Protein AF-A0A356U230-F1 (afdb_monomer_lite)

Foldseek 3Di:
DQPLAEAEEEAQAQVSLQVQQVNLQRNPPNYAAEYEDQPAHNVVQPDVVRVVLVVLCVVSVYHYHNDDDDPPCPRHHYHYPHDDDDDPPDDPPPCRLEFEDDQLQAGVPDLQHGDAAPSYQYPPDGDPRDVVRRVQCVVQNVVSNVCSVVVHDHDGDDDDPWDWDWGDSHPQKIWIGTPSDIDIDSVSSVVVVVVVVVVVVCVLPDPDPPPVPPDPPDDPAFKFLLNDDFPVVVCVVCPPVPQDQLWDDPDDWKIKDKDKIFDLDPQLLLRLLLQLQLRVQSQLQQLFQWAEKEKEKEAADDDPVVVVVSVVNNQVNNQVNQVVRHYHYPYYDYYYDNTIMMMMMIMTTHDPDTAALAADDDKKFKKFLAAFLLQLLSLCVSVVNADPVSVVQSSCLSNQHADRVNVVCVVFVFNHKHFQFNLAQLLSVCSRHVLPPPQKDWDPDDTHHTPCSQVSCVVRNRNQLVSSCVNSVSRPDDDPDPGSRRGRGDRSRHMITMTHPVRQVVVQVVSVVSVSVSMDRGMIGD

Secondary structure (DSSP, 8-state):
-----EEEEE-SSHHHHHHHHHHHHHHGGG-EEEEE-SS-SSGGG-HHHHHHHHHHHHHTT-EEE-S---S--TTSEEEE-SPP---TTS--GGGTT-EEE-TTSBBTT-SS-B--GGGEEESSSPPPS-HHHHHHHHHHHHHHHHHHHHTPPPPPP---S---EEEE-STT-EEEEETTEEEEEHHHHHHHHHHHHHHHHHHHSPPP---TT--TT------GGGGSPPHHHHHHHHGGG----SSEE-SSSEEEEEEEEE-SSS-HHHHHHHHHHHHHHHHHHTTPEEEEEEEEEEEE---HHHHHHHHHHHHHHHHHHHHHTT-EEEEEEEEEESS-EEEEEEEEEPPSSPPPSSPPSS-EEEEE-S-B-HHHHHHHHHTT---HHHHHHHHHHHTSPPP-HHHHHHHHTEEEEEE--TTHHHHHHHHHTTT--TTEEE-SSPPPB-TTHHHHHHHS--TTHHHHHHHHTTSSS--SS--GGGTS--TT--EEEEE-GGGHHHHHHHHHHTT-TT-EEEEEE-

pLDDT: mean 86.97, std 11.83, range [36.38, 98.31]

Radius of gyration: 27.81 Å; chains: 1; bounding box: 68×50×77 Å

Sequence (526 aa):
NHIESKIDVVGGGAAGVEIAMALKERGGVHAEVSLFHRSGILKELGQRAAKHAEAALRRAGINIISAQWQAQRPDRITIMAAGYHPQNILVDQELQNKFPIRSDLKLQGHDDIFVVGDMAYFKPSPLPKSGVYAVRSAPILAANIRASLLGGQSKPFRPQKDFLRLVSLGTKNALASKYGVTVSAPIIWKWKHHVDQSFMRRFHDIPIMTNNKAQPDHQILCTGCAGKISGGVLQHVFGSDFAPEDAMKLGKRSVASIDGMRSFLSDEYVMASIATRHALGDILVSGAKPEHILISLALPAANDQILARRLKRSLTAVQIEAKKYGASISGGHSLEAQDWLISLAIIGRSSPQPIPKQIPDGPVSIIQTDPVGVGAMMAAHMQGHLDAVQYDELMRHLLRPLPDINKLQKSFSILAATDLTGFGVAGHLLEMFQYQAKDFSWANIALPHLPGAEDIARIFPSSLLQANQAYGALLPAHPKDQSLLRFDPQTCGGFLIATRPKNAPALLAKLGNMGHHHAKIIAQRA

Structure (mmCIF, N/CA/C/O backbone):
data_AF-A0A356U230-F1
#
_entry.id   AF-A0A356U230-F1
#
loop_
_atom_site.group_PDB
_atom_site.id
_atom_site.type_symbol
_atom_site.label_atom_id
_atom_site.label_alt_id
_atom_site.label_comp_id
_atom_site.label_asym_id
_atom_site.label_entity_id
_atom_site.label_seq_id
_atom_site.pdbx_PDB_ins_code
_atom_site.Cartn_x
_atom_site.Cartn_y
_atom_site.Cartn_z
_atom_site.occupancy
_atom_site.B_iso_or_equiv
_atom_site.auth_seq_id
_atom_site.auth_comp_id
_atom_site.auth_asym_id
_atom_site.auth_atom_id
_atom_site.pdbx_PDB_model_num
ATOM 1 N N . ASN A 1 1 ? -10.698 -14.118 -7.316 1.00 36.38 1 ASN A N 1
ATOM 2 C CA . ASN A 1 1 ? -10.404 -12.738 -7.767 1.00 36.38 1 ASN A CA 1
ATOM 3 C C . ASN A 1 1 ? -10.278 -12.696 -9.285 1.00 36.38 1 ASN A C 1
ATOM 5 O O . ASN A 1 1 ? -9.167 -12.614 -9.795 1.00 36.38 1 ASN A O 1
ATOM 9 N N . HIS A 1 2 ? -11.393 -12.797 -10.012 1.00 40.38 2 HIS A N 1
ATOM 10 C CA . HIS A 1 2 ? -11.396 -12.509 -11.447 1.00 40.38 2 HIS A CA 1
ATOM 11 C C . HIS A 1 2 ? -11.461 -10.996 -11.611 1.00 40.38 2 HIS A C 1
ATOM 13 O O . HIS A 1 2 ? -12.330 -10.341 -11.043 1.00 40.38 2 HIS A O 1
ATOM 19 N N . ILE A 1 3 ? -10.480 -10.442 -12.310 1.00 46.75 3 ILE A N 1
ATOM 20 C CA . ILE A 1 3 ? -10.447 -9.029 -12.650 1.00 46.75 3 ILE A CA 1
ATOM 21 C C . ILE A 1 3 ? -11.486 -8.839 -13.770 1.00 46.75 3 ILE A C 1
ATOM 23 O O . ILE A 1 3 ? -11.186 -9.101 -14.933 1.00 46.75 3 ILE A O 1
ATOM 27 N N . GLU A 1 4 ? -12.713 -8.430 -13.433 1.00 55.06 4 GLU A N 1
ATOM 28 C CA . GLU A 1 4 ? -13.592 -7.772 -14.407 1.00 55.06 4 GLU A CA 1
ATOM 29 C C . GLU A 1 4 ? -12.922 -6.447 -14.755 1.00 55.06 4 GLU A C 1
ATOM 31 O O . GLU A 1 4 ? -12.955 -5.476 -14.000 1.00 55.06 4 GLU A O 1
ATOM 36 N N . SER A 1 5 ? -12.183 -6.420 -15.857 1.00 75.31 5 SER A N 1
ATOM 37 C CA . SER A 1 5 ? -11.574 -5.184 -16.327 1.00 75.31 5 SER A CA 1
ATOM 38 C C . SER A 1 5 ? -11.622 -5.093 -17.827 1.00 75.31 5 SER A C 1
ATOM 40 O O . SER A 1 5 ? -11.238 -6.006 -18.562 1.00 75.31 5 SER A O 1
ATOM 42 N N . LYS A 1 6 ? -12.078 -3.923 -18.249 1.00 90.44 6 LYS A N 1
ATOM 43 C CA . LYS A 1 6 ? -11.956 -3.420 -19.598 1.00 90.44 6 LYS A CA 1
ATOM 44 C C . LYS A 1 6 ? -10.590 -2.770 -19.728 1.00 90.44 6 LYS A C 1
ATOM 46 O O . LYS A 1 6 ? -10.292 -1.800 -19.030 1.00 90.44 6 LYS A O 1
ATOM 51 N N . ILE A 1 7 ? -9.746 -3.332 -20.580 1.00 92.69 7 ILE A N 1
ATOM 52 C CA . ILE A 1 7 ? -8.350 -2.925 -20.707 1.00 92.69 7 ILE A CA 1
ATOM 53 C C . ILE A 1 7 ? -8.052 -2.589 -22.163 1.00 92.69 7 ILE A C 1
ATOM 55 O O . ILE A 1 7 ? -8.428 -3.335 -23.069 1.00 92.69 7 ILE A O 1
ATOM 59 N N . ASP A 1 8 ? -7.360 -1.476 -22.373 1.00 93.81 8 ASP A N 1
ATOM 60 C CA . ASP A 1 8 ? -6.753 -1.100 -23.642 1.00 93.81 8 ASP A CA 1
ATOM 61 C C . ASP A 1 8 ? -5.232 -1.189 -23.508 1.00 93.81 8 ASP A C 1
ATOM 63 O O . ASP A 1 8 ? -4.622 -0.483 -22.711 1.00 93.81 8 ASP A O 1
ATOM 67 N N . VAL A 1 9 ? -4.600 -2.050 -24.297 1.00 94.38 9 VAL A N 1
ATOM 68 C CA . VAL A 1 9 ? -3.145 -2.116 -24.437 1.00 94.38 9 VAL A CA 1
ATOM 69 C C . VAL A 1 9 ? -2.769 -1.399 -25.726 1.00 94.38 9 VAL A C 1
ATOM 71 O O . VAL A 1 9 ? -3.288 -1.716 -26.794 1.00 94.38 9 VAL A O 1
ATOM 74 N N . VAL A 1 10 ? -1.878 -0.415 -25.652 1.00 93.9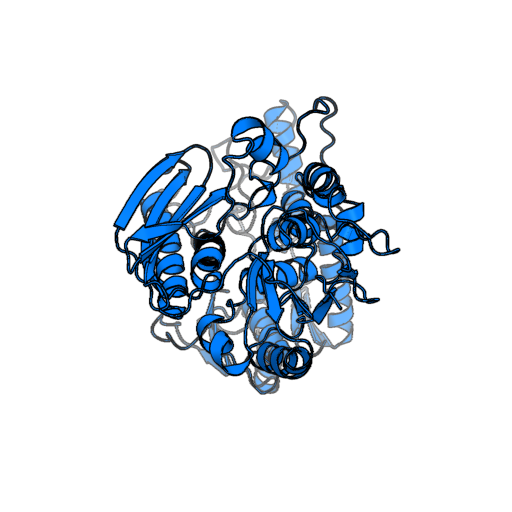4 10 VAL A N 1
ATOM 75 C CA . VAL A 1 10 ? -1.519 0.431 -26.798 1.00 93.94 10 VAL A CA 1
ATOM 76 C C . VAL A 1 10 ? -0.094 0.132 -27.230 1.00 93.94 10 VAL A C 1
ATOM 78 O O . VAL A 1 10 ? 0.839 0.506 -26.534 1.00 93.94 10 VAL A O 1
ATOM 81 N N . GLY A 1 11 ? 0.083 -0.501 -28.391 1.00 92.56 11 GLY A N 1
ATOM 82 C CA . GLY A 1 11 ? 1.384 -0.840 -28.973 1.00 92.56 11 GLY A CA 1
ATOM 83 C C . GLY A 1 11 ? 1.408 -2.253 -29.557 1.00 92.56 11 GLY A C 1
ATOM 84 O O . GLY A 1 11 ? 1.249 -3.223 -28.834 1.00 92.56 11 GLY A O 1
ATOM 85 N N . GLY A 1 12 ? 1.655 -2.392 -30.863 1.00 92.38 12 GLY A N 1
ATOM 86 C CA . GLY A 1 12 ? 1.670 -3.698 -31.549 1.00 92.38 12 GLY A CA 1
ATOM 87 C C . GLY A 1 12 ? 2.982 -4.489 -31.449 1.00 92.38 12 GLY A C 1
ATOM 88 O O . GLY A 1 12 ? 3.093 -5.539 -32.074 1.00 92.38 12 GLY A O 1
ATOM 89 N N . GLY A 1 13 ? 3.988 -3.986 -30.728 1.00 91.12 13 GLY A N 1
ATOM 90 C CA . GLY A 1 13 ? 5.280 -4.665 -30.556 1.00 91.12 13 GLY A CA 1
ATOM 91 C C . GLY A 1 13 ? 5.236 -5.787 -29.513 1.00 91.12 13 GLY A C 1
ATOM 92 O O . GLY A 1 13 ? 4.199 -6.032 -28.895 1.00 91.12 13 GLY A O 1
ATOM 93 N N . ALA A 1 14 ? 6.381 -6.438 -29.282 1.00 90.06 14 ALA A N 1
ATOM 94 C CA . ALA A 1 14 ? 6.503 -7.566 -28.346 1.00 90.06 14 ALA A CA 1
ATOM 95 C C . ALA A 1 14 ? 5.862 -7.309 -26.969 1.00 90.06 14 ALA A C 1
ATOM 97 O O . ALA A 1 14 ? 5.04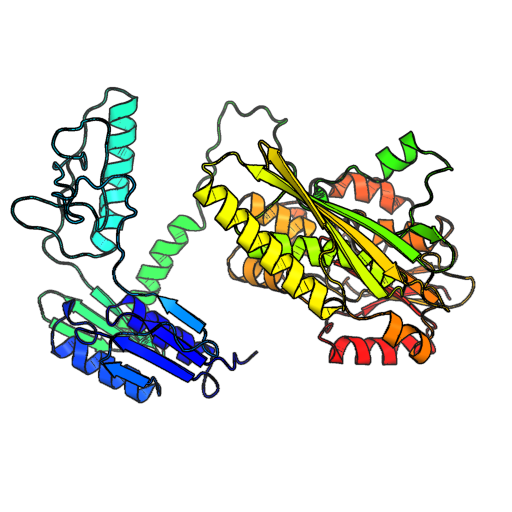9 -8.113 -26.522 1.00 90.06 14 ALA A O 1
ATOM 98 N N . ALA A 1 15 ? 6.149 -6.162 -26.341 1.00 90.19 15 ALA A N 1
ATOM 99 C CA . ALA A 1 15 ? 5.608 -5.822 -25.023 1.00 90.19 15 ALA A CA 1
ATOM 100 C C . ALA A 1 15 ? 4.072 -5.756 -25.008 1.00 90.19 15 ALA A C 1
ATOM 102 O O . ALA A 1 15 ? 3.440 -6.331 -24.128 1.00 90.19 15 ALA A O 1
ATOM 103 N N . GLY A 1 16 ? 3.456 -5.094 -25.993 1.00 93.25 16 GLY A N 1
ATOM 104 C CA . GLY A 1 16 ? 2.000 -4.968 -26.039 1.00 93.25 16 GLY A CA 1
ATOM 105 C C . GLY A 1 16 ? 1.297 -6.300 -26.300 1.00 93.25 16 GLY A C 1
ATOM 106 O O . GLY A 1 16 ? 0.274 -6.578 -25.679 1.00 93.25 16 GLY A O 1
ATOM 107 N N . VAL A 1 17 ? 1.879 -7.161 -27.141 1.00 94.31 17 VAL A N 1
ATOM 108 C CA . VAL A 1 17 ? 1.369 -8.524 -27.362 1.00 94.31 17 VAL A CA 1
ATOM 109 C C . VAL A 1 17 ? 1.453 -9.360 -26.084 1.00 94.31 17 VAL A C 1
ATOM 111 O O . VAL A 1 17 ? 0.452 -9.955 -25.687 1.00 94.31 17 VAL A O 1
ATOM 114 N N . GLU A 1 18 ? 2.609 -9.386 -25.413 1.00 93.75 18 GLU A N 1
ATOM 115 C CA . GLU A 1 18 ? 2.795 -10.177 -24.189 1.00 93.75 18 GLU A CA 1
ATOM 116 C C . GLU A 1 18 ? 1.896 -9.694 -23.045 1.00 93.75 18 GLU A C 1
ATOM 118 O O . GLU A 1 18 ? 1.268 -10.515 -22.377 1.00 93.75 18 GLU A O 1
ATOM 123 N N . ILE A 1 19 ? 1.783 -8.375 -22.851 1.00 93.25 19 ILE A N 1
ATOM 124 C CA . ILE A 1 19 ? 0.919 -7.776 -21.826 1.00 93.25 19 ILE A CA 1
ATOM 125 C C . ILE A 1 19 ? -0.550 -8.104 -22.102 1.00 93.25 19 ILE A C 1
ATOM 127 O O . ILE A 1 19 ? -1.250 -8.553 -21.196 1.00 93.25 19 ILE A O 1
ATOM 131 N N . ALA A 1 20 ? -1.025 -7.927 -23.340 1.00 94.19 20 ALA A N 1
ATOM 132 C CA . ALA A 1 20 ? -2.414 -8.226 -23.688 1.00 94.19 20 ALA A CA 1
ATOM 133 C C . ALA A 1 20 ? -2.756 -9.703 -23.434 1.00 94.19 20 ALA A C 1
ATOM 135 O O . ALA A 1 20 ? -3.795 -10.003 -22.843 1.00 94.19 20 ALA A O 1
ATOM 136 N N . MET A 1 21 ? -1.853 -10.614 -23.809 1.00 93.75 21 MET A N 1
ATOM 137 C CA . MET A 1 21 ? -1.994 -12.047 -23.545 1.00 93.75 21 MET A CA 1
ATOM 138 C C . MET A 1 21 ? -2.019 -12.363 -22.050 1.00 93.75 21 MET A C 1
ATOM 140 O O . MET A 1 21 ? -2.928 -13.049 -21.588 1.00 93.75 21 MET A O 1
ATOM 144 N N . ALA A 1 22 ? -1.060 -11.839 -21.283 1.00 91.12 22 ALA A N 1
ATOM 145 C CA . ALA A 1 22 ? -0.962 -12.094 -19.849 1.00 91.12 22 ALA A CA 1
ATOM 146 C C . ALA A 1 22 ? -2.190 -11.576 -19.084 1.00 91.12 22 ALA A C 1
ATOM 148 O O . ALA A 1 22 ? -2.700 -12.253 -18.191 1.00 91.12 22 ALA A O 1
ATOM 149 N N . LEU A 1 23 ? -2.699 -10.397 -19.450 1.00 90.50 23 LEU A N 1
ATOM 150 C CA . LEU A 1 23 ? -3.898 -9.821 -18.841 1.00 90.50 23 LEU A CA 1
ATOM 151 C C . LEU A 1 23 ? -5.152 -10.613 -19.190 1.00 90.50 23 LEU A C 1
ATOM 153 O O . LEU A 1 23 ? -5.978 -10.853 -18.309 1.00 90.50 23 LEU A O 1
ATOM 157 N N . LYS A 1 24 ? -5.283 -11.060 -20.444 1.00 90.94 24 LYS A N 1
ATOM 158 C CA . LYS A 1 24 ? -6.402 -11.909 -20.852 1.00 90.94 24 LYS A CA 1
ATOM 159 C C . LYS A 1 24 ? -6.365 -13.263 -20.142 1.00 90.94 24 LYS A C 1
ATOM 161 O O . LYS A 1 24 ? -7.399 -13.717 -19.667 1.00 90.94 24 LYS A O 1
ATOM 166 N N . GLU A 1 25 ? -5.187 -13.869 -20.003 1.00 88.25 25 GLU A N 1
ATOM 167 C CA . GLU A 1 25 ? -5.002 -15.130 -19.274 1.00 88.25 25 GLU A CA 1
ATOM 168 C C . GLU A 1 25 ? -5.331 -14.973 -17.779 1.00 88.25 25 GLU A C 1
ATOM 170 O O . GLU A 1 25 ? -6.081 -15.777 -17.230 1.00 88.25 25 GLU A O 1
ATOM 175 N N . ARG A 1 26 ? -4.860 -13.898 -17.131 1.00 84.56 26 ARG A N 1
ATOM 176 C CA . ARG A 1 26 ? -5.141 -13.614 -15.711 1.00 84.56 26 ARG A CA 1
ATOM 177 C C . ARG A 1 26 ? -6.610 -13.274 -15.448 1.00 84.56 26 ARG A C 1
ATOM 179 O O . ARG A 1 26 ? -7.152 -13.651 -14.412 1.00 84.56 26 ARG A O 1
ATOM 186 N N . GLY A 1 27 ? -7.247 -12.532 -16.350 1.00 81.81 27 GLY A N 1
ATOM 187 C CA . GLY A 1 27 ? -8.644 -12.117 -16.218 1.00 81.81 27 GLY A CA 1
ATOM 188 C C . GLY A 1 27 ? -9.664 -13.159 -16.692 1.00 81.81 27 GLY A C 1
ATOM 189 O O . GLY A 1 27 ? -10.826 -13.118 -16.288 1.00 81.81 27 GLY A O 1
ATOM 190 N N . GLY A 1 28 ? -9.239 -14.122 -17.511 1.00 82.06 28 GLY A N 1
ATOM 191 C CA . GLY A 1 28 ? -10.085 -15.187 -18.041 1.00 82.06 28 GLY A CA 1
ATOM 192 C C . GLY A 1 28 ? -11.201 -14.676 -18.960 1.00 82.06 28 GLY A C 1
ATOM 193 O O . GLY A 1 28 ? -11.033 -13.731 -19.742 1.00 82.06 28 GLY A O 1
ATOM 194 N N . VAL A 1 29 ? -12.371 -15.316 -18.874 1.00 76.81 29 VAL A N 1
ATOM 195 C CA . VAL A 1 29 ? -13.555 -14.954 -19.678 1.00 76.81 29 VAL A CA 1
ATOM 196 C C . VAL A 1 29 ? -14.108 -13.567 -19.335 1.00 76.81 29 VAL A C 1
ATOM 198 O O . VAL A 1 29 ? -14.698 -12.929 -20.198 1.00 76.81 29 VAL A O 1
ATOM 201 N N . HIS A 1 30 ? -13.846 -13.072 -18.123 1.00 81.69 30 HIS A N 1
ATOM 202 C CA . HIS A 1 30 ? -14.377 -11.806 -17.609 1.00 81.69 30 HIS A CA 1
ATOM 203 C C . HIS A 1 30 ? -13.572 -10.567 -18.032 1.00 81.69 30 HIS A C 1
ATOM 205 O O . HIS A 1 30 ? -14.065 -9.448 -17.916 1.00 81.69 30 HIS A O 1
ATOM 211 N N . ALA A 1 31 ? -12.339 -10.734 -18.525 1.00 88.12 31 ALA A N 1
ATOM 212 C CA . ALA A 1 31 ? -11.528 -9.607 -18.980 1.00 88.12 31 ALA A CA 1
ATOM 213 C C . ALA A 1 31 ? -11.775 -9.271 -20.452 1.00 88.12 31 ALA A C 1
ATOM 215 O O . ALA A 1 31 ? -11.629 -10.118 -21.339 1.00 88.12 31 ALA A O 1
ATOM 216 N N . GLU A 1 32 ? -12.061 -8.002 -20.721 1.00 93.06 32 GLU A N 1
ATOM 217 C CA . GLU A 1 32 ? -12.209 -7.469 -22.070 1.00 93.06 32 GLU A CA 1
ATOM 218 C C . GLU A 1 32 ? -10.934 -6.710 -22.447 1.00 93.06 32 GLU A C 1
ATOM 220 O O . GLU A 1 32 ? -10.735 -5.565 -22.040 1.00 93.06 32 GLU A O 1
ATOM 225 N N . VAL A 1 33 ? -10.057 -7.343 -23.226 1.00 94.69 33 VAL A N 1
ATOM 226 C CA . VAL A 1 33 ? -8.756 -6.773 -23.599 1.00 94.69 33 VAL A CA 1
ATOM 227 C C . VAL A 1 33 ? -8.770 -6.362 -25.067 1.00 94.69 33 VAL A C 1
ATOM 229 O O . VAL A 1 33 ? -9.047 -7.182 -25.943 1.00 94.69 33 VAL A O 1
ATOM 232 N N . SER A 1 34 ? -8.428 -5.103 -25.334 1.00 95.12 34 SER A N 1
ATOM 233 C CA . SER A 1 34 ? -8.203 -4.582 -26.683 1.00 95.12 34 SER A CA 1
ATOM 234 C C . SER A 1 34 ? -6.729 -4.243 -26.882 1.00 95.12 34 SER A C 1
ATOM 236 O O . SER A 1 34 ? -6.118 -3.627 -26.015 1.00 95.12 34 SER A O 1
ATOM 238 N N . LEU A 1 35 ? -6.156 -4.617 -28.025 1.00 96.06 35 LEU A N 1
ATOM 239 C CA . LEU A 1 35 ? -4.785 -4.295 -28.416 1.00 96.06 35 LEU A CA 1
ATOM 240 C C . LEU A 1 35 ? -4.795 -3.324 -29.599 1.00 96.06 35 LEU A C 1
ATOM 242 O O . LEU A 1 35 ? -5.151 -3.695 -30.717 1.00 96.06 35 LEU A O 1
ATOM 246 N N . PHE A 1 36 ? -4.370 -2.088 -29.357 1.00 95.06 36 PHE A N 1
ATOM 247 C CA . PHE A 1 36 ? -4.267 -1.040 -30.366 1.00 95.06 36 PHE A CA 1
ATOM 248 C C . PHE A 1 36 ? -2.897 -1.039 -31.042 1.00 95.06 36 PHE A C 1
ATOM 250 O O . PHE A 1 36 ? -1.859 -1.068 -30.375 1.00 95.06 36 PHE A O 1
ATOM 257 N N . HIS A 1 37 ? -2.871 -0.904 -32.367 1.00 93.69 37 HIS A N 1
ATOM 258 C CA . HIS A 1 37 ? -1.638 -0.705 -33.125 1.00 93.69 37 HIS A CA 1
ATOM 259 C C . HIS A 1 37 ? -1.824 0.256 -34.305 1.00 93.69 37 HIS A C 1
ATOM 261 O O . HIS A 1 37 ? -2.898 0.353 -34.887 1.00 93.69 37 HIS A O 1
ATOM 267 N N . ARG A 1 38 ? -0.734 0.918 -34.723 1.00 89.88 38 ARG A N 1
ATOM 268 C CA . ARG A 1 38 ? -0.702 1.747 -35.949 1.00 89.88 38 ARG A CA 1
ATOM 269 C C . ARG A 1 38 ? -0.031 1.054 -37.133 1.00 89.88 38 ARG A C 1
ATOM 271 O O . ARG A 1 38 ? -0.378 1.315 -38.274 1.00 89.88 38 ARG A O 1
ATOM 278 N N . SER A 1 39 ? 0.927 0.173 -36.853 1.00 85.69 39 SER A N 1
ATOM 279 C CA . SER A 1 39 ? 1.879 -0.320 -37.859 1.00 85.69 39 SER A CA 1
ATOM 280 C C . SER A 1 39 ? 1.803 -1.832 -38.096 1.00 85.69 39 SER A C 1
ATOM 282 O O . SER A 1 39 ? 2.589 -2.348 -38.884 1.00 85.69 39 SER A O 1
ATOM 284 N N . GLY A 1 40 ? 0.893 -2.533 -37.415 1.00 91.19 40 GLY A N 1
ATOM 285 C CA . GLY A 1 40 ? 0.773 -3.994 -37.415 1.00 91.19 40 GLY A CA 1
ATOM 286 C C . GLY A 1 40 ? 1.310 -4.641 -36.135 1.00 91.19 40 GLY A C 1
ATOM 287 O O . GLY A 1 40 ? 1.949 -3.980 -35.311 1.00 91.19 40 GLY A O 1
ATOM 288 N N . ILE A 1 41 ? 1.034 -5.936 -35.981 1.00 94.31 41 ILE A N 1
ATOM 289 C CA . ILE A 1 41 ? 1.474 -6.763 -34.852 1.00 94.31 41 ILE A CA 1
ATOM 290 C C . ILE A 1 41 ? 2.854 -7.365 -35.140 1.00 94.31 41 ILE A C 1
ATOM 292 O O . ILE A 1 41 ? 3.058 -7.960 -36.195 1.00 94.31 41 ILE A O 1
ATOM 296 N N . LEU A 1 42 ? 3.801 -7.223 -34.206 1.00 90.69 42 LEU A N 1
ATOM 297 C CA . LEU A 1 42 ? 5.178 -7.738 -34.285 1.00 90.69 42 LEU A CA 1
ATOM 298 C C . LEU A 1 42 ? 5.860 -7.467 -35.637 1.00 90.69 42 LEU A C 1
ATOM 300 O O . LEU A 1 42 ? 6.572 -8.326 -36.167 1.00 90.69 42 LEU A O 1
ATOM 304 N N . LYS A 1 43 ? 5.636 -6.281 -36.222 1.00 87.25 43 LYS A N 1
ATOM 305 C CA . LYS A 1 43 ? 6.146 -5.918 -37.558 1.00 87.25 43 LYS A CA 1
ATOM 306 C C . LYS A 1 43 ? 7.661 -6.123 -37.660 1.00 87.25 43 LYS A C 1
ATOM 308 O O . LYS A 1 43 ? 8.156 -6.594 -38.681 1.00 87.25 43 LYS A O 1
ATOM 313 N N . GLU A 1 44 ? 8.388 -5.816 -36.591 1.00 82.50 44 GLU A N 1
ATOM 314 C CA . GLU A 1 44 ? 9.839 -5.960 -36.456 1.00 82.50 44 GLU A CA 1
ATOM 315 C C . GLU A 1 44 ? 10.349 -7.411 -36.548 1.00 82.50 44 GLU A C 1
ATOM 317 O O . GLU A 1 44 ? 11.544 -7.639 -36.755 1.00 82.50 44 GLU A O 1
ATOM 322 N N . LEU A 1 45 ? 9.462 -8.400 -36.402 1.00 85.50 45 LEU A N 1
ATOM 323 C CA . LEU A 1 45 ? 9.774 -9.829 -36.501 1.00 85.50 45 LEU A CA 1
ATOM 324 C C . LEU A 1 45 ? 9.420 -10.431 -37.870 1.00 85.50 45 LEU A C 1
ATOM 326 O O . LEU A 1 45 ? 9.731 -11.597 -38.116 1.00 85.50 45 LEU A O 1
ATOM 330 N N . GLY A 1 46 ? 8.796 -9.652 -38.759 1.00 87.50 46 GLY A N 1
ATOM 331 C CA . GLY A 1 46 ? 8.390 -10.074 -40.098 1.00 87.50 46 GLY A CA 1
ATOM 332 C C . GLY A 1 46 ? 6.983 -10.681 -40.176 1.00 87.50 46 GLY A C 1
ATOM 333 O O . GLY A 1 46 ? 6.344 -11.013 -39.179 1.00 87.50 46 GLY A O 1
ATOM 334 N N . GLN A 1 47 ? 6.492 -10.854 -41.408 1.00 89.19 47 GLN A N 1
ATOM 335 C CA . GLN A 1 47 ? 5.094 -11.222 -41.686 1.00 89.19 47 GLN A CA 1
ATOM 336 C C . GLN A 1 47 ? 4.671 -12.570 -41.086 1.00 89.19 47 GLN A C 1
ATOM 338 O O . GLN A 1 47 ? 3.533 -12.725 -40.648 1.00 89.19 47 GLN A O 1
ATOM 343 N N . ARG A 1 48 ? 5.572 -13.563 -41.057 1.00 89.44 48 ARG A N 1
ATOM 344 C CA . ARG A 1 48 ? 5.265 -14.878 -40.471 1.00 89.44 48 ARG A CA 1
ATOM 345 C C . ARG A 1 48 ? 5.002 -14.770 -38.972 1.00 89.44 48 ARG A C 1
ATOM 347 O O . ARG A 1 48 ? 4.071 -15.407 -38.486 1.00 89.44 48 ARG A O 1
ATOM 354 N N . ALA A 1 49 ? 5.785 -13.966 -38.257 1.00 90.00 49 ALA A N 1
ATOM 355 C CA . ALA A 1 49 ? 5.597 -13.756 -36.829 1.00 90.00 49 ALA A CA 1
ATOM 356 C C . ALA A 1 49 ? 4.314 -12.974 -36.527 1.00 90.00 49 ALA A C 1
ATOM 358 O O . ALA A 1 49 ? 3.552 -13.386 -35.654 1.00 90.00 49 ALA A O 1
ATOM 359 N N . ALA A 1 50 ? 4.034 -11.930 -37.313 1.00 92.56 50 ALA A N 1
ATOM 360 C CA . ALA A 1 50 ? 2.786 -11.170 -37.241 1.00 92.56 50 ALA A CA 1
ATOM 361 C C . ALA A 1 50 ? 1.552 -12.082 -37.359 1.00 92.56 50 ALA A C 1
ATOM 363 O O . ALA A 1 50 ? 0.696 -12.078 -36.479 1.00 92.56 50 ALA A O 1
ATOM 364 N N . LYS A 1 51 ? 1.511 -12.952 -38.382 1.00 92.12 51 LYS A N 1
ATOM 365 C CA . LYS A 1 51 ? 0.399 -13.897 -38.593 1.00 92.12 51 LYS A CA 1
ATOM 366 C C . LYS A 1 51 ? 0.191 -14.850 -37.413 1.00 92.12 51 LYS A C 1
ATOM 368 O O . LYS A 1 51 ? -0.945 -15.062 -36.995 1.00 92.12 51 LYS A O 1
ATOM 373 N N . HIS A 1 52 ? 1.268 -15.420 -36.866 1.00 91.00 52 HIS A N 1
ATOM 374 C CA . HIS A 1 52 ? 1.170 -16.314 -35.705 1.00 91.00 52 HIS A CA 1
ATOM 375 C C . HIS A 1 52 ? 0.644 -15.583 -34.466 1.00 91.00 52 HIS A C 1
ATOM 377 O O . HIS A 1 52 ? -0.216 -16.111 -33.762 1.00 91.00 52 HIS A O 1
ATOM 383 N N . ALA A 1 53 ? 1.137 -14.369 -34.212 1.00 93.69 53 ALA A N 1
ATOM 384 C CA . ALA A 1 53 ? 0.711 -13.571 -33.072 1.00 93.69 53 ALA A CA 1
ATOM 385 C C . ALA A 1 53 ? -0.746 -13.109 -33.200 1.00 93.69 53 ALA A C 1
ATOM 387 O O . ALA A 1 53 ? -1.507 -13.263 -32.250 1.00 93.69 53 ALA A O 1
ATOM 388 N N . GLU A 1 54 ? -1.173 -12.624 -34.368 1.00 95.25 54 GLU A N 1
ATOM 389 C CA . GLU A 1 54 ? -2.571 -12.248 -34.616 1.00 95.25 54 GLU A CA 1
ATOM 390 C C . GLU A 1 54 ? -3.525 -13.433 -34.445 1.00 95.25 54 GLU A C 1
ATOM 392 O O . GLU A 1 54 ? -4.568 -13.295 -33.806 1.00 95.25 54 GLU A O 1
ATOM 397 N N . ALA A 1 55 ? -3.163 -14.612 -34.962 1.00 93.31 55 ALA A N 1
ATOM 398 C CA . ALA A 1 55 ? -3.961 -15.821 -34.783 1.00 93.31 55 ALA A CA 1
ATOM 399 C C . ALA A 1 55 ? -4.081 -16.211 -33.302 1.00 93.31 55 ALA A C 1
ATOM 401 O O . ALA A 1 55 ? -5.166 -16.575 -32.845 1.00 93.31 55 ALA A O 1
ATOM 402 N N . ALA A 1 56 ? -2.989 -16.108 -32.539 1.00 94.00 56 ALA A N 1
ATOM 403 C CA . ALA A 1 56 ? -3.004 -16.374 -31.106 1.00 94.00 56 ALA A CA 1
ATOM 404 C C . ALA A 1 56 ? -3.869 -15.353 -30.346 1.00 94.00 56 ALA A C 1
ATOM 406 O O . ALA A 1 56 ? -4.708 -15.753 -29.542 1.00 94.00 56 ALA A O 1
ATOM 407 N N . LEU A 1 57 ? -3.716 -14.053 -30.629 1.00 95.19 57 LEU A N 1
ATOM 408 C CA . LEU A 1 57 ? -4.491 -12.971 -30.006 1.00 95.19 57 LEU A CA 1
ATOM 409 C C . LEU A 1 57 ? -5.995 -13.156 -30.252 1.00 95.19 57 LEU A C 1
ATOM 411 O O . LEU A 1 57 ? -6.791 -13.087 -29.317 1.00 95.19 57 LEU A O 1
ATOM 415 N N . ARG A 1 58 ? -6.383 -13.469 -31.496 1.00 94.62 58 ARG A N 1
ATOM 416 C CA . ARG A 1 58 ? -7.781 -13.751 -31.854 1.00 94.62 58 ARG A CA 1
ATOM 417 C C . ARG A 1 58 ? -8.315 -14.988 -31.138 1.00 94.62 58 ARG A C 1
ATOM 419 O O . ARG A 1 58 ? -9.428 -14.948 -30.627 1.00 94.62 58 ARG A O 1
ATOM 426 N N . ARG A 1 59 ? -7.523 -16.064 -31.046 1.00 92.75 59 ARG A N 1
ATOM 427 C CA . ARG A 1 59 ? -7.905 -17.285 -30.313 1.00 92.75 59 ARG A CA 1
ATOM 428 C C . ARG A 1 59 ? -8.108 -17.025 -28.818 1.00 92.75 59 ARG A C 1
ATOM 430 O O . ARG A 1 59 ? -8.991 -17.625 -28.220 1.00 92.75 59 ARG A O 1
ATOM 437 N N . ALA A 1 60 ? -7.325 -16.121 -28.232 1.00 92.12 60 ALA A N 1
ATOM 438 C CA . ALA A 1 60 ? -7.486 -15.689 -26.846 1.00 92.12 60 ALA A CA 1
ATOM 439 C C . ALA A 1 60 ? -8.696 -14.752 -26.631 1.00 92.12 60 ALA A C 1
ATOM 441 O O . ALA A 1 60 ? -8.996 -14.401 -25.491 1.00 92.12 60 ALA A O 1
ATOM 442 N N . GLY A 1 61 ? -9.392 -14.333 -27.696 1.00 93.25 61 GLY A N 1
ATOM 443 C CA . GLY A 1 61 ? -10.510 -13.390 -27.618 1.00 93.25 61 GLY A CA 1
ATOM 444 C C . GLY A 1 61 ? -10.071 -11.951 -27.332 1.00 93.25 61 GLY A C 1
ATOM 445 O O . GLY A 1 61 ? -10.782 -11.225 -26.644 1.00 93.25 61 GLY A O 1
ATOM 446 N N . ILE A 1 62 ? -8.882 -11.553 -27.798 1.00 95.44 62 ILE A N 1
ATOM 447 C CA . ILE A 1 62 ? -8.372 -10.180 -27.681 1.00 95.44 62 ILE A CA 1
ATOM 448 C C . ILE A 1 62 ? -8.793 -9.379 -28.917 1.00 95.44 62 ILE A C 1
ATOM 450 O O . ILE A 1 62 ? -8.569 -9.802 -30.055 1.00 95.44 62 ILE A O 1
ATOM 454 N N . ASN A 1 63 ? -9.359 -8.192 -28.698 1.00 95.12 63 ASN A N 1
ATOM 455 C CA . ASN A 1 63 ? -9.811 -7.304 -29.767 1.00 95.12 63 ASN A CA 1
ATOM 456 C C . ASN A 1 63 ? -8.619 -6.556 -30.377 1.00 95.12 63 ASN A C 1
ATOM 458 O O . ASN A 1 63 ? -8.069 -5.648 -29.761 1.00 95.12 63 ASN A O 1
ATOM 462 N N . ILE A 1 64 ? -8.206 -6.916 -31.592 1.00 96.50 64 ILE A N 1
ATOM 463 C CA . ILE A 1 64 ? -7.109 -6.234 -32.296 1.00 96.50 64 ILE A CA 1
ATOM 464 C C . ILE A 1 64 ? -7.669 -5.023 -33.046 1.00 96.50 64 ILE A C 1
ATOM 466 O O . ILE A 1 64 ? -8.521 -5.180 -33.920 1.00 96.50 64 ILE A O 1
ATOM 470 N N . ILE A 1 65 ? -7.183 -3.823 -32.724 1.00 94.81 65 ILE A N 1
ATOM 471 C CA . ILE A 1 65 ? -7.685 -2.561 -33.274 1.00 94.81 65 ILE A CA 1
ATOM 472 C C . ILE A 1 65 ? -6.559 -1.831 -34.013 1.00 94.81 65 ILE A C 1
ATOM 474 O O . ILE A 1 65 ? -5.611 -1.321 -33.412 1.00 94.81 65 ILE A O 1
ATOM 478 N N . SER A 1 66 ? -6.692 -1.738 -35.336 1.00 93.81 66 SER A N 1
ATOM 479 C CA . SER A 1 66 ? -5.758 -1.007 -36.198 1.00 93.81 66 SER A CA 1
ATOM 480 C C . SER A 1 66 ? -6.133 0.474 -36.285 1.00 93.81 66 SER A C 1
ATOM 482 O O . SER A 1 66 ? -6.586 0.951 -37.324 1.00 93.81 66 SER A O 1
ATOM 484 N N . ALA A 1 67 ? -5.977 1.201 -35.182 1.00 89.19 67 ALA A N 1
ATOM 485 C CA . ALA A 1 67 ? -6.261 2.629 -35.116 1.00 89.19 67 ALA A CA 1
ATOM 486 C C . ALA A 1 67 ? -5.305 3.344 -34.159 1.00 89.19 67 ALA A C 1
ATOM 488 O O . ALA A 1 67 ? -4.696 2.742 -33.268 1.00 89.19 67 ALA A O 1
ATOM 489 N N . GLN A 1 68 ? -5.200 4.663 -34.317 1.00 84.62 68 GLN A N 1
ATOM 490 C CA . GLN A 1 68 ? -4.600 5.495 -33.285 1.00 84.62 68 GLN A CA 1
ATOM 491 C C . GLN A 1 68 ? -5.489 5.453 -32.039 1.00 84.62 68 GLN A C 1
ATOM 493 O O . GLN A 1 68 ? -6.678 5.753 -32.104 1.00 84.62 68 GLN A O 1
ATOM 498 N N . TRP A 1 69 ? -4.902 5.080 -30.903 1.00 86.62 69 TRP A N 1
ATOM 499 C CA . TRP A 1 69 ? -5.600 5.139 -29.626 1.00 86.62 69 TRP A CA 1
ATOM 500 C C . TRP A 1 69 ? -5.904 6.599 -29.257 1.00 86.62 69 TRP A C 1
ATOM 502 O O . TRP A 1 69 ? -5.047 7.473 -29.417 1.00 86.62 69 TRP A O 1
ATOM 512 N N . GLN A 1 70 ? -7.119 6.850 -28.771 1.00 81.62 70 GLN A N 1
ATOM 513 C CA . GLN A 1 70 ? -7.588 8.163 -28.333 1.00 81.62 70 GLN A CA 1
ATOM 514 C C . GLN A 1 70 ? -7.967 8.105 -26.851 1.00 81.62 70 GLN A C 1
ATOM 516 O O . GLN A 1 70 ? -8.612 7.155 -26.412 1.00 81.62 70 GLN A O 1
ATOM 521 N N . ALA A 1 71 ? -7.620 9.148 -26.094 1.00 71.00 71 ALA A N 1
ATOM 522 C CA . ALA A 1 71 ? -7.777 9.212 -24.638 1.00 71.00 71 ALA A CA 1
ATOM 523 C C . ALA A 1 71 ? -9.227 9.416 -24.138 1.00 71.00 71 ALA A C 1
ATOM 525 O O . ALA A 1 71 ? -9.441 9.997 -23.080 1.00 71.00 71 ALA A O 1
ATOM 526 N N . GLN A 1 72 ? -10.231 8.948 -24.884 1.00 69.06 72 GLN A N 1
ATOM 527 C CA . GLN A 1 72 ? -11.658 9.190 -24.624 1.00 69.06 72 GLN A CA 1
ATOM 528 C C . GLN A 1 72 ? -12.410 7.944 -24.119 1.00 69.06 72 GLN A C 1
ATOM 530 O O . GLN A 1 72 ? -13.603 7.793 -24.363 1.00 69.06 72 GLN A O 1
ATOM 535 N N . ARG A 1 73 ? -11.725 7.030 -23.420 1.00 74.44 73 ARG A N 1
ATOM 536 C CA . ARG A 1 73 ? -12.322 5.801 -22.859 1.00 74.44 73 ARG A CA 1
ATOM 537 C C . ARG A 1 73 ? -12.126 5.729 -21.340 1.00 74.44 73 ARG A C 1
ATOM 539 O O . ARG A 1 73 ? -11.309 4.939 -20.871 1.00 74.44 73 ARG A O 1
ATOM 546 N N . PRO A 1 74 ? -12.820 6.584 -20.562 1.00 71.44 74 PRO A N 1
ATOM 547 C CA . PRO A 1 74 ? -12.619 6.682 -19.114 1.00 71.44 74 PRO A CA 1
ATOM 548 C C . PRO A 1 74 ? -13.061 5.426 -18.348 1.00 71.44 74 PRO A C 1
ATOM 550 O O . PRO A 1 74 ? -12.672 5.252 -17.199 1.00 71.44 74 PRO A O 1
ATOM 553 N N . ASP A 1 75 ? -13.849 4.542 -18.966 1.00 81.06 75 ASP A N 1
ATOM 554 C CA . ASP A 1 75 ? -14.295 3.271 -18.389 1.00 81.06 75 ASP A CA 1
ATOM 555 C C . ASP A 1 75 ? -13.274 2.129 -18.550 1.00 81.06 75 ASP A C 1
ATOM 557 O O . ASP A 1 75 ? -13.566 0.989 -18.181 1.00 81.06 75 ASP A O 1
ATOM 561 N N . ARG A 1 76 ? -12.086 2.406 -19.113 1.00 86.88 76 ARG A N 1
ATOM 562 C CA . ARG A 1 76 ? -11.065 1.393 -19.410 1.00 86.88 76 ARG A CA 1
ATOM 563 C C . ARG A 1 76 ? -9.711 1.745 -18.810 1.00 86.88 76 ARG A C 1
ATOM 565 O O . ARG A 1 76 ? -9.246 2.881 -18.883 1.00 86.88 76 ARG A O 1
ATOM 572 N N . ILE A 1 77 ? -9.021 0.732 -18.293 1.00 87.44 77 ILE A N 1
ATOM 573 C CA . ILE A 1 77 ? -7.616 0.858 -17.900 1.00 87.44 77 ILE A CA 1
ATOM 574 C C . ILE A 1 77 ? -6.774 0.865 -19.172 1.00 87.44 77 ILE A C 1
ATOM 576 O O . ILE A 1 77 ? -6.847 -0.067 -19.969 1.00 87.44 77 ILE A O 1
ATOM 580 N N . THR A 1 78 ? -5.952 1.895 -19.358 1.00 90.00 78 THR A N 1
ATOM 581 C CA . THR A 1 78 ? -5.039 1.968 -20.502 1.00 90.00 78 THR A CA 1
ATOM 582 C C . THR A 1 78 ? -3.619 1.628 -20.076 1.00 90.00 78 THR A C 1
ATOM 584 O O . THR A 1 78 ? -3.056 2.282 -19.201 1.00 90.00 78 THR A O 1
ATOM 587 N N . ILE A 1 79 ? -3.017 0.642 -20.738 1.00 90.44 79 ILE A N 1
ATOM 588 C CA . ILE A 1 79 ? -1.604 0.297 -20.599 1.00 90.44 79 ILE A CA 1
ATOM 589 C C . ILE A 1 79 ? -0.867 0.723 -21.865 1.00 90.44 79 ILE A C 1
ATOM 591 O O . ILE A 1 79 ? -1.086 0.195 -22.957 1.00 90.44 79 ILE A O 1
ATOM 595 N N . MET A 1 80 ? 0.036 1.687 -21.707 1.00 89.81 80 MET A N 1
ATOM 596 C CA . MET A 1 80 ? 0.860 2.193 -22.796 1.00 89.81 80 MET A CA 1
ATOM 597 C C . MET A 1 80 ? 2.093 1.300 -22.977 1.00 89.81 80 MET A C 1
ATOM 599 O O . MET A 1 80 ? 3.026 1.351 -22.184 1.00 89.81 80 MET A O 1
ATOM 603 N N . ALA A 1 81 ? 2.099 0.501 -24.040 1.00 89.38 81 ALA A N 1
ATOM 604 C CA . ALA A 1 81 ? 3.230 -0.315 -24.492 1.00 89.38 81 ALA A CA 1
ATOM 605 C C . ALA A 1 81 ? 3.782 0.182 -25.848 1.00 89.38 81 ALA A C 1
ATOM 607 O O . ALA A 1 81 ? 4.385 -0.571 -26.618 1.00 89.38 81 ALA A O 1
ATOM 608 N N . ALA A 1 82 ? 3.519 1.451 -26.176 1.00 82.62 82 ALA A N 1
ATOM 609 C CA . ALA A 1 82 ? 3.983 2.104 -27.388 1.00 82.62 82 ALA A CA 1
ATOM 610 C C . ALA A 1 82 ? 5.443 2.560 -27.237 1.00 82.62 82 ALA A C 1
ATOM 612 O O . ALA A 1 82 ? 6.009 2.548 -26.146 1.00 82.62 82 ALA A O 1
ATOM 613 N N . GLY A 1 83 ? 6.061 2.977 -28.346 1.00 71.25 83 GLY A N 1
ATOM 614 C CA . GLY A 1 83 ? 7.410 3.544 -28.315 1.00 71.25 83 GLY A CA 1
ATOM 615 C C . GLY A 1 83 ? 7.501 4.764 -27.389 1.00 71.25 83 GLY A C 1
ATOM 616 O O . GLY A 1 83 ? 6.565 5.555 -27.301 1.00 71.25 83 GLY A O 1
ATOM 617 N N . TYR A 1 84 ? 8.635 4.910 -26.708 1.00 69.38 84 TYR A N 1
ATOM 618 C CA . TYR A 1 84 ? 8.907 6.035 -25.815 1.00 69.38 84 TYR A CA 1
ATOM 619 C C . TYR A 1 84 ? 9.253 7.304 -26.613 1.00 69.38 84 TYR A C 1
ATOM 621 O O . TYR A 1 84 ? 9.825 7.246 -27.707 1.00 69.38 84 TYR A O 1
ATOM 629 N N . HIS A 1 85 ? 8.939 8.455 -26.024 1.00 61.16 85 HIS A N 1
ATOM 630 C CA . HIS A 1 85 ? 9.392 9.773 -26.460 1.00 61.16 85 HIS A CA 1
ATOM 631 C C . HIS A 1 85 ? 10.250 10.372 -25.337 1.00 61.16 85 HIS A C 1
ATOM 633 O O . HIS A 1 85 ? 9.844 10.276 -24.175 1.00 61.16 85 HIS A O 1
ATOM 639 N N . PRO A 1 86 ? 11.437 10.933 -25.626 1.00 56.03 86 PRO A N 1
ATOM 640 C CA . PRO A 1 86 ? 12.247 11.558 -24.590 1.00 56.03 86 PRO A CA 1
ATOM 641 C C . PRO A 1 86 ? 11.565 12.819 -24.059 1.00 56.03 86 PRO A C 1
ATOM 643 O O . PRO A 1 86 ? 10.782 13.467 -24.752 1.00 56.03 86 PRO A O 1
ATOM 646 N N . GLN A 1 87 ? 11.873 13.156 -22.810 1.00 55.97 87 GLN A N 1
ATOM 647 C CA . GLN A 1 87 ? 11.444 14.414 -22.207 1.00 55.97 87 GLN A CA 1
ATOM 648 C C . GLN A 1 87 ? 12.280 15.569 -22.780 1.00 55.97 87 GLN A C 1
ATOM 650 O O . GLN A 1 87 ? 13.465 15.389 -23.058 1.00 55.97 87 GLN A O 1
ATOM 655 N N . ASN A 1 88 ? 11.687 16.761 -22.901 1.00 55.38 88 ASN A N 1
ATOM 656 C CA . ASN A 1 88 ? 12.295 17.967 -23.497 1.00 55.38 88 ASN A CA 1
ATOM 657 C C . ASN A 1 88 ? 13.533 18.519 -22.747 1.00 55.38 88 ASN A C 1
ATOM 659 O O . ASN A 1 88 ? 13.986 19.615 -23.042 1.00 55.38 88 ASN A O 1
ATOM 663 N N . ILE A 1 89 ? 14.079 17.785 -21.775 1.00 52.56 89 ILE A N 1
ATOM 664 C CA . ILE A 1 89 ? 15.174 18.216 -20.893 1.00 52.56 89 ILE A CA 1
ATOM 665 C C . ILE A 1 89 ? 16.527 18.288 -21.631 1.00 52.56 89 ILE A C 1
ATOM 667 O O . ILE A 1 89 ? 17.421 18.991 -21.179 1.00 52.56 89 ILE A O 1
ATOM 671 N N . LEU A 1 90 ? 16.687 17.593 -22.767 1.00 51.06 90 LEU A N 1
ATOM 672 C CA . LEU A 1 90 ? 17.967 17.488 -23.496 1.00 51.06 90 LEU A CA 1
ATOM 673 C C . LEU A 1 90 ? 17.868 17.769 -25.004 1.00 51.06 90 LEU A C 1
ATOM 675 O O . LEU A 1 90 ? 18.800 17.467 -25.745 1.00 51.06 90 LEU A O 1
ATOM 679 N N . VAL A 1 91 ? 16.732 18.266 -25.494 1.00 48.91 91 VAL A N 1
ATOM 680 C CA . VAL A 1 91 ? 16.490 18.328 -26.940 1.00 48.91 91 VAL A CA 1
ATOM 681 C C . VAL A 1 91 ? 16.806 19.722 -27.464 1.00 48.91 91 VAL A C 1
ATOM 683 O O . VAL A 1 91 ? 15.946 20.599 -27.480 1.00 48.91 91 VAL A O 1
ATOM 686 N N . ASP A 1 92 ? 18.029 19.882 -27.963 1.00 50.53 92 ASP A N 1
ATOM 687 C CA . ASP A 1 92 ? 18.214 20.674 -29.174 1.00 50.53 92 ASP A CA 1
ATOM 688 C C . ASP A 1 92 ? 17.395 19.994 -30.289 1.00 50.53 92 ASP A C 1
ATOM 690 O O . ASP A 1 92 ? 17.472 18.769 -30.466 1.00 50.53 92 ASP A O 1
ATOM 694 N N . GLN A 1 93 ? 16.529 20.747 -30.973 1.00 50.66 93 GLN A N 1
ATOM 695 C CA . GLN A 1 93 ? 15.492 20.213 -31.875 1.00 50.66 93 GLN A CA 1
ATOM 696 C C . GLN A 1 93 ? 16.067 19.355 -33.019 1.00 50.66 93 GLN A C 1
ATOM 698 O O . GLN A 1 93 ? 15.349 18.544 -33.612 1.00 50.66 93 GLN A O 1
ATOM 703 N N . GLU A 1 94 ? 17.369 19.468 -33.285 1.00 49.44 94 GLU A N 1
ATOM 704 C CA . GLU A 1 94 ? 18.081 18.743 -34.335 1.00 49.44 94 GLU A CA 1
ATOM 705 C C . GLU A 1 94 ? 18.269 17.240 -34.061 1.00 49.44 94 GLU A C 1
ATOM 707 O O . GLU A 1 94 ? 18.312 16.443 -35.001 1.00 49.44 94 GLU A O 1
ATOM 712 N N . LEU A 1 95 ? 18.345 16.799 -32.798 1.00 55.75 95 LEU A N 1
ATOM 713 C CA . LEU A 1 95 ? 18.777 15.424 -32.491 1.00 55.75 95 LEU A CA 1
ATOM 714 C C . LEU A 1 95 ? 17.682 14.355 -32.636 1.00 55.75 95 LEU A C 1
ATOM 716 O O . LEU A 1 95 ? 18.008 13.169 -32.640 1.00 55.75 95 LEU A O 1
ATOM 720 N N . GLN A 1 96 ? 16.400 14.723 -32.778 1.00 58.81 96 GLN A N 1
ATOM 721 C CA . GLN A 1 96 ? 15.265 13.818 -33.072 1.00 58.81 96 GLN A CA 1
ATOM 722 C C . GLN A 1 96 ? 15.325 12.425 -32.390 1.00 58.81 96 GLN A C 1
ATOM 724 O O . GLN A 1 96 ? 15.024 11.396 -33.006 1.00 58.81 96 GLN A O 1
ATOM 729 N N . ASN A 1 97 ? 15.703 12.358 -31.108 1.00 62.19 97 ASN A N 1
ATOM 730 C CA . ASN A 1 97 ? 15.806 11.117 -30.319 1.00 62.19 97 ASN A CA 1
ATOM 731 C C . ASN A 1 97 ? 16.928 10.152 -30.759 1.00 62.19 97 ASN A C 1
ATOM 733 O O . ASN A 1 97 ? 16.827 8.943 -30.534 1.00 62.19 97 ASN A O 1
ATOM 737 N N . LYS A 1 98 ? 17.978 10.663 -31.401 1.00 74.00 98 LYS A N 1
ATOM 738 C CA . LYS A 1 98 ? 19.148 9.912 -31.862 1.00 74.00 98 LYS A CA 1
ATOM 739 C C . LYS A 1 98 ? 20.398 10.547 -31.270 1.00 74.00 98 LYS A C 1
ATOM 741 O O . LYS A 1 98 ? 20.901 11.523 -31.809 1.00 74.00 98 LYS A O 1
ATOM 746 N N . PHE A 1 99 ? 20.909 9.976 -30.185 1.00 82.06 99 PHE A N 1
ATOM 747 C CA . PHE A 1 99 ? 22.137 10.444 -29.546 1.00 82.06 99 PHE A CA 1
ATOM 748 C C . PHE A 1 99 ? 23.323 9.669 -30.120 1.00 82.06 99 PHE A C 1
ATOM 750 O O . PHE A 1 99 ? 23.468 8.486 -29.796 1.00 82.06 99 PHE A O 1
ATOM 757 N N . PRO A 1 100 ? 24.140 10.262 -31.014 1.00 87.69 100 PRO A N 1
ATOM 758 C CA . PRO A 1 100 ? 25.257 9.554 -31.617 1.00 87.69 100 PRO A CA 1
ATOM 759 C C . PRO A 1 100 ? 26.255 9.179 -30.531 1.00 87.69 100 PRO A C 1
ATOM 761 O O . PRO A 1 100 ? 26.718 10.053 -29.805 1.00 87.69 100 PRO A O 1
ATOM 764 N N . ILE A 1 101 ? 26.588 7.897 -30.416 1.00 90.50 101 ILE A N 1
ATOM 765 C CA . ILE A 1 101 ? 27.540 7.430 -29.408 1.00 90.50 101 ILE A CA 1
ATOM 766 C C . ILE A 1 101 ? 28.787 6.822 -30.026 1.00 90.50 101 ILE A C 1
ATOM 768 O O . ILE A 1 101 ? 28.772 6.268 -31.129 1.00 90.50 101 ILE A O 1
ATOM 772 N N . ARG A 1 102 ? 29.870 6.902 -29.262 1.00 92.44 102 ARG A N 1
ATOM 773 C CA . ARG A 1 102 ? 31.118 6.187 -29.509 1.00 92.44 102 ARG A CA 1
ATOM 774 C C . ARG A 1 102 ? 31.020 4.748 -28.995 1.00 92.44 102 ARG A C 1
ATOM 776 O O . ARG A 1 102 ? 30.082 4.368 -28.291 1.00 92.44 102 ARG A O 1
ATOM 783 N N . SER A 1 103 ? 32.015 3.924 -29.319 1.00 92.38 103 SER A N 1
ATOM 784 C CA . SER A 1 103 ? 32.041 2.522 -28.883 1.00 92.38 103 SER A CA 1
ATOM 785 C C . SER A 1 103 ? 32.132 2.355 -27.366 1.00 92.38 103 SER A C 1
ATOM 787 O O . SER A 1 103 ? 31.749 1.313 -26.861 1.00 92.38 103 SER A O 1
ATOM 789 N N . ASP A 1 104 ? 32.621 3.346 -26.625 1.00 93.56 104 ASP A N 1
ATOM 790 C CA . ASP A 1 104 ? 32.678 3.355 -25.156 1.00 93.56 104 ASP A CA 1
ATOM 791 C C . ASP A 1 104 ? 31.349 3.769 -24.487 1.00 93.56 104 ASP A C 1
ATOM 793 O O . ASP A 1 104 ? 31.311 3.938 -23.268 1.00 93.56 104 ASP A O 1
ATOM 797 N N . LEU A 1 105 ? 30.257 3.877 -25.259 1.00 94.06 105 LEU A N 1
ATOM 798 C CA . LEU A 1 105 ? 28.915 4.292 -24.818 1.00 94.06 105 LEU A CA 1
ATOM 799 C C . LEU A 1 105 ? 28.813 5.763 -24.388 1.00 94.06 105 LEU A C 1
ATOM 801 O O . LEU A 1 105 ? 27.804 6.160 -23.804 1.00 94.06 105 LEU A O 1
ATOM 805 N N . LYS A 1 106 ? 29.828 6.577 -24.686 1.00 92.56 106 LYS A N 1
ATOM 806 C CA . LYS A 1 106 ? 29.791 8.020 -24.450 1.00 92.56 106 LYS A CA 1
ATOM 807 C C . LYS A 1 106 ? 29.146 8.753 -25.621 1.00 92.56 106 LYS A C 1
ATOM 809 O O . LYS A 1 106 ? 29.265 8.328 -26.777 1.00 92.56 106 LYS A O 1
ATOM 814 N N . LEU A 1 107 ? 28.459 9.849 -25.318 1.00 90.75 107 LEU A N 1
ATOM 815 C CA . LEU A 1 107 ? 27.885 10.744 -26.317 1.00 90.75 107 LEU A CA 1
ATOM 816 C C . LEU A 1 107 ? 29.008 11.348 -27.175 1.00 90.75 107 LEU A C 1
ATOM 818 O O . LEU A 1 107 ? 30.064 11.742 -26.686 1.00 90.75 107 LEU A O 1
ATOM 822 N N . GLN A 1 108 ? 28.811 11.400 -28.488 1.00 88.50 108 GLN A N 1
ATOM 823 C CA . GLN A 1 108 ? 29.788 11.999 -29.388 1.00 88.50 108 GLN A CA 1
ATOM 824 C C . GLN A 1 108 ? 29.972 13.486 -29.034 1.00 88.50 108 GLN A C 1
ATOM 826 O O . GLN A 1 108 ? 28.999 14.228 -28.994 1.00 88.50 108 GLN A O 1
ATOM 831 N N . GLY A 1 109 ? 31.217 13.902 -28.776 1.00 88.19 109 GLY A N 1
ATOM 832 C CA . GLY A 1 109 ? 31.549 15.266 -28.339 1.00 88.19 109 GLY A CA 1
ATOM 833 C C . GLY A 1 109 ? 31.536 15.495 -26.822 1.00 88.19 109 GLY A C 1
ATOM 834 O O . GLY A 1 109 ? 31.942 16.566 -26.393 1.00 88.19 109 GLY A O 1
ATOM 835 N N . HIS A 1 110 ? 31.136 14.505 -26.016 1.00 87.69 110 HIS A N 1
ATOM 836 C CA . HIS A 1 110 ? 31.088 14.617 -24.555 1.00 87.69 110 HIS A CA 1
ATOM 837 C C . HIS A 1 110 ? 31.767 13.418 -23.889 1.00 87.69 110 HIS A C 1
ATOM 839 O O . HIS A 1 110 ? 31.549 12.269 -24.277 1.00 87.69 110 HIS A O 1
ATOM 845 N N . ASP A 1 111 ? 32.588 13.670 -22.871 1.00 88.38 111 ASP A N 1
ATOM 846 C CA . ASP A 1 111 ? 33.329 12.616 -22.165 1.00 88.38 111 ASP A CA 1
ATOM 847 C C . ASP A 1 111 ? 32.727 12.228 -20.812 1.00 88.38 111 ASP A C 1
ATOM 849 O O . ASP A 1 111 ? 33.104 11.205 -20.238 1.00 88.38 111 ASP A O 1
ATOM 853 N N . ASP A 1 112 ? 31.767 13.007 -20.341 1.00 88.12 112 ASP A N 1
ATOM 854 C CA . ASP A 1 112 ? 31.060 12.901 -19.070 1.00 88.12 112 ASP A CA 1
ATOM 855 C C . ASP A 1 112 ? 29.635 12.338 -19.220 1.00 88.12 112 ASP A C 1
ATOM 857 O O . ASP A 1 112 ? 29.032 11.893 -18.243 1.00 88.12 112 ASP A O 1
ATOM 861 N N . ILE A 1 113 ? 29.110 12.287 -20.449 1.00 89.69 113 ILE A N 1
ATOM 862 C CA . ILE A 1 113 ? 27.750 11.823 -20.743 1.00 89.69 113 ILE A CA 1
ATOM 863 C C . ILE A 1 113 ? 27.776 10.425 -21.364 1.00 89.69 113 ILE A C 1
ATOM 865 O O . ILE A 1 113 ? 28.301 10.217 -22.460 1.00 89.69 113 ILE A O 1
ATOM 869 N N . PHE A 1 114 ? 27.127 9.470 -20.697 1.00 91.75 114 PHE A N 1
ATOM 870 C CA . PHE A 1 114 ? 26.896 8.119 -21.210 1.00 91.75 114 PHE A CA 1
ATOM 871 C C . PHE A 1 114 ? 25.468 7.959 -21.730 1.00 91.75 114 PHE A C 1
ATOM 873 O O . PHE A 1 114 ? 24.515 8.405 -21.091 1.00 91.75 114 PHE A O 1
ATOM 880 N N . VAL A 1 115 ? 25.302 7.262 -22.856 1.00 88.62 115 VAL A N 1
ATOM 881 C CA . VAL A 1 115 ? 23.985 6.973 -23.438 1.00 88.62 115 VAL A CA 1
ATOM 882 C C . VAL A 1 115 ? 23.883 5.494 -23.800 1.00 88.62 115 VAL A C 1
ATOM 884 O O . VAL A 1 115 ? 24.750 4.932 -24.469 1.00 88.62 115 VAL A O 1
ATOM 887 N N . VAL A 1 116 ? 22.800 4.848 -23.362 1.00 88.62 116 VAL A N 1
ATOM 888 C CA . VAL A 1 116 ? 22.543 3.414 -23.562 1.00 88.62 116 VAL A CA 1
ATOM 889 C C . VAL A 1 116 ? 21.089 3.140 -23.942 1.00 88.62 116 VAL A C 1
ATOM 891 O O . VAL A 1 116 ? 20.238 4.029 -23.931 1.00 88.62 116 VAL A O 1
ATOM 894 N N . GLY A 1 117 ? 20.802 1.881 -24.273 1.00 83.56 117 GLY A N 1
ATOM 895 C CA . GLY A 1 117 ? 19.464 1.432 -24.639 1.00 83.56 117 GLY A CA 1
ATOM 896 C C . GLY A 1 117 ? 18.985 2.050 -25.946 1.00 83.56 117 GLY A C 1
ATOM 897 O O . GLY A 1 117 ? 19.778 2.351 -26.835 1.00 83.56 117 GLY A O 1
ATOM 898 N N . ASP A 1 118 ? 17.677 2.240 -26.072 1.00 78.69 118 ASP A N 1
ATOM 899 C CA . ASP A 1 118 ? 17.079 2.629 -27.349 1.00 78.69 118 ASP A CA 1
ATOM 900 C C . ASP A 1 118 ? 17.319 4.116 -27.717 1.00 78.69 118 ASP A C 1
ATOM 902 O O . ASP A 1 118 ? 16.967 4.551 -28.815 1.00 78.69 118 ASP A O 1
ATOM 906 N N . MET A 1 119 ? 17.898 4.918 -26.814 1.00 79.19 119 MET A N 1
ATOM 907 C CA . MET A 1 119 ? 18.337 6.296 -27.098 1.00 79.19 119 MET A CA 1
ATOM 908 C C . MET A 1 119 ? 19.710 6.346 -27.784 1.00 79.19 119 MET A C 1
ATOM 910 O O . MET A 1 119 ? 20.035 7.336 -28.441 1.00 79.19 119 MET A O 1
ATOM 914 N N . ALA A 1 120 ? 20.507 5.284 -27.644 1.00 85.81 120 ALA A N 1
ATOM 915 C CA . ALA A 1 120 ? 21.855 5.210 -28.181 1.00 85.81 120 ALA A CA 1
ATOM 916 C C . ALA A 1 120 ? 21.845 4.985 -29.700 1.00 85.81 120 ALA A C 1
ATOM 918 O O . ALA A 1 120 ? 21.262 4.023 -30.204 1.00 85.81 120 ALA A O 1
ATOM 919 N N . TYR A 1 121 ? 22.532 5.857 -30.438 1.00 87.00 121 TYR A N 1
ATOM 920 C CA . TYR A 1 121 ? 22.593 5.812 -31.895 1.00 87.00 121 TYR A CA 1
ATOM 921 C C . TYR A 1 121 ? 24.009 5.476 -32.380 1.00 87.00 121 TYR A C 1
ATOM 923 O O . TYR A 1 121 ? 24.916 6.305 -32.344 1.00 87.00 121 TYR A O 1
ATOM 931 N N . PHE A 1 122 ? 24.198 4.250 -32.872 1.00 85.19 122 PHE A N 1
ATOM 932 C CA . PHE A 1 122 ? 25.459 3.812 -33.477 1.00 85.19 122 PHE A CA 1
ATOM 933 C C . PHE A 1 122 ? 25.528 4.264 -34.944 1.00 85.19 122 PHE A C 1
ATOM 935 O O . PHE A 1 122 ? 24.677 3.896 -35.753 1.00 85.19 122 PHE A O 1
ATOM 942 N N . LYS A 1 123 ? 26.542 5.058 -35.308 1.00 80.81 123 LYS A N 1
ATOM 943 C CA . LYS A 1 123 ? 26.834 5.417 -36.710 1.00 80.81 123 LYS A CA 1
ATOM 944 C C . LYS A 1 123 ? 27.771 4.373 -37.348 1.00 80.81 123 LYS A C 1
ATOM 946 O O . LYS A 1 123 ? 28.646 3.866 -36.647 1.00 80.81 123 LYS A O 1
ATOM 951 N N . PRO A 1 124 ? 27.636 4.051 -38.653 1.00 75.25 124 PRO A N 1
ATOM 952 C CA . PRO A 1 124 ? 26.644 4.556 -39.613 1.00 75.25 124 PRO A CA 1
ATOM 953 C C . PRO A 1 124 ? 25.297 3.808 -39.578 1.00 75.25 124 PRO A C 1
ATOM 955 O O . PRO A 1 124 ? 24.330 4.278 -40.169 1.00 75.25 124 PRO A O 1
ATOM 958 N N . SER A 1 125 ? 25.219 2.650 -38.914 1.00 75.56 125 SER A N 1
ATOM 959 C CA . SER A 1 125 ? 24.030 1.789 -38.899 1.00 75.56 125 SER A CA 1
ATOM 960 C C . SER A 1 125 ? 23.399 1.724 -37.504 1.00 75.56 125 SER A C 1
ATOM 962 O O . SER A 1 125 ? 23.988 1.108 -36.611 1.00 75.56 125 SER A O 1
ATOM 964 N N . PRO A 1 126 ? 22.205 2.310 -37.302 1.00 78.06 126 PRO A N 1
ATOM 965 C CA . PRO A 1 126 ? 21.528 2.246 -36.016 1.00 78.06 126 PRO A CA 1
ATOM 966 C C . PRO A 1 126 ? 21.123 0.819 -35.659 1.00 78.06 126 PRO A C 1
ATOM 968 O O . PRO A 1 126 ? 20.756 0.018 -36.521 1.00 78.06 126 PRO A O 1
ATOM 971 N N . LEU A 1 127 ? 21.141 0.520 -34.361 1.00 80.25 127 LEU A N 1
ATOM 972 C CA . LEU A 1 127 ? 20.655 -0.756 -33.856 1.00 80.25 127 LEU A CA 1
ATOM 973 C C . LEU A 1 127 ? 19.121 -0.767 -33.792 1.00 80.25 127 LEU A C 1
ATOM 975 O O . LEU A 1 127 ? 18.506 0.268 -33.517 1.00 80.25 127 LEU A O 1
ATOM 979 N N . PRO A 1 128 ? 18.485 -1.933 -33.995 1.00 75.88 128 PRO A N 1
ATOM 980 C CA . PRO A 1 128 ? 17.076 -2.110 -33.677 1.00 75.88 128 PRO A CA 1
ATOM 981 C C . PRO A 1 128 ? 16.796 -1.758 -32.213 1.00 75.88 128 PRO A C 1
ATOM 983 O O . PRO A 1 128 ? 17.547 -2.163 -31.325 1.00 75.88 128 PRO A O 1
ATOM 986 N N . LYS A 1 129 ? 15.679 -1.069 -31.958 1.00 76.12 129 LYS A N 1
ATOM 987 C CA . LYS A 1 129 ? 15.202 -0.794 -30.597 1.00 76.12 129 LYS A CA 1
ATOM 988 C C . LYS A 1 129 ? 14.823 -2.109 -29.922 1.00 76.12 129 LYS A C 1
ATOM 990 O O . LYS A 1 129 ? 13.912 -2.800 -30.378 1.00 76.12 129 LYS A O 1
ATOM 995 N N . SER A 1 130 ? 15.591 -2.506 -28.916 1.00 78.00 130 SER A N 1
ATOM 996 C CA . SER A 1 130 ? 15.478 -3.813 -28.276 1.00 78.00 130 SER A CA 1
ATOM 997 C C . SER A 1 130 ? 16.179 -3.815 -26.928 1.00 78.00 130 SER A C 1
ATOM 999 O O . SER A 1 130 ? 17.376 -3.521 -26.821 1.00 78.00 130 SER A O 1
ATOM 1001 N N . GLY A 1 131 ? 15.466 -4.310 -25.915 1.00 77.50 131 GLY A N 1
ATOM 1002 C CA . GLY A 1 131 ? 16.011 -4.517 -24.576 1.00 77.50 131 GLY A CA 1
ATOM 1003 C C . GLY A 1 131 ? 17.260 -5.405 -24.547 1.00 77.50 131 GLY A C 1
ATOM 1004 O O . GLY A 1 131 ? 18.080 -5.265 -23.647 1.00 77.50 131 GLY A O 1
ATOM 1005 N N . VAL A 1 132 ? 17.488 -6.261 -25.552 1.00 83.56 132 VAL A N 1
ATOM 1006 C CA . VAL A 1 132 ? 18.694 -7.108 -25.619 1.00 83.56 132 VAL A CA 1
ATOM 1007 C C . VAL A 1 132 ? 19.971 -6.274 -25.735 1.00 83.56 132 VAL A C 1
ATOM 1009 O O . VAL A 1 132 ? 20.972 -6.602 -25.095 1.00 83.56 132 VAL A O 1
ATOM 1012 N N . TYR A 1 133 ? 19.956 -5.194 -26.522 1.00 85.38 133 TYR A N 1
ATOM 1013 C CA . TYR A 1 133 ? 21.115 -4.306 -26.628 1.00 85.38 133 TYR A CA 1
ATOM 1014 C C . TYR A 1 133 ? 21.312 -3.505 -25.342 1.00 85.38 133 TYR A C 1
ATOM 1016 O O . TYR A 1 133 ? 22.443 -3.403 -24.869 1.00 85.38 133 TYR A O 1
ATOM 1024 N N . ALA A 1 134 ? 20.221 -3.034 -24.728 1.00 84.44 134 ALA A N 1
ATOM 1025 C CA . ALA A 1 134 ? 20.260 -2.343 -23.441 1.00 84.44 134 ALA A CA 1
ATOM 1026 C C . ALA A 1 134 ? 20.893 -3.224 -22.348 1.00 84.44 134 ALA A C 1
ATOM 1028 O O . ALA A 1 134 ? 21.917 -2.858 -21.770 1.00 84.44 134 ALA A O 1
ATOM 1029 N N . VAL A 1 135 ? 20.370 -4.439 -22.147 1.00 86.62 135 VAL A N 1
ATOM 1030 C CA . VAL A 1 135 ? 20.866 -5.398 -21.145 1.00 86.62 135 VAL A CA 1
ATOM 1031 C C . VAL A 1 135 ? 22.339 -5.741 -21.369 1.00 86.62 135 VAL A C 1
ATOM 1033 O O . VAL A 1 135 ? 23.104 -5.846 -20.412 1.00 86.62 135 VAL A O 1
ATOM 1036 N N . ARG A 1 136 ? 22.770 -5.892 -22.627 1.00 88.00 136 ARG A N 1
ATOM 1037 C CA . ARG A 1 136 ? 24.171 -6.206 -22.946 1.00 88.00 136 ARG A CA 1
ATOM 1038 C C . ARG A 1 136 ? 25.114 -5.016 -22.828 1.00 88.00 136 ARG A C 1
ATOM 1040 O O . ARG A 1 136 ? 26.297 -5.230 -22.579 1.00 88.00 136 ARG A O 1
ATOM 1047 N N . SER A 1 137 ? 24.623 -3.792 -23.003 1.00 91.19 137 SER A N 1
ATOM 1048 C CA . SER A 1 137 ? 25.424 -2.586 -22.777 1.00 91.19 137 SER A CA 1
ATOM 1049 C C . SER A 1 137 ? 25.678 -2.321 -21.290 1.00 91.19 137 SER A C 1
ATOM 1051 O O . SER A 1 137 ? 26.715 -1.756 -20.958 1.00 91.19 137 SER A O 1
ATOM 1053 N N . ALA A 1 138 ? 24.805 -2.786 -20.385 1.00 90.50 138 ALA A N 1
ATOM 1054 C CA . ALA A 1 138 ? 24.872 -2.454 -18.959 1.00 90.50 138 ALA A CA 1
ATOM 1055 C C . ALA A 1 138 ? 26.208 -2.818 -18.263 1.00 90.50 138 ALA A C 1
ATOM 1057 O O . ALA A 1 138 ? 26.748 -1.962 -17.562 1.00 90.50 138 ALA A O 1
ATOM 1058 N N . PRO A 1 139 ? 26.819 -4.007 -18.465 1.00 90.44 139 PRO A N 1
ATOM 1059 C CA . PRO A 1 139 ? 28.121 -4.314 -17.863 1.00 90.44 139 PRO A CA 1
ATOM 1060 C C . PRO A 1 139 ? 29.258 -3.423 -18.383 1.00 90.44 139 PRO A C 1
ATOM 1062 O O . PRO A 1 139 ? 30.162 -3.074 -17.626 1.00 90.44 139 PRO A O 1
ATOM 1065 N N . ILE A 1 140 ? 29.210 -3.044 -19.665 1.00 94.31 140 ILE A N 1
ATOM 1066 C CA . ILE A 1 140 ? 30.198 -2.141 -20.271 1.00 94.31 140 ILE A CA 1
ATOM 1067 C C . ILE A 1 140 ? 30.008 -0.722 -19.741 1.00 94.31 140 ILE A C 1
ATOM 1069 O O . ILE A 1 140 ? 30.984 -0.086 -19.360 1.00 94.31 140 ILE A O 1
ATOM 1073 N N . LEU A 1 141 ? 28.759 -0.264 -19.628 1.00 95.25 141 LEU A N 1
ATOM 1074 C CA . LEU A 1 141 ? 28.427 1.021 -19.022 1.00 95.25 141 LEU A CA 1
ATOM 1075 C C . LEU A 1 141 ? 28.972 1.110 -17.593 1.00 95.25 141 LEU A C 1
ATOM 1077 O O . LEU A 1 141 ? 29.689 2.051 -17.272 1.00 95.25 141 LEU A O 1
ATOM 1081 N N . ALA A 1 142 ? 28.694 0.110 -16.753 1.00 93.69 142 ALA A N 1
ATOM 1082 C CA . ALA A 1 142 ? 29.173 0.086 -15.373 1.00 93.69 142 ALA A CA 1
ATOM 1083 C C . ALA A 1 142 ? 30.709 0.112 -15.291 1.00 93.69 142 ALA A C 1
ATOM 1085 O O . ALA A 1 142 ? 31.276 0.831 -14.467 1.00 93.69 142 ALA A O 1
ATOM 1086 N N . ALA A 1 143 ? 31.393 -0.642 -16.158 1.00 94.19 143 ALA A N 1
ATOM 1087 C CA . ALA A 1 143 ? 32.850 -0.622 -16.236 1.00 94.19 143 ALA A CA 1
ATOM 1088 C C . ALA A 1 143 ? 33.386 0.753 -16.666 1.00 94.19 143 ALA A C 1
ATOM 1090 O O . ALA A 1 143 ? 34.353 1.230 -16.079 1.00 94.19 143 ALA A O 1
ATOM 1091 N N . ASN A 1 144 ? 32.748 1.401 -17.642 1.00 95.88 144 ASN A N 1
ATOM 1092 C CA . ASN A 1 144 ? 33.214 2.673 -18.189 1.00 95.88 144 ASN A CA 1
ATOM 1093 C C . ASN A 1 144 ? 32.912 3.859 -17.272 1.00 95.88 144 ASN A C 1
ATOM 1095 O O . ASN A 1 144 ? 33.740 4.758 -17.180 1.00 95.88 144 ASN A O 1
ATOM 1099 N N . ILE A 1 145 ? 31.793 3.844 -16.538 1.00 95.44 145 ILE A N 1
ATOM 1100 C CA . ILE A 1 145 ? 31.522 4.827 -15.479 1.00 95.44 145 ILE A CA 1
ATOM 1101 C C . ILE A 1 145 ? 32.609 4.733 -14.402 1.00 95.44 145 ILE A C 1
ATOM 1103 O O . ILE A 1 145 ? 33.214 5.742 -14.050 1.00 95.44 145 ILE A O 1
ATOM 1107 N N . ARG A 1 146 ? 32.926 3.518 -13.928 1.00 94.19 146 ARG A N 1
ATOM 1108 C CA . ARG A 1 146 ? 34.009 3.307 -12.949 1.00 94.19 146 ARG A CA 1
ATOM 1109 C C . ARG A 1 146 ? 35.361 3.760 -13.489 1.00 94.19 146 ARG A C 1
ATOM 1111 O O . ARG A 1 146 ? 36.091 4.440 -12.780 1.00 94.19 146 ARG A O 1
ATOM 1118 N N . ALA A 1 147 ? 35.683 3.407 -14.732 1.00 93.75 147 ALA A N 1
ATOM 1119 C CA . ALA A 1 147 ? 36.915 3.841 -15.378 1.00 93.75 147 ALA A CA 1
ATOM 1120 C C . ALA A 1 147 ? 36.991 5.375 -15.453 1.00 93.75 147 ALA A C 1
ATOM 1122 O O . ALA A 1 147 ? 38.002 5.943 -15.068 1.00 93.75 147 ALA A O 1
ATOM 1123 N N . SER A 1 148 ? 35.909 6.051 -15.846 1.00 93.00 148 SER A N 1
ATOM 1124 C CA . SER A 1 148 ? 35.871 7.515 -15.930 1.00 93.00 148 SER A CA 1
ATOM 1125 C C . SER A 1 148 ? 36.068 8.197 -14.572 1.00 93.00 148 SER A C 1
ATOM 1127 O O . SER A 1 148 ? 36.725 9.229 -14.511 1.00 93.00 148 SER A O 1
ATOM 1129 N N . LEU A 1 149 ? 35.532 7.620 -13.491 1.00 92.75 149 LEU A N 1
ATOM 1130 C CA . LEU A 1 149 ? 35.679 8.154 -12.130 1.00 92.75 149 LEU A CA 1
ATOM 1131 C C . LEU A 1 149 ? 37.066 7.895 -11.523 1.00 92.75 149 LEU A C 1
ATOM 1133 O O . LEU A 1 149 ? 37.531 8.680 -10.705 1.00 92.75 149 LEU A O 1
ATOM 1137 N N . LEU A 1 150 ? 37.716 6.793 -11.902 1.00 94.19 150 LEU A N 1
ATOM 1138 C CA . LEU A 1 150 ? 38.997 6.353 -11.335 1.00 94.19 150 LEU A CA 1
ATOM 1139 C C . LEU A 1 150 ? 40.202 6.652 -12.246 1.00 94.19 150 LEU A C 1
ATOM 1141 O O . LEU A 1 150 ? 41.299 6.175 -11.972 1.00 94.19 150 LEU A O 1
ATOM 1145 N N . GLY A 1 151 ? 40.008 7.383 -13.349 1.00 89.69 151 GLY A N 1
ATOM 1146 C CA . GLY A 1 151 ? 41.065 7.656 -14.333 1.00 89.69 151 GLY A CA 1
ATOM 1147 C C . GLY A 1 151 ? 41.531 6.425 -15.131 1.00 89.69 151 GLY A C 1
ATOM 1148 O O . GLY A 1 151 ? 42.648 6.398 -15.638 1.00 89.69 151 GLY A O 1
ATOM 1149 N N . GLY A 1 152 ? 40.701 5.384 -15.228 1.00 90.12 152 GLY A N 1
ATOM 1150 C CA . GLY A 1 152 ? 40.971 4.157 -15.981 1.00 90.12 152 GLY A CA 1
ATOM 1151 C C . GLY A 1 152 ? 40.583 4.224 -17.465 1.00 90.12 152 GLY A C 1
ATOM 1152 O O . GLY A 1 152 ? 39.893 5.133 -17.924 1.00 90.12 152 GLY A O 1
ATOM 1153 N N . GLN A 1 153 ? 40.979 3.203 -18.233 1.00 92.44 153 GLN A N 1
ATOM 1154 C CA . GLN A 1 153 ? 40.640 3.089 -19.658 1.00 92.44 153 GLN A CA 1
ATOM 1155 C C . GLN A 1 153 ? 39.224 2.537 -19.888 1.00 92.44 153 GLN A C 1
ATOM 1157 O O . GLN A 1 153 ? 38.800 1.567 -19.255 1.00 92.44 153 GLN A O 1
ATOM 1162 N N . SER A 1 154 ? 38.504 3.132 -20.845 1.00 93.31 154 SER A N 1
ATOM 1163 C CA . SER A 1 154 ? 37.155 2.699 -21.230 1.00 93.31 154 SER A CA 1
ATOM 1164 C C . SER A 1 154 ? 37.176 1.453 -22.120 1.00 93.31 154 SER A C 1
ATOM 1166 O O . SER A 1 154 ? 38.045 1.281 -22.973 1.00 93.31 154 SER A O 1
ATOM 1168 N N . LYS A 1 155 ? 36.177 0.585 -21.951 1.00 94.94 155 LYS A N 1
ATOM 1169 C CA . LYS A 1 155 ? 35.973 -0.639 -22.731 1.00 94.94 155 LYS A CA 1
ATOM 1170 C C . LYS A 1 155 ? 34.982 -0.406 -23.877 1.00 94.94 155 LYS A C 1
ATOM 1172 O O . LYS A 1 155 ? 33.942 0.218 -23.662 1.00 94.94 155 LYS A O 1
ATOM 1177 N N . PRO A 1 156 ? 35.233 -0.951 -25.078 1.00 94.50 156 PRO A N 1
ATOM 1178 C CA . PRO A 1 156 ? 34.297 -0.836 -26.186 1.00 94.50 156 PRO A CA 1
ATOM 1179 C C . PRO A 1 156 ? 33.122 -1.816 -26.042 1.00 94.50 156 PRO A C 1
ATOM 1181 O O . PRO A 1 156 ? 33.297 -2.991 -25.720 1.00 94.50 156 PRO A O 1
ATOM 1184 N N . PHE A 1 157 ? 31.922 -1.358 -26.378 1.00 92.75 157 PHE A N 1
ATOM 1185 C CA . PHE A 1 157 ? 30.739 -2.170 -26.610 1.00 92.75 157 PHE A CA 1
ATOM 1186 C C . PHE A 1 157 ? 30.640 -2.538 -28.093 1.00 92.75 157 PHE A C 1
ATOM 1188 O O . PHE A 1 157 ? 30.640 -1.678 -28.974 1.00 92.75 157 PHE A O 1
ATOM 1195 N N . ARG A 1 158 ? 30.535 -3.841 -28.372 1.00 89.38 158 ARG A N 1
ATOM 1196 C CA . ARG A 1 158 ? 30.374 -4.384 -29.726 1.00 89.38 158 ARG A CA 1
ATOM 1197 C C . ARG A 1 158 ? 29.005 -5.064 -29.839 1.00 89.38 158 ARG A C 1
ATOM 1199 O O . ARG A 1 158 ? 28.843 -6.170 -29.317 1.00 89.38 158 ARG A O 1
ATOM 1206 N N . PRO A 1 159 ? 28.005 -4.430 -30.477 1.00 85.00 159 PRO A N 1
ATOM 1207 C CA . PRO A 1 159 ? 26.680 -5.018 -30.609 1.00 85.00 159 PRO A CA 1
ATOM 1208 C C . PRO A 1 159 ? 26.701 -6.236 -31.540 1.00 85.00 159 PRO A C 1
ATOM 1210 O O . PRO A 1 159 ? 27.389 -6.263 -32.558 1.00 85.00 159 PRO A O 1
ATOM 1213 N N . GLN A 1 160 ? 25.913 -7.254 -31.201 1.00 85.06 160 GLN A N 1
ATOM 1214 C CA . GLN A 1 160 ? 25.712 -8.413 -32.073 1.00 85.06 160 GLN A CA 1
ATOM 1215 C C . GLN A 1 160 ? 24.817 -8.065 -33.273 1.00 85.06 160 GLN A C 1
ATOM 1217 O O . GLN A 1 160 ? 23.893 -7.257 -33.149 1.00 85.06 160 GLN A O 1
ATOM 1222 N N . LYS A 1 161 ? 25.046 -8.731 -34.411 1.00 80.44 161 LYS A N 1
ATOM 1223 C CA . LYS A 1 161 ? 24.282 -8.507 -35.652 1.00 80.44 161 LYS A CA 1
ATOM 1224 C C . LYS A 1 161 ? 22.821 -8.968 -35.566 1.00 80.44 161 LYS A C 1
ATOM 1226 O O . LYS A 1 161 ? 21.948 -8.293 -36.089 1.00 80.44 161 LYS A O 1
ATOM 1231 N N . ASP A 1 162 ? 22.557 -10.098 -34.913 1.00 80.88 162 ASP A N 1
ATOM 1232 C CA . ASP A 1 162 ? 21.203 -10.623 -34.693 1.00 80.88 162 ASP A CA 1
ATOM 1233 C C . ASP A 1 162 ? 21.142 -11.380 -33.363 1.00 80.88 162 ASP A C 1
ATOM 1235 O O . ASP A 1 162 ? 22.171 -11.717 -32.769 1.00 80.88 162 ASP A O 1
ATOM 1239 N N . PHE A 1 163 ? 19.930 -11.639 -32.888 1.00 84.94 163 PHE A N 1
ATOM 1240 C CA . PHE A 1 163 ? 19.672 -12.343 -31.644 1.00 84.94 163 PHE A CA 1
ATOM 1241 C C . PHE A 1 163 ? 18.351 -13.089 -31.684 1.00 84.94 163 PHE A C 1
ATOM 1243 O O . PHE A 1 163 ? 17.429 -12.742 -32.420 1.00 84.94 163 PHE A O 1
ATOM 1250 N N . LEU A 1 164 ? 18.270 -14.124 -30.851 1.00 87.94 164 LEU A N 1
ATOM 1251 C CA . LEU A 1 164 ? 17.039 -14.867 -30.658 1.00 87.94 164 LEU A CA 1
ATOM 1252 C C . LEU A 1 164 ? 16.001 -13.970 -29.981 1.00 87.94 164 LEU A C 1
ATOM 1254 O O . LEU A 1 164 ? 16.233 -13.459 -28.885 1.00 87.94 164 LEU A O 1
ATOM 1258 N N . ARG A 1 165 ? 14.857 -13.804 -30.639 1.00 88.69 165 ARG A N 1
ATOM 1259 C CA . ARG A 1 165 ? 13.708 -13.049 -30.142 1.00 88.69 165 ARG A CA 1
ATOM 1260 C C . ARG A 1 165 ? 12.642 -14.037 -29.694 1.00 88.69 165 ARG A C 1
ATOM 1262 O O . ARG A 1 165 ? 12.238 -14.882 -30.488 1.00 88.69 165 ARG A O 1
ATOM 1269 N N . LEU A 1 166 ? 12.232 -13.944 -28.431 1.00 91.06 166 LEU A N 1
ATOM 1270 C CA . LEU A 1 166 ? 11.247 -14.826 -27.807 1.00 91.06 166 LEU A CA 1
ATOM 1271 C C . LEU A 1 166 ? 10.058 -13.991 -27.329 1.00 91.06 166 LEU A C 1
ATOM 1273 O O . LEU A 1 166 ? 10.235 -13.137 -26.464 1.00 91.06 166 LEU A O 1
ATOM 1277 N N . VAL A 1 167 ? 8.871 -14.251 -27.877 1.00 90.44 167 VAL A N 1
ATOM 1278 C CA . VAL A 1 167 ? 7.626 -13.542 -27.536 1.00 90.44 167 VAL A CA 1
ATOM 1279 C C . VAL A 1 167 ? 6.596 -14.542 -27.027 1.00 90.44 167 VAL A C 1
ATOM 1281 O O . VAL A 1 167 ? 6.280 -15.510 -27.717 1.00 90.44 167 VAL A O 1
ATOM 1284 N N . SER A 1 168 ? 6.074 -14.333 -25.823 1.00 92.06 168 SER A N 1
ATOM 1285 C CA . SER A 1 168 ? 4.984 -15.136 -25.268 1.00 92.06 168 SER A CA 1
ATOM 1286 C C . SER A 1 168 ? 3.683 -14.885 -26.033 1.00 92.06 168 SER A C 1
ATOM 1288 O O . SER A 1 168 ? 3.313 -13.742 -26.289 1.00 92.06 168 SER A O 1
ATOM 1290 N N . LEU A 1 169 ? 2.973 -15.959 -26.377 1.00 90.06 169 LEU A N 1
ATOM 1291 C CA . LEU A 1 169 ? 1.680 -15.918 -27.067 1.00 90.06 169 LEU A CA 1
ATOM 1292 C C . LEU A 1 169 ? 0.522 -16.384 -26.163 1.00 90.06 169 LEU A C 1
ATOM 1294 O O . LEU A 1 169 ? -0.534 -16.759 -26.667 1.00 90.06 169 LEU A O 1
ATOM 1298 N N . GLY A 1 170 ? 0.729 -16.384 -24.840 1.00 84.12 170 GLY A N 1
ATOM 1299 C CA . GLY A 1 170 ? -0.239 -16.873 -23.849 1.00 84.12 170 GLY A CA 1
ATOM 1300 C C . GLY A 1 170 ? -0.376 -18.400 -23.839 1.00 84.12 170 GLY A C 1
ATOM 1301 O O . GLY A 1 170 ? 0.170 -19.100 -24.696 1.00 84.12 170 GLY A O 1
ATOM 1302 N N . THR A 1 171 ? -1.097 -18.950 -22.855 1.00 82.81 171 THR A N 1
ATOM 1303 C CA . THR A 1 171 ? -1.394 -20.401 -22.748 1.00 82.81 171 THR A CA 1
ATOM 1304 C C . THR A 1 171 ? -0.146 -21.293 -22.761 1.00 82.81 171 THR A C 1
ATOM 1306 O O . THR A 1 171 ? -0.128 -22.375 -23.346 1.00 82.81 171 THR A O 1
ATOM 1309 N N . LYS A 1 172 ? 0.942 -20.816 -22.142 1.00 86.38 172 LYS A N 1
ATOM 1310 C CA . LYS A 1 172 ? 2.261 -21.477 -22.155 1.00 86.38 172 LYS A CA 1
ATOM 1311 C C . LYS A 1 172 ? 2.782 -21.796 -23.567 1.00 86.38 172 LYS A C 1
ATOM 1313 O O . LYS A 1 172 ? 3.454 -22.806 -23.778 1.00 86.38 172 LYS A O 1
ATOM 1318 N N . ASN A 1 173 ? 2.492 -20.927 -24.534 1.00 90.56 173 ASN A N 1
ATOM 1319 C CA . ASN A 1 173 ? 3.045 -20.968 -25.882 1.00 90.56 173 ASN A CA 1
ATOM 1320 C C . ASN A 1 173 ? 3.866 -19.700 -26.163 1.00 90.56 173 ASN A C 1
ATOM 1322 O O . ASN A 1 173 ? 3.628 -18.640 -25.583 1.00 90.56 173 ASN A O 1
ATOM 1326 N N . ALA A 1 174 ? 4.869 -19.809 -27.027 1.00 93.31 174 ALA A N 1
ATOM 1327 C CA . ALA A 1 174 ? 5.725 -18.696 -27.403 1.00 93.31 174 ALA A CA 1
ATOM 1328 C C . ALA A 1 174 ? 6.193 -18.827 -28.852 1.00 93.31 174 ALA A C 1
ATOM 1330 O O . ALA A 1 174 ? 6.118 -19.890 -29.475 1.00 93.31 174 ALA A O 1
ATOM 1331 N N . LEU A 1 175 ? 6.680 -17.713 -29.375 1.00 93.88 175 LEU A N 1
ATOM 1332 C CA . LEU A 1 175 ? 7.242 -17.559 -30.700 1.00 93.88 175 LEU A CA 1
ATOM 1333 C C . LEU A 1 175 ? 8.731 -17.252 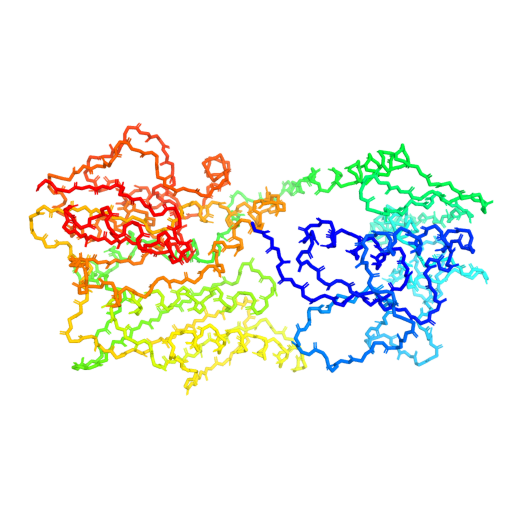-30.587 1.00 93.88 175 LEU A C 1
ATOM 1335 O O . LEU A 1 175 ? 9.126 -16.345 -29.860 1.00 93.88 175 LEU A O 1
ATOM 1339 N N . ALA A 1 176 ? 9.539 -17.993 -31.335 1.00 93.06 176 ALA A N 1
ATOM 1340 C CA . ALA A 1 176 ? 10.954 -17.740 -31.538 1.00 93.06 176 ALA A CA 1
ATOM 1341 C C . ALA A 1 176 ? 11.182 -17.186 -32.944 1.00 93.06 176 ALA A C 1
ATOM 1343 O O . ALA A 1 176 ? 10.656 -17.731 -33.915 1.00 93.06 176 ALA A O 1
ATOM 1344 N N . SER A 1 177 ? 11.999 -16.140 -33.057 1.00 90.00 177 SER A N 1
ATOM 1345 C CA . SER A 1 177 ? 12.477 -15.616 -34.337 1.00 90.00 177 SER A CA 1
ATOM 1346 C C . SER A 1 177 ? 13.983 -15.359 -34.297 1.00 90.00 177 SER A C 1
ATOM 1348 O O . SER A 1 177 ? 14.479 -14.699 -33.379 1.00 90.00 177 SER A O 1
ATOM 1350 N N . LYS A 1 178 ? 14.718 -15.903 -35.272 1.00 88.00 178 LYS A N 1
ATOM 1351 C CA . LYS A 1 178 ? 16.163 -15.688 -35.458 1.00 88.00 178 LYS A CA 1
ATOM 1352 C C . LYS A 1 178 ? 16.526 -15.891 -36.929 1.00 88.00 178 LYS A C 1
ATOM 1354 O O . LYS A 1 178 ? 16.052 -16.846 -37.537 1.00 88.00 178 LYS A O 1
ATOM 1359 N N . TYR A 1 179 ? 17.339 -15.007 -37.507 1.00 84.94 179 TYR A N 1
ATOM 1360 C CA . TYR A 1 179 ? 17.741 -15.051 -38.921 1.00 84.94 179 TYR A CA 1
ATOM 1361 C C . TYR A 1 179 ? 16.570 -15.214 -39.912 1.00 84.94 179 TYR A C 1
ATOM 1363 O O . TYR A 1 179 ? 16.675 -15.916 -40.911 1.00 84.94 179 TYR A O 1
ATOM 1371 N N . GLY A 1 180 ? 15.418 -14.602 -39.616 1.00 81.19 180 GLY A N 1
ATOM 1372 C CA . GLY A 1 180 ? 14.209 -14.699 -40.449 1.00 81.19 180 GLY A CA 1
ATOM 1373 C C . GLY A 1 180 ? 13.452 -16.033 -40.353 1.00 81.19 180 GLY A C 1
ATOM 1374 O O . GLY A 1 180 ? 12.374 -16.167 -40.933 1.00 81.19 180 GLY A O 1
ATOM 1375 N N . VAL A 1 181 ? 13.959 -17.005 -39.591 1.00 86.06 181 VAL A N 1
ATOM 1376 C CA . VAL A 1 181 ? 13.245 -18.242 -39.262 1.00 86.06 181 VAL A CA 1
ATOM 1377 C C . VAL A 1 181 ? 12.344 -17.977 -38.064 1.00 86.06 181 VAL A C 1
ATOM 1379 O O . VAL A 1 181 ? 12.795 -17.452 -37.049 1.00 86.06 181 VAL A O 1
ATOM 1382 N N . THR A 1 182 ? 11.064 -18.333 -38.182 1.00 90.62 182 THR A N 1
ATOM 1383 C CA . THR A 1 182 ? 10.064 -18.172 -37.121 1.00 90.62 182 THR A CA 1
ATOM 1384 C C . THR A 1 182 ? 9.418 -19.511 -36.803 1.00 90.62 182 THR A C 1
ATOM 1386 O O . THR A 1 182 ? 8.909 -20.171 -37.706 1.00 90.62 182 THR A O 1
ATOM 1389 N N . VAL A 1 183 ? 9.413 -19.883 -35.523 1.00 92.00 183 VAL A N 1
ATOM 1390 C CA . VAL A 1 183 ? 8.786 -21.108 -35.007 1.00 92.00 183 VAL A CA 1
ATOM 1391 C C . VAL A 1 183 ? 7.939 -20.747 -33.791 1.00 92.00 183 VAL A C 1
ATOM 1393 O O . VAL A 1 183 ? 8.354 -19.930 -32.974 1.00 92.00 183 VAL A O 1
ATOM 1396 N N . SER A 1 184 ? 6.764 -21.358 -33.645 1.00 90.88 184 SER A N 1
ATOM 1397 C CA . SER A 1 184 ? 5.941 -21.233 -32.439 1.00 90.88 184 SER A CA 1
ATOM 1398 C C . SER A 1 184 ? 5.583 -22.611 -31.901 1.00 90.88 184 SER A C 1
ATOM 1400 O O . SER A 1 184 ? 5.078 -23.448 -32.646 1.00 90.88 184 SER A O 1
ATOM 1402 N N . ALA A 1 185 ? 5.877 -22.853 -30.623 1.00 91.88 185 ALA A N 1
ATOM 1403 C CA . ALA A 1 185 ? 5.552 -24.105 -29.948 1.00 91.88 185 ALA A CA 1
ATOM 1404 C C . ALA A 1 185 ? 5.604 -23.959 -28.413 1.00 91.88 185 ALA A C 1
ATOM 1406 O O . ALA A 1 185 ? 6.379 -23.147 -27.898 1.00 91.88 185 ALA A O 1
ATOM 1407 N N . PRO A 1 186 ? 4.888 -24.810 -27.651 1.00 92.25 186 PRO A N 1
ATOM 1408 C CA . PRO A 1 186 ? 4.953 -24.812 -26.185 1.00 92.25 186 PRO A CA 1
ATOM 1409 C C . PRO A 1 186 ? 6.364 -25.031 -25.613 1.00 92.25 186 PRO A C 1
ATOM 1411 O O . PRO A 1 186 ? 6.715 -24.490 -24.566 1.00 92.25 186 PRO A O 1
ATOM 1414 N N . ILE A 1 187 ? 7.222 -25.789 -26.307 1.00 93.62 187 ILE A N 1
ATOM 1415 C CA . ILE A 1 187 ? 8.619 -25.976 -25.884 1.00 93.62 187 ILE A CA 1
ATOM 1416 C C . ILE A 1 187 ? 9.424 -24.666 -25.939 1.00 93.62 187 ILE A C 1
ATOM 1418 O O . ILE A 1 187 ? 10.268 -24.426 -25.077 1.00 93.62 187 ILE A O 1
ATOM 1422 N N . ILE A 1 188 ? 9.105 -23.773 -26.885 1.00 93.81 188 ILE A N 1
ATOM 1423 C CA . ILE A 1 188 ? 9.713 -22.440 -26.976 1.00 93.81 188 ILE A CA 1
ATOM 1424 C C . ILE A 1 188 ? 9.329 -21.597 -25.760 1.00 93.81 188 ILE A C 1
ATOM 1426 O O . ILE A 1 188 ? 10.158 -20.845 -25.250 1.00 93.81 188 ILE A O 1
ATOM 1430 N N . TRP A 1 189 ? 8.108 -21.758 -25.242 1.00 93.50 189 TRP A N 1
ATOM 1431 C CA . TRP A 1 189 ? 7.691 -21.073 -24.020 1.00 93.50 189 TRP A CA 1
ATOM 1432 C C . TRP A 1 189 ? 8.485 -21.543 -22.807 1.00 93.50 189 TRP A C 1
ATOM 1434 O O . TRP A 1 189 ? 8.945 -20.705 -22.041 1.00 93.50 189 TRP A O 1
ATOM 1444 N N . LYS A 1 190 ? 8.717 -22.855 -22.652 1.00 92.62 190 LYS A N 1
ATOM 1445 C CA . LYS A 1 190 ? 9.564 -23.371 -21.560 1.00 92.62 190 LYS A CA 1
ATOM 1446 C C . LYS A 1 190 ? 10.970 -22.777 -21.623 1.00 92.62 190 LYS A C 1
ATOM 1448 O O . LYS A 1 190 ? 11.517 -22.389 -20.594 1.00 92.62 190 LYS A O 1
ATOM 1453 N N . TRP A 1 191 ? 11.528 -22.665 -22.828 1.00 92.81 191 TRP A N 1
ATOM 1454 C CA . TRP A 1 191 ? 12.837 -22.052 -23.022 1.00 92.81 191 TRP A CA 1
ATOM 1455 C C . TRP A 1 191 ? 12.837 -20.563 -22.661 1.00 92.81 191 TRP A C 1
ATOM 1457 O O . TRP A 1 191 ? 13.674 -20.135 -21.868 1.00 92.81 191 TRP A O 1
ATOM 1467 N N . LYS A 1 192 ? 11.869 -19.789 -23.168 1.00 92.12 192 LYS A N 1
ATOM 1468 C CA . LYS A 1 192 ? 11.693 -18.379 -22.797 1.00 92.12 192 LYS A CA 1
ATOM 1469 C C . LYS A 1 192 ? 11.541 -18.216 -21.289 1.00 92.12 192 LYS A C 1
ATOM 1471 O O . LYS A 1 192 ? 12.255 -17.420 -20.697 1.00 92.12 192 LYS A O 1
ATOM 1476 N N . HIS A 1 193 ? 10.664 -18.999 -20.668 1.00 90.31 193 HIS A N 1
ATOM 1477 C CA . HIS A 1 193 ? 10.424 -18.950 -19.233 1.00 90.31 193 HIS A CA 1
ATOM 1478 C C . HIS A 1 193 ? 11.711 -19.208 -18.443 1.00 90.31 193 HIS A C 1
ATOM 1480 O O . HIS A 1 193 ? 12.003 -18.475 -17.507 1.00 90.31 193 HIS A O 1
ATOM 1486 N N . HIS A 1 194 ? 12.521 -20.187 -18.852 1.00 91.81 194 HIS A N 1
ATOM 1487 C CA . HIS A 1 194 ? 13.822 -20.430 -18.236 1.00 91.81 194 HIS A CA 1
ATOM 1488 C C . HIS A 1 194 ? 14.781 -19.238 -18.389 1.00 91.81 194 HIS A C 1
ATOM 1490 O O . HIS A 1 194 ? 15.404 -18.839 -17.408 1.00 91.81 194 HIS A O 1
ATOM 1496 N N . VAL A 1 195 ? 14.886 -18.649 -19.588 1.00 89.19 195 VAL A N 1
ATOM 1497 C CA . VAL A 1 195 ? 15.742 -17.475 -19.844 1.00 89.19 195 VAL A CA 1
ATOM 1498 C C . VAL A 1 195 ? 15.293 -16.271 -19.014 1.00 89.19 195 VAL A C 1
ATOM 1500 O O . VAL A 1 195 ? 16.121 -15.653 -18.345 1.00 89.19 195 VAL A O 1
ATOM 1503 N N . ASP A 1 196 ? 13.994 -15.975 -19.008 1.00 88.50 196 ASP A N 1
ATOM 1504 C CA . ASP A 1 196 ? 13.414 -14.851 -18.273 1.00 88.50 196 ASP A CA 1
ATOM 1505 C C . ASP A 1 196 ? 13.597 -15.045 -16.757 1.00 88.50 196 ASP A C 1
ATOM 1507 O O . ASP A 1 196 ? 14.076 -14.145 -16.072 1.00 88.50 196 ASP A O 1
ATOM 1511 N N . GLN A 1 197 ? 13.318 -16.239 -16.222 1.00 88.00 197 GLN A N 1
ATOM 1512 C CA . GLN A 1 197 ? 13.526 -16.549 -14.801 1.00 88.00 197 GLN A CA 1
ATOM 1513 C C . GLN A 1 197 ? 15.006 -16.517 -14.412 1.00 88.00 197 GLN A C 1
ATOM 1515 O O . GLN A 1 197 ? 15.355 -15.980 -13.364 1.00 88.00 197 GLN A O 1
ATOM 1520 N N . SER A 1 198 ? 15.898 -17.045 -15.254 1.00 87.56 198 SER A N 1
ATOM 1521 C CA . SER A 1 198 ? 17.341 -16.969 -15.014 1.00 87.56 198 SER A CA 1
ATOM 1522 C C . SER A 1 198 ? 17.839 -15.526 -15.000 1.00 87.56 198 SER A C 1
ATOM 1524 O O . SER A 1 198 ? 18.757 -15.218 -14.244 1.00 87.56 198 SER A O 1
ATOM 1526 N N . PHE A 1 199 ? 17.265 -14.649 -15.827 1.00 84.56 199 PHE A N 1
ATOM 1527 C CA . PHE A 1 199 ? 17.570 -13.224 -15.796 1.00 84.56 199 PHE A CA 1
ATOM 1528 C C . PHE A 1 199 ? 17.048 -12.576 -14.511 1.00 84.56 199 PHE A C 1
ATOM 1530 O O . PHE A 1 199 ? 17.828 -11.921 -13.826 1.00 84.56 199 PHE A O 1
ATOM 1537 N N . MET A 1 200 ? 15.785 -12.813 -14.141 1.00 83.94 200 MET A N 1
ATOM 1538 C CA . MET A 1 200 ? 15.169 -12.235 -12.939 1.00 83.94 200 MET A CA 1
ATOM 1539 C C . MET A 1 200 ? 15.855 -12.667 -11.639 1.00 83.94 200 MET A C 1
ATOM 1541 O O . MET A 1 200 ? 16.047 -11.834 -10.760 1.00 83.94 200 MET A O 1
ATOM 1545 N N . ARG A 1 201 ? 16.327 -13.919 -11.535 1.00 82.94 201 ARG A N 1
ATOM 1546 C CA . ARG A 1 201 ? 17.097 -14.398 -10.368 1.00 82.94 201 ARG A CA 1
ATOM 1547 C C . ARG A 1 201 ? 18.323 -13.535 -10.062 1.00 82.94 201 ARG A C 1
ATOM 1549 O O . ARG A 1 201 ? 18.648 -13.334 -8.902 1.00 82.94 201 ARG A O 1
ATOM 1556 N N . ARG A 1 202 ? 18.956 -12.945 -11.084 1.00 78.75 202 ARG A N 1
ATOM 1557 C CA . ARG A 1 202 ? 20.111 -12.043 -10.906 1.00 78.75 202 ARG A CA 1
ATOM 1558 C C . ARG A 1 202 ? 19.769 -10.741 -10.174 1.00 78.75 202 ARG A C 1
ATOM 1560 O O . ARG A 1 202 ? 20.689 -10.038 -9.774 1.00 78.75 202 ARG A O 1
ATOM 1567 N N . PHE A 1 203 ? 18.485 -10.401 -10.066 1.00 73.94 203 PHE A N 1
ATOM 1568 C CA . PHE A 1 203 ? 17.986 -9.197 -9.398 1.00 73.94 203 PHE A CA 1
ATOM 1569 C C . PHE A 1 203 ? 17.202 -9.501 -8.119 1.00 73.94 203 PHE A C 1
ATOM 1571 O O . PHE A 1 203 ? 16.837 -8.566 -7.419 1.00 73.94 203 PHE A O 1
ATOM 1578 N N . HIS A 1 204 ? 16.943 -10.773 -7.810 1.00 67.31 204 HIS A N 1
ATOM 1579 C CA . HIS A 1 204 ? 16.447 -11.163 -6.490 1.00 67.31 204 HIS A CA 1
ATOM 1580 C C . HIS A 1 204 ? 17.605 -11.269 -5.491 1.00 67.31 204 HIS A C 1
ATOM 1582 O O . HIS A 1 204 ? 17.500 -10.764 -4.381 1.00 67.31 204 HIS A O 1
ATOM 1588 N N . ASP A 1 205 ? 18.745 -11.814 -5.922 1.00 64.50 205 ASP A N 1
ATOM 1589 C CA . ASP A 1 205 ? 19.922 -12.009 -5.069 1.00 64.50 205 ASP A CA 1
ATOM 1590 C C . ASP A 1 205 ? 20.967 -10.907 -5.314 1.00 64.50 205 ASP A C 1
ATOM 1592 O O . ASP A 1 205 ? 22.093 -11.173 -5.744 1.00 64.50 205 ASP A O 1
ATOM 1596 N N . ILE A 1 206 ? 20.587 -9.639 -5.121 1.00 62.81 206 ILE A N 1
ATOM 1597 C CA . ILE A 1 206 ? 21.536 -8.525 -5.264 1.00 62.81 206 ILE A CA 1
ATOM 1598 C C . ILE A 1 206 ? 22.427 -8.500 -4.016 1.00 62.81 206 ILE A C 1
ATOM 1600 O O . ILE A 1 206 ? 21.905 -8.320 -2.915 1.00 62.81 206 ILE A O 1
ATOM 1604 N N . PRO A 1 207 ? 23.761 -8.640 -4.146 1.00 59.00 207 PRO A N 1
ATOM 1605 C CA . PRO A 1 207 ? 24.652 -8.493 -3.006 1.00 59.00 207 PRO A CA 1
ATOM 1606 C C . PRO A 1 207 ? 24.465 -7.094 -2.422 1.00 59.00 207 PRO A C 1
ATOM 1608 O O . PRO A 1 207 ? 24.669 -6.099 -3.126 1.00 59.00 207 PRO A O 1
ATOM 1611 N N . ILE A 1 208 ? 24.078 -7.015 -1.149 1.00 57.47 208 ILE A N 1
ATOM 1612 C CA . ILE A 1 208 ? 24.051 -5.747 -0.423 1.00 57.47 208 ILE A CA 1
ATOM 1613 C C . ILE A 1 208 ? 25.460 -5.169 -0.516 1.00 57.47 208 ILE A C 1
ATOM 1615 O O . ILE A 1 208 ? 26.441 -5.861 -0.232 1.00 57.47 208 ILE A O 1
ATOM 1619 N N . MET A 1 209 ? 25.575 -3.912 -0.944 1.00 51.16 209 MET A N 1
ATOM 1620 C CA . MET A 1 209 ? 26.851 -3.213 -0.877 1.00 51.16 209 MET A CA 1
ATOM 1621 C C . MET A 1 209 ? 27.243 -3.087 0.594 1.00 51.16 209 MET A C 1
ATOM 1623 O O . MET A 1 209 ? 26.806 -2.169 1.284 1.00 51.16 209 MET A O 1
ATOM 1627 N N . THR A 1 210 ? 28.066 -4.014 1.081 1.00 44.22 210 THR A N 1
ATOM 1628 C CA . THR A 1 210 ? 28.705 -3.913 2.389 1.00 44.22 210 THR A CA 1
ATOM 1629 C C . THR A 1 210 ? 29.677 -2.752 2.318 1.00 44.22 210 THR A C 1
ATOM 1631 O O . THR A 1 210 ? 30.808 -2.870 1.841 1.00 44.22 210 THR A O 1
ATOM 1634 N N . ASN A 1 211 ? 29.209 -1.582 2.732 1.00 43.88 211 ASN A N 1
ATOM 1635 C CA . ASN A 1 211 ? 30.088 -0.461 2.950 1.00 43.88 211 ASN A CA 1
ATOM 1636 C C . ASN A 1 211 ? 30.905 -0.823 4.197 1.00 43.88 211 ASN A C 1
ATOM 1638 O O . ASN A 1 211 ? 30.407 -0.700 5.311 1.00 43.88 211 ASN A O 1
ATOM 1642 N N . ASN A 1 212 ? 32.150 -1.279 4.029 1.00 43.22 212 ASN A N 1
ATOM 1643 C CA . ASN A 1 212 ? 33.062 -1.642 5.132 1.00 43.22 212 ASN A CA 1
ATOM 1644 C C . ASN A 1 212 ? 33.408 -0.453 6.070 1.00 43.22 212 ASN A C 1
ATOM 1646 O O . ASN A 1 212 ? 34.305 -0.554 6.900 1.00 43.22 212 ASN A O 1
ATOM 1650 N N . LYS A 1 213 ? 32.716 0.685 5.921 1.00 39.53 213 LYS A N 1
ATOM 1651 C CA . LYS A 1 213 ? 32.779 1.893 6.752 1.00 39.53 213 LYS A CA 1
ATOM 1652 C C . LYS A 1 213 ? 31.401 2.396 7.217 1.00 39.53 213 LYS A C 1
ATOM 1654 O O . LYS A 1 213 ? 31.321 3.511 7.723 1.00 39.53 213 LYS A O 1
ATOM 1659 N N . ALA A 1 214 ? 30.317 1.637 7.038 1.00 40.31 214 ALA A N 1
ATOM 1660 C CA . ALA A 1 214 ? 29.052 1.978 7.683 1.00 40.31 214 ALA A CA 1
ATOM 1661 C C . ALA A 1 214 ? 29.186 1.675 9.181 1.00 40.31 214 ALA A C 1
ATOM 1663 O O . ALA A 1 214 ? 29.346 0.522 9.578 1.00 40.31 214 ALA A O 1
ATOM 1664 N N . GLN A 1 215 ? 29.190 2.728 9.998 1.00 37.94 215 GLN A N 1
ATOM 1665 C CA . GLN A 1 215 ? 29.077 2.602 11.446 1.00 37.94 215 GLN A CA 1
ATOM 1666 C C . GLN A 1 215 ? 27.794 1.817 11.797 1.00 37.94 215 GLN A C 1
ATOM 1668 O O . GLN A 1 215 ? 26.791 1.978 11.097 1.00 37.94 215 GLN A O 1
ATOM 1673 N N . PRO A 1 216 ? 27.789 1.003 12.870 1.00 38.72 216 PRO A N 1
ATOM 1674 C CA . PRO A 1 216 ? 26.650 0.153 13.245 1.00 38.72 216 PRO A CA 1
ATOM 1675 C C . PRO A 1 216 ? 25.337 0.901 13.557 1.00 38.72 216 PRO A C 1
ATOM 1677 O O . PRO A 1 216 ? 24.297 0.264 13.671 1.00 38.72 216 PRO A O 1
ATOM 1680 N N . ASP A 1 217 ? 25.370 2.232 13.669 1.00 40.38 217 ASP A N 1
ATOM 1681 C CA . ASP A 1 217 ? 24.274 3.078 14.169 1.00 40.38 217 ASP A CA 1
ATOM 1682 C C . ASP A 1 217 ? 23.327 3.643 13.092 1.00 40.38 217 ASP A C 1
ATOM 1684 O O . ASP A 1 217 ? 22.475 4.486 13.371 1.00 40.38 217 ASP A O 1
ATOM 1688 N N . HIS A 1 218 ? 23.442 3.211 11.836 1.00 43.81 218 HIS A N 1
ATOM 1689 C CA . HIS A 1 218 ? 22.522 3.627 10.769 1.00 43.81 218 HIS A CA 1
ATOM 1690 C C . HIS A 1 218 ? 21.638 2.473 10.308 1.00 43.81 218 HIS A C 1
ATOM 1692 O O . HIS A 1 218 ? 21.596 2.121 9.128 1.00 43.81 218 HIS A O 1
ATOM 1698 N N . GLN A 1 219 ? 20.894 1.891 11.250 1.00 53.09 219 GLN A N 1
ATOM 1699 C CA . GLN A 1 219 ? 19.712 1.118 10.891 1.00 53.09 219 GLN A CA 1
ATOM 1700 C C . GLN A 1 219 ? 18.747 2.061 10.160 1.00 53.09 219 GLN A C 1
ATOM 1702 O O . GLN A 1 219 ? 18.433 3.143 10.658 1.00 53.09 219 GLN A O 1
ATOM 1707 N N . ILE A 1 220 ? 18.303 1.683 8.957 1.00 55.31 220 ILE A N 1
ATOM 1708 C CA . ILE A 1 220 ? 17.276 2.442 8.237 1.00 55.31 220 ILE A CA 1
ATOM 1709 C C . ILE A 1 220 ? 16.036 2.462 9.133 1.00 55.31 220 ILE A C 1
ATOM 1711 O O . ILE A 1 220 ? 15.381 1.435 9.318 1.00 55.31 220 ILE A O 1
ATOM 1715 N N . LEU A 1 221 ? 15.742 3.622 9.724 1.00 63.22 221 LEU A N 1
ATOM 1716 C CA . LEU A 1 221 ? 14.544 3.802 10.534 1.00 63.22 221 LEU A CA 1
ATOM 1717 C C . LEU A 1 221 ? 13.326 3.521 9.656 1.00 63.22 221 LEU A C 1
ATOM 1719 O O . LEU A 1 221 ? 13.209 4.065 8.554 1.00 63.22 221 LEU A O 1
ATOM 1723 N N . CYS A 1 222 ? 12.425 2.664 10.136 1.00 71.81 222 CYS A N 1
ATOM 1724 C CA . CYS A 1 222 ? 11.198 2.388 9.407 1.00 71.81 222 CYS A CA 1
ATOM 1725 C C . CYS A 1 222 ? 10.343 3.662 9.342 1.00 71.81 222 CYS A C 1
ATOM 1727 O O . CYS A 1 222 ? 10.332 4.487 10.255 1.00 71.81 222 CYS A O 1
ATOM 1729 N N . THR A 1 223 ? 9.608 3.822 8.250 1.00 80.94 223 THR A N 1
ATOM 1730 C CA . THR A 1 223 ? 8.632 4.903 8.045 1.00 80.94 223 THR A CA 1
ATOM 1731 C C . THR A 1 223 ? 7.204 4.381 8.273 1.00 80.94 223 THR A C 1
ATOM 1733 O O . THR A 1 223 ? 7.017 3.256 8.740 1.00 80.94 223 THR A O 1
ATOM 1736 N N . GLY A 1 224 ? 6.167 5.182 8.001 1.00 79.94 224 GLY A N 1
ATOM 1737 C CA . GLY A 1 224 ? 4.796 4.838 8.413 1.00 79.94 224 GLY A CA 1
ATOM 1738 C C . GLY A 1 224 ? 4.632 4.887 9.937 1.00 79.94 224 GLY A C 1
ATOM 1739 O O . GLY A 1 224 ? 5.267 5.707 10.601 1.00 79.94 224 GLY A O 1
ATOM 1740 N N . CYS A 1 225 ? 3.816 3.997 10.514 1.00 75.38 225 CYS A N 1
ATOM 1741 C CA . CYS A 1 225 ? 3.622 3.953 11.974 1.00 75.38 225 CYS A CA 1
ATOM 1742 C C . CYS A 1 225 ? 4.896 3.590 12.735 1.00 75.38 225 CYS A C 1
ATOM 1744 O O . CYS A 1 225 ? 5.093 4.060 13.848 1.00 75.38 225 CYS A O 1
ATOM 1746 N N . ALA A 1 226 ? 5.765 2.774 12.135 1.00 70.69 226 ALA A N 1
ATOM 1747 C CA . ALA A 1 226 ? 7.032 2.365 12.735 1.00 70.69 226 ALA A CA 1
ATOM 1748 C C . ALA A 1 226 ? 8.051 3.520 12.852 1.00 70.69 226 ALA A C 1
ATOM 1750 O O . ALA A 1 226 ? 9.070 3.368 13.521 1.00 70.69 226 ALA A O 1
ATOM 1751 N N . GLY A 1 227 ? 7.764 4.670 12.227 1.00 71.12 227 GLY A N 1
ATOM 1752 C CA . GLY A 1 227 ? 8.526 5.909 12.382 1.00 71.12 227 GLY A CA 1
ATOM 1753 C C . GLY A 1 227 ? 7.989 6.853 13.464 1.00 71.12 227 GLY A C 1
ATOM 1754 O O . GLY A 1 227 ? 8.526 7.950 13.610 1.00 71.12 227 GLY A O 1
ATOM 1755 N N . LYS A 1 228 ? 6.919 6.478 14.186 1.00 80.19 228 LYS A N 1
ATOM 1756 C CA . LYS A 1 228 ? 6.374 7.263 15.307 1.00 80.19 228 LYS A CA 1
ATOM 1757 C C . LYS A 1 228 ? 7.246 7.104 16.559 1.00 80.19 228 LYS A C 1
ATOM 1759 O O . LYS A 1 228 ? 7.998 6.142 16.696 1.00 80.19 228 LYS A O 1
ATOM 1764 N N . ILE A 1 229 ? 7.123 8.049 17.489 1.00 80.12 229 ILE A N 1
ATOM 1765 C CA . ILE A 1 229 ? 7.724 7.946 18.826 1.00 80.12 229 ILE A CA 1
ATOM 1766 C C . ILE A 1 229 ? 7.010 6.826 19.599 1.00 80.12 229 ILE A C 1
ATOM 1768 O O . ILE A 1 229 ? 5.792 6.680 19.500 1.00 80.12 229 ILE A O 1
ATOM 1772 N N . SER A 1 230 ? 7.761 6.017 20.349 1.00 76.50 230 SER A N 1
ATOM 1773 C CA . SER A 1 230 ? 7.207 4.872 21.077 1.00 76.50 230 SER A CA 1
ATOM 1774 C C . SER A 1 230 ? 6.317 5.292 22.253 1.00 76.50 230 SER A C 1
ATOM 1776 O O . SER A 1 230 ? 6.535 6.328 22.885 1.00 76.50 230 SER A O 1
ATOM 1778 N N . GLY A 1 231 ? 5.337 4.446 22.592 1.00 70.94 231 GLY A N 1
ATOM 1779 C CA . GLY A 1 231 ? 4.385 4.709 23.679 1.00 70.94 231 GLY A CA 1
ATOM 1780 C C . GLY A 1 231 ? 5.061 4.898 25.038 1.00 70.94 231 GLY A C 1
ATOM 1781 O O . GLY A 1 231 ? 4.675 5.782 25.793 1.00 70.94 231 GLY A O 1
ATOM 1782 N N . GLY A 1 232 ? 6.141 4.157 25.312 1.00 72.44 232 GLY A N 1
ATOM 1783 C CA . GLY A 1 232 ? 6.922 4.317 26.543 1.00 72.44 232 GLY A CA 1
ATOM 1784 C C . GLY A 1 232 ? 7.564 5.702 26.688 1.00 72.44 232 GLY A C 1
ATOM 1785 O O . GLY A 1 232 ? 7.590 6.246 27.788 1.00 72.44 232 GLY A O 1
ATOM 1786 N N . VAL A 1 233 ? 8.026 6.313 25.588 1.00 79.12 233 VAL A N 1
ATOM 1787 C CA . VAL A 1 233 ? 8.550 7.692 25.612 1.00 79.12 233 VAL A CA 1
ATOM 1788 C C . VAL A 1 233 ? 7.421 8.689 25.873 1.00 79.12 233 VAL A C 1
ATOM 1790 O O . VAL A 1 233 ? 7.588 9.589 26.691 1.00 79.12 233 VAL A O 1
ATOM 1793 N N . LEU A 1 234 ? 6.259 8.513 25.235 1.00 79.38 234 LEU A N 1
ATOM 1794 C CA . LEU A 1 234 ? 5.095 9.374 25.471 1.00 79.38 234 LEU A CA 1
ATOM 1795 C C . LEU A 1 234 ? 4.619 9.283 26.927 1.00 79.38 234 LEU A C 1
ATOM 1797 O O . LEU A 1 234 ? 4.432 10.308 27.575 1.00 79.38 234 LEU A O 1
ATOM 1801 N N . GLN A 1 235 ? 4.512 8.070 27.470 1.00 73.44 235 GLN A N 1
ATOM 1802 C CA . GLN A 1 235 ? 4.147 7.840 28.865 1.00 73.44 235 GLN A CA 1
ATOM 1803 C C . GLN A 1 235 ? 5.173 8.443 29.833 1.00 73.44 235 GLN A C 1
ATOM 1805 O O . GLN A 1 235 ? 4.791 8.995 30.860 1.00 73.44 235 GLN A O 1
ATOM 1810 N N . HIS A 1 236 ? 6.467 8.379 29.511 1.00 81.50 236 HIS A N 1
ATOM 1811 C CA . HIS A 1 236 ? 7.510 8.997 30.328 1.00 81.50 236 HIS A CA 1
ATOM 1812 C C . HIS A 1 236 ? 7.395 10.530 30.372 1.00 81.50 236 HIS A C 1
ATOM 1814 O O . HIS A 1 236 ? 7.602 11.121 31.427 1.00 81.50 236 HIS A O 1
ATOM 1820 N N . VAL A 1 237 ? 7.052 11.169 29.247 1.00 84.62 237 VAL A N 1
ATOM 1821 C CA . VAL A 1 237 ? 6.933 12.635 29.148 1.00 84.62 237 VAL A CA 1
ATOM 1822 C C . VAL A 1 237 ? 5.627 13.151 29.755 1.00 84.62 237 VAL A C 1
ATOM 1824 O O . VAL A 1 237 ? 5.642 14.147 30.472 1.00 84.62 237 VAL A O 1
ATOM 1827 N N . PHE A 1 238 ? 4.502 12.499 29.463 1.00 80.62 238 PHE A N 1
ATOM 1828 C CA . PHE A 1 238 ? 3.168 12.977 29.845 1.00 80.62 238 PHE A CA 1
ATOM 1829 C C . PHE A 1 238 ? 2.634 12.351 31.144 1.00 80.62 238 PHE A C 1
ATOM 1831 O O . PHE A 1 238 ? 1.663 12.848 31.709 1.00 80.62 238 PHE A O 1
ATOM 1838 N N . GLY A 1 239 ? 3.252 11.280 31.649 1.00 76.75 239 GLY A N 1
ATOM 1839 C CA . GLY A 1 239 ? 2.871 10.650 32.913 1.00 76.75 239 GLY A CA 1
ATOM 1840 C C . GLY A 1 239 ? 1.407 10.198 32.949 1.00 76.75 239 GLY A C 1
ATOM 1841 O O . GLY A 1 239 ? 0.903 9.597 32.000 1.00 76.75 239 GLY A O 1
ATOM 1842 N N . SER A 1 240 ? 0.722 10.487 34.060 1.00 67.94 240 SER A N 1
ATOM 1843 C CA . SER A 1 240 ? -0.706 10.189 34.262 1.00 67.94 240 SER A CA 1
ATOM 1844 C C . SER A 1 240 ? -1.650 11.025 33.396 1.00 67.94 240 SER A C 1
ATOM 1846 O O . SER A 1 240 ? -2.803 10.638 33.231 1.00 67.94 240 SER A O 1
ATOM 1848 N N . ASP A 1 241 ? -1.175 12.143 32.840 1.00 66.38 241 ASP A N 1
ATOM 1849 C CA . ASP A 1 241 ? -1.972 13.015 31.968 1.00 66.38 241 ASP A CA 1
ATOM 1850 C C . ASP A 1 241 ? -2.021 12.487 30.526 1.00 66.38 241 ASP A C 1
ATOM 1852 O O . ASP A 1 241 ? -2.749 13.012 29.678 1.00 66.38 241 ASP A O 1
ATOM 1856 N N . PHE A 1 242 ? -1.274 11.416 30.235 1.00 67.44 242 PHE A N 1
ATOM 1857 C CA . PHE A 1 242 ? -1.368 10.705 28.972 1.00 67.44 242 PHE A CA 1
ATOM 1858 C C . PHE A 1 242 ? -2.676 9.905 28.905 1.00 67.44 242 PHE A C 1
ATOM 1860 O O . PHE A 1 242 ? -2.751 8.754 29.335 1.00 67.44 242 PHE A O 1
ATOM 1867 N N . ALA A 1 243 ? -3.714 10.521 28.344 1.00 67.06 243 ALA A N 1
ATOM 1868 C CA . ALA A 1 243 ? -4.976 9.871 28.009 1.00 67.06 243 ALA A CA 1
ATOM 1869 C C . ALA A 1 243 ? -5.031 9.609 26.491 1.00 67.06 243 ALA A C 1
ATOM 1871 O O . ALA A 1 243 ? -5.485 10.482 25.746 1.00 67.06 243 ALA A O 1
ATOM 1872 N N . PRO A 1 244 ? -4.544 8.449 26.001 1.00 68.25 244 PRO A N 1
ATOM 1873 C CA . PRO A 1 244 ? -4.562 8.141 24.578 1.00 68.25 244 PRO A CA 1
ATOM 1874 C C . PRO A 1 244 ? -6.005 7.900 24.113 1.00 68.25 244 PRO A C 1
ATOM 1876 O O . PRO A 1 244 ? -6.563 6.817 24.288 1.00 68.25 244 PRO A O 1
ATOM 1879 N N . GLU A 1 245 ? -6.616 8.921 23.519 1.00 75.19 245 GLU A N 1
ATOM 1880 C CA . GLU A 1 245 ? -7.852 8.801 22.746 1.00 75.19 245 GLU A CA 1
ATOM 1881 C C . GLU A 1 245 ? -7.523 8.852 21.253 1.00 75.19 245 GLU A C 1
ATOM 1883 O O . GLU A 1 245 ? -6.727 9.687 20.827 1.00 75.19 245 GLU A O 1
ATOM 1888 N N . ASP A 1 246 ? -8.170 7.996 20.459 1.00 79.31 246 ASP A N 1
ATOM 1889 C CA . ASP A 1 246 ? -7.962 7.970 19.005 1.00 79.31 246 ASP A CA 1
ATOM 1890 C C . ASP A 1 246 ? -8.497 9.268 18.362 1.00 79.31 246 ASP A C 1
ATOM 1892 O O . ASP A 1 246 ? -7.895 9.825 17.452 1.00 79.31 246 ASP A O 1
ATOM 1896 N N . ALA A 1 247 ? -9.606 9.815 18.879 1.00 83.88 247 ALA A N 1
ATOM 1897 C CA . ALA A 1 247 ? -10.160 11.096 18.444 1.00 83.88 247 ALA A CA 1
ATOM 1898 C C . ALA A 1 247 ? -10.656 11.937 19.627 1.00 83.88 247 ALA A C 1
ATOM 1900 O O . ALA A 1 247 ? -11.495 11.497 20.413 1.00 83.88 247 ALA A O 1
ATOM 1901 N N . MET A 1 248 ? -10.205 13.189 19.693 1.00 88.44 248 MET A N 1
ATOM 1902 C CA . MET A 1 248 ? -10.501 14.124 20.777 1.00 88.44 248 MET A CA 1
ATOM 1903 C C . MET A 1 248 ? -11.791 14.906 20.518 1.00 88.44 248 MET A C 1
ATOM 1905 O O . MET A 1 248 ? -12.050 15.358 19.401 1.00 88.44 248 MET A O 1
ATOM 1909 N N . LYS A 1 249 ? -12.599 15.154 21.552 1.00 89.25 249 LYS A N 1
ATOM 1910 C CA . LYS A 1 249 ? -13.776 16.036 21.445 1.00 89.25 249 LYS A CA 1
ATOM 1911 C C . LYS A 1 249 ? -13.349 17.504 21.336 1.00 89.25 249 LYS A C 1
ATOM 1913 O O . LYS A 1 249 ? -12.740 18.041 22.251 1.00 89.25 249 LYS A O 1
ATOM 1918 N N . LEU A 1 250 ? -13.761 18.185 20.265 1.00 87.81 250 LEU A N 1
ATOM 1919 C CA . LEU A 1 250 ? -13.589 19.642 20.109 1.00 87.81 250 LEU A CA 1
ATOM 1920 C C . LEU A 1 250 ? -14.776 20.446 20.665 1.00 87.81 250 LEU A C 1
ATOM 1922 O O . LEU A 1 250 ? -14.714 21.663 20.808 1.00 87.81 250 LEU A O 1
ATOM 1926 N N . GLY A 1 251 ? -15.892 19.775 20.946 1.00 84.75 251 GLY A N 1
ATOM 1927 C CA . GLY A 1 251 ? -17.107 20.384 21.470 1.00 84.75 251 GLY A CA 1
ATOM 1928 C C . GLY A 1 251 ? -18.226 19.357 21.605 1.00 84.75 251 GLY A C 1
ATOM 1929 O O . GLY A 1 251 ? -17.997 18.151 21.546 1.00 84.75 251 GLY A O 1
ATOM 1930 N N . LYS A 1 252 ? -19.475 19.819 21.745 1.00 81.75 252 LYS A N 1
ATOM 1931 C CA . LYS A 1 252 ? -20.630 18.923 21.968 1.00 81.75 252 LYS A CA 1
ATOM 1932 C C . LYS A 1 252 ? -20.964 18.007 20.781 1.00 81.75 252 LYS A C 1
ATOM 1934 O O . LYS A 1 252 ? -21.679 17.029 20.966 1.00 81.75 252 LYS A O 1
ATOM 1939 N N . ARG A 1 253 ? -20.545 18.367 19.564 1.00 87.94 253 ARG A N 1
ATOM 1940 C CA . ARG A 1 253 ? -20.962 17.703 18.313 1.00 87.94 253 ARG A CA 1
ATOM 1941 C C . ARG A 1 253 ? -19.809 17.364 17.372 1.00 87.94 253 ARG A C 1
ATOM 1943 O O . ARG A 1 253 ? -20.078 16.878 16.276 1.00 87.94 253 ARG A O 1
ATOM 1950 N N . SER A 1 254 ? -18.568 17.608 17.784 1.00 93.44 254 SER A N 1
ATOM 1951 C CA . SER A 1 254 ? -17.406 17.442 16.916 1.00 93.44 254 SER A CA 1
ATOM 1952 C C . SER A 1 254 ? -16.286 16.706 17.632 1.00 93.44 254 SER A C 1
ATOM 1954 O O . SER A 1 254 ? -16.000 16.977 18.800 1.00 93.44 254 SER A O 1
ATOM 1956 N N . VAL A 1 255 ? -15.636 15.813 16.897 1.00 94.50 255 VAL A N 1
ATOM 1957 C CA . VAL A 1 255 ? -14.367 15.186 17.263 1.00 94.50 255 VAL A CA 1
ATOM 1958 C C . VAL A 1 255 ? -13.313 15.532 16.222 1.00 94.50 255 VAL A C 1
ATOM 1960 O O . VAL A 1 255 ? -13.655 15.837 15.077 1.00 94.50 255 VAL A O 1
ATOM 1963 N N . ALA A 1 256 ? -12.047 15.476 16.604 1.00 95.69 256 ALA A N 1
ATOM 1964 C CA . ALA A 1 256 ? -10.942 15.591 15.677 1.00 95.69 256 ALA A CA 1
ATOM 1965 C C . ALA A 1 256 ? -9.804 14.643 16.033 1.00 95.69 256 ALA A C 1
ATOM 1967 O O . ALA A 1 256 ? -9.554 14.369 17.204 1.00 95.69 256 ALA A O 1
ATOM 1968 N N . SER A 1 257 ? -9.104 14.200 14.998 1.00 95.81 257 SER A N 1
ATOM 1969 C CA . SER A 1 257 ? -7.808 13.544 15.103 1.00 95.81 257 SER A CA 1
ATOM 1970 C C . SER A 1 257 ? -6.854 14.173 14.095 1.00 95.81 257 SER A C 1
ATOM 1972 O O . SER A 1 257 ? -7.285 14.758 13.096 1.00 95.81 257 SER A O 1
ATOM 1974 N N . ILE A 1 258 ? -5.561 14.067 14.368 1.00 95.25 258 ILE A N 1
ATOM 1975 C CA . ILE A 1 258 ? -4.507 14.366 13.417 1.00 95.25 258 ILE A CA 1
ATOM 1976 C C . ILE A 1 258 ? -3.541 13.196 13.381 1.00 95.25 258 ILE A C 1
ATOM 1978 O O . ILE A 1 258 ? -2.998 12.797 14.406 1.00 95.25 258 ILE A O 1
ATOM 1982 N N . ASP A 1 259 ? -3.272 12.711 12.176 1.00 93.88 259 ASP A N 1
ATOM 1983 C CA . ASP A 1 259 ? -2.220 11.731 11.980 1.00 93.88 259 ASP A CA 1
ATOM 1984 C C . ASP A 1 259 ? -1.412 12.025 10.724 1.00 93.88 259 ASP A C 1
ATOM 1986 O O . ASP A 1 259 ? -1.892 12.639 9.767 1.00 93.88 259 ASP A O 1
ATOM 1990 N N . GLY A 1 260 ? -0.154 11.608 10.734 1.00 90.31 260 GLY A N 1
ATOM 1991 C CA . GLY A 1 260 ? 0.770 11.834 9.644 1.00 90.31 260 GLY A CA 1
ATOM 1992 C C . GLY A 1 260 ? 1.868 10.793 9.584 1.00 90.31 260 GLY A C 1
ATOM 1993 O O . GLY A 1 260 ? 2.173 10.094 10.548 1.00 90.31 260 GLY A O 1
ATOM 1994 N N . MET A 1 261 ? 2.468 10.680 8.406 1.00 89.75 261 MET A N 1
ATOM 1995 C CA . MET A 1 261 ? 3.522 9.707 8.165 1.00 89.75 261 MET A CA 1
ATOM 1996 C C . MET A 1 261 ? 4.508 10.188 7.110 1.00 89.75 261 MET A C 1
ATOM 1998 O O . MET A 1 261 ? 4.140 10.815 6.111 1.00 89.75 261 MET A O 1
ATOM 2002 N N . ARG A 1 262 ? 5.782 9.857 7.341 1.00 90.56 262 ARG A N 1
ATOM 2003 C CA . ARG A 1 262 ? 6.843 9.982 6.338 1.00 90.56 262 ARG A CA 1
ATOM 2004 C C . ARG A 1 262 ? 6.613 8.949 5.245 1.00 90.56 262 ARG A C 1
ATOM 2006 O O . ARG A 1 262 ? 6.185 7.826 5.533 1.00 90.56 262 ARG A O 1
ATOM 2013 N N . SER A 1 263 ? 6.895 9.334 4.006 1.00 88.56 263 SER A N 1
ATOM 2014 C CA . SER A 1 263 ? 6.683 8.445 2.875 1.00 88.56 263 SER A CA 1
ATOM 2015 C C . SER A 1 263 ? 7.624 7.248 2.888 1.00 88.56 263 SER A C 1
ATOM 2017 O O . SER A 1 263 ? 8.827 7.392 3.084 1.00 88.56 263 SER A O 1
ATOM 2019 N N . PHE A 1 264 ? 7.056 6.074 2.622 1.00 86.75 264 PHE A N 1
ATOM 2020 C CA . PHE A 1 264 ? 7.779 4.825 2.368 1.00 86.75 264 PHE A CA 1
ATOM 2021 C C . PHE A 1 264 ? 7.672 4.378 0.904 1.00 86.75 264 PHE A C 1
ATOM 2023 O O . PHE A 1 264 ? 8.193 3.331 0.534 1.00 86.75 264 PHE A O 1
ATOM 2030 N N . LEU A 1 265 ? 6.978 5.160 0.072 1.00 87.31 265 LEU A N 1
ATOM 2031 C CA . LEU A 1 265 ? 6.782 4.912 -1.353 1.00 87.31 265 LEU A CA 1
ATOM 2032 C C . LEU A 1 265 ? 7.162 6.159 -2.149 1.00 87.31 265 LEU A C 1
ATOM 2034 O O . LEU A 1 265 ? 7.137 7.277 -1.645 1.00 87.31 265 LEU A O 1
ATOM 2038 N N . SER A 1 266 ? 7.479 5.988 -3.426 1.00 85.81 266 SER A N 1
ATOM 2039 C CA . SER A 1 266 ? 7.703 7.115 -4.338 1.00 85.81 266 SER A CA 1
ATOM 2040 C C . SER A 1 266 ? 6.422 7.598 -5.027 1.00 85.81 266 SER A C 1
ATOM 2042 O O . SER A 1 266 ? 6.417 8.681 -5.603 1.00 85.81 266 SER A O 1
ATOM 2044 N N . ASP A 1 267 ? 5.334 6.822 -4.983 1.00 91.69 267 ASP A N 1
ATOM 2045 C CA . ASP A 1 267 ? 4.083 7.160 -5.663 1.00 91.69 267 ASP A CA 1
ATOM 2046 C C . ASP A 1 267 ? 3.175 8.055 -4.805 1.00 91.69 267 ASP A C 1
ATOM 2048 O O . ASP A 1 267 ? 2.537 7.584 -3.858 1.00 91.69 267 ASP A O 1
ATOM 2052 N N . GLU A 1 268 ? 3.073 9.336 -5.191 1.00 93.25 268 GLU A N 1
ATOM 2053 C CA . GLU A 1 268 ? 2.281 10.379 -4.515 1.00 93.25 268 GLU A CA 1
ATOM 2054 C C . GLU A 1 268 ? 0.817 10.017 -4.297 1.00 93.25 268 GLU A C 1
ATOM 2056 O O . GLU A 1 268 ? 0.246 10.311 -3.247 1.00 93.25 268 GLU A O 1
ATOM 2061 N N . TYR A 1 269 ? 0.217 9.337 -5.268 1.00 95.50 269 TYR A N 1
ATOM 2062 C CA . TYR A 1 269 ? -1.183 8.959 -5.190 1.00 95.50 269 TYR A CA 1
ATOM 2063 C C . TYR A 1 269 ? -1.384 7.807 -4.199 1.00 95.50 269 TYR A C 1
ATOM 2065 O O . TYR A 1 269 ? -2.276 7.856 -3.349 1.00 95.50 269 TYR A O 1
ATOM 2073 N N . VAL A 1 270 ? -0.551 6.766 -4.284 1.00 95.31 270 VAL A N 1
ATOM 2074 C CA . VAL A 1 270 ? -0.685 5.580 -3.425 1.00 95.31 270 VAL A CA 1
ATOM 2075 C C . VAL A 1 270 ? -0.409 5.936 -1.967 1.00 95.31 270 VAL A C 1
ATOM 2077 O O . VAL A 1 270 ? -1.227 5.629 -1.103 1.00 95.31 270 VAL A O 1
ATOM 2080 N N . MET A 1 271 ? 0.682 6.648 -1.687 1.00 94.06 271 MET A N 1
ATOM 2081 C CA . MET A 1 271 ? 1.017 7.053 -0.320 1.00 94.06 271 MET A CA 1
ATOM 2082 C C . MET A 1 271 ? -0.056 7.957 0.293 1.00 94.06 271 MET A C 1
ATOM 2084 O O . MET A 1 271 ? -0.458 7.736 1.431 1.00 94.06 271 MET A O 1
ATOM 2088 N N . ALA A 1 272 ? -0.554 8.954 -0.451 1.00 96.56 272 ALA A N 1
ATOM 2089 C CA . ALA A 1 272 ? -1.612 9.826 0.049 1.00 96.56 272 ALA A CA 1
ATOM 2090 C C . ALA A 1 272 ? -2.917 9.050 0.285 1.00 96.56 272 ALA A C 1
ATOM 2092 O O . ALA A 1 272 ? -3.633 9.351 1.239 1.00 96.56 272 ALA A O 1
ATOM 2093 N N . SER A 1 273 ? -3.201 8.011 -0.511 1.00 97.12 273 SER A N 1
ATOM 2094 C CA . SER A 1 273 ? -4.345 7.120 -0.273 1.00 97.12 273 SER A CA 1
ATOM 2095 C C . SER A 1 273 ? -4.195 6.354 1.048 1.00 97.12 273 SER A C 1
ATOM 2097 O O . SER A 1 273 ? -5.137 6.287 1.838 1.00 97.12 273 SER A O 1
ATOM 2099 N N . ILE A 1 274 ? -2.999 5.818 1.314 1.00 96.69 274 ILE A N 1
ATOM 2100 C CA . ILE A 1 274 ? -2.680 5.083 2.547 1.00 96.69 274 ILE A CA 1
ATOM 2101 C C . ILE A 1 274 ? -2.743 6.016 3.759 1.00 96.69 274 ILE A C 1
ATOM 2103 O O . ILE A 1 274 ? -3.439 5.713 4.724 1.00 96.69 274 ILE A O 1
ATOM 2107 N N . ALA A 1 275 ? -2.093 7.181 3.690 1.00 96.25 275 ALA A N 1
ATOM 2108 C CA . ALA A 1 275 ? -2.108 8.170 4.764 1.00 96.25 275 ALA A CA 1
ATOM 2109 C C . ALA A 1 275 ? -3.527 8.657 5.085 1.00 96.25 275 ALA A C 1
ATOM 2111 O O . ALA A 1 275 ? -3.905 8.721 6.251 1.00 96.25 275 ALA A O 1
ATOM 2112 N N . THR A 1 276 ? -4.339 8.925 4.055 1.00 97.06 276 THR A N 1
ATOM 2113 C CA . THR A 1 276 ? -5.746 9.320 4.236 1.00 97.06 276 THR A CA 1
ATOM 2114 C C . THR A 1 276 ? -6.546 8.253 4.939 1.00 97.06 276 THR A C 1
ATOM 2116 O O . THR A 1 276 ? -7.300 8.562 5.857 1.00 97.06 276 THR A O 1
ATOM 2119 N N . ARG A 1 277 ? -6.380 6.991 4.543 1.00 95.56 277 ARG A N 1
ATOM 2120 C CA . ARG A 1 277 ? -7.078 5.914 5.228 1.00 95.56 277 ARG A CA 1
ATOM 2121 C C . ARG A 1 277 ? -6.639 5.772 6.672 1.00 95.56 277 ARG A C 1
ATOM 2123 O O . ARG A 1 277 ? -7.498 5.582 7.522 1.00 95.56 277 ARG A O 1
ATOM 2130 N N . HIS A 1 278 ? -5.339 5.836 6.920 1.00 95.62 278 HIS A N 1
ATOM 2131 C CA . HIS A 1 278 ? -4.805 5.697 8.262 1.00 95.62 278 HIS A CA 1
ATOM 2132 C C . HIS A 1 278 ? -5.400 6.758 9.192 1.00 95.62 278 HIS A C 1
ATOM 2134 O O . HIS A 1 278 ? -6.043 6.395 10.166 1.00 95.62 278 HIS A O 1
ATOM 2140 N N . ALA A 1 279 ? -5.339 8.034 8.799 1.00 96.06 279 ALA A N 1
ATOM 2141 C CA . ALA A 1 279 ? -5.911 9.137 9.572 1.00 96.06 279 ALA A CA 1
ATOM 2142 C C . ALA A 1 279 ? -7.447 9.058 9.718 1.00 96.06 279 ALA A C 1
ATOM 2144 O O . ALA A 1 279 ? -8.010 9.521 10.706 1.00 96.06 279 ALA A O 1
ATOM 2145 N N . LEU A 1 280 ? -8.161 8.479 8.741 1.00 95.94 280 LEU A N 1
ATOM 2146 C CA . LEU A 1 280 ? -9.609 8.240 8.853 1.00 95.94 280 LEU A CA 1
ATOM 2147 C C . LEU A 1 280 ? -9.959 7.173 9.900 1.00 95.94 280 LEU A C 1
ATOM 2149 O O . LEU A 1 280 ? -11.089 7.193 10.392 1.00 95.94 280 LEU A O 1
ATOM 2153 N N . GLY A 1 281 ? -9.031 6.263 10.218 1.00 95.00 281 GLY A N 1
ATOM 2154 C CA . GLY A 1 281 ? -9.205 5.195 11.205 1.00 95.00 281 GLY A CA 1
ATOM 2155 C C . GLY A 1 281 ? -9.694 5.726 12.545 1.00 95.00 281 GLY A C 1
ATOM 2156 O O . GLY A 1 281 ? -10.784 5.347 12.974 1.00 95.00 281 GLY A O 1
ATOM 2157 N N . ASP A 1 282 ? -8.965 6.687 13.105 1.00 94.19 282 ASP A N 1
ATOM 2158 C CA . ASP A 1 282 ? -9.259 7.374 14.367 1.00 94.19 282 ASP A CA 1
ATOM 2159 C C . ASP A 1 282 ? -10.702 7.894 14.471 1.00 94.19 282 ASP A C 1
ATOM 2161 O O . ASP A 1 282 ? -11.422 7.688 15.453 1.00 94.19 282 ASP A O 1
ATOM 2165 N N . ILE A 1 283 ? -11.176 8.566 13.418 1.00 94.94 283 ILE A N 1
ATOM 2166 C CA . ILE A 1 283 ? -12.524 9.142 13.410 1.00 94.94 283 ILE A CA 1
ATOM 2167 C C . ILE A 1 283 ? -13.574 8.044 13.262 1.00 94.94 283 ILE A C 1
ATOM 2169 O O . ILE A 1 283 ? -14.582 8.061 13.970 1.00 94.94 283 ILE A O 1
ATOM 2173 N N . LEU A 1 284 ? -13.354 7.083 12.364 1.00 94.25 284 LEU A N 1
ATOM 2174 C CA . LEU A 1 284 ? -14.315 6.012 12.102 1.00 94.25 284 LEU A CA 1
ATOM 2175 C C . LEU A 1 284 ? -14.468 5.069 13.300 1.00 94.25 284 LEU A C 1
ATOM 2177 O O . LEU A 1 284 ? -15.590 4.640 13.588 1.00 94.25 284 LEU A O 1
ATOM 2181 N N . VAL A 1 285 ? -13.377 4.769 14.012 1.00 94.19 285 VAL A N 1
ATOM 2182 C CA . VAL A 1 285 ? -13.396 3.839 15.148 1.00 94.19 285 VAL A CA 1
ATOM 2183 C C . VAL A 1 285 ? -14.134 4.402 16.357 1.00 94.19 285 VAL A C 1
ATOM 2185 O O . VAL A 1 285 ? -14.889 3.675 17.000 1.00 94.19 285 VAL A O 1
ATOM 2188 N N . SER A 1 286 ? -14.054 5.720 16.573 1.00 92.31 286 SER A N 1
ATOM 2189 C CA . SER A 1 286 ? -14.844 6.433 17.592 1.00 92.31 286 SER A CA 1
ATOM 2190 C C . SER A 1 286 ? -16.363 6.424 17.321 1.00 92.31 286 SER A C 1
ATOM 2192 O O . SER A 1 286 ? -17.170 6.874 18.144 1.00 92.31 286 SER A O 1
ATOM 2194 N N . GLY A 1 287 ? -16.777 5.937 16.146 1.00 91.62 287 GLY A N 1
ATOM 2195 C CA . GLY A 1 287 ? -18.155 5.965 15.663 1.00 91.62 287 GLY A CA 1
ATOM 2196 C C . GLY A 1 287 ? -18.577 7.321 15.089 1.00 91.62 287 GLY A C 1
ATOM 2197 O O . GLY A 1 287 ? -19.736 7.488 14.707 1.00 91.62 287 GLY A O 1
ATOM 2198 N N . ALA A 1 288 ? -17.679 8.304 15.014 1.00 93.00 288 ALA A N 1
ATOM 2199 C CA . ALA A 1 288 ? -17.968 9.594 14.406 1.00 93.00 288 ALA A CA 1
ATOM 2200 C C . ALA A 1 288 ? -18.051 9.508 12.874 1.00 93.00 288 ALA A C 1
ATOM 2202 O O . ALA A 1 288 ? -17.530 8.593 12.237 1.00 93.00 288 ALA A O 1
ATOM 2203 N N . LYS A 1 289 ? -18.726 10.489 12.266 1.00 93.88 289 LYS A N 1
ATOM 2204 C CA . LYS A 1 289 ? -18.785 10.630 10.807 1.00 93.88 289 LYS A CA 1
ATOM 2205 C C . LYS A 1 289 ? -17.753 11.670 10.353 1.00 93.88 289 LYS A C 1
ATOM 2207 O O . LYS A 1 289 ? -17.929 12.831 10.716 1.00 93.88 289 LYS A O 1
ATOM 2212 N N . PRO A 1 290 ? -16.729 11.311 9.560 1.00 95.50 290 PRO A N 1
ATOM 2213 C CA . PRO A 1 290 ? -15.793 12.278 8.983 1.00 95.50 290 PRO A CA 1
ATOM 2214 C C . PRO A 1 290 ? -16.512 13.327 8.117 1.00 95.50 290 PRO A C 1
ATOM 2216 O O . PRO A 1 290 ? -17.400 12.969 7.343 1.00 95.50 290 PRO A O 1
ATOM 2219 N N . GLU A 1 291 ? -16.125 14.604 8.214 1.00 96.69 291 GLU A N 1
ATOM 2220 C CA . GLU A 1 291 ? -16.723 15.690 7.410 1.00 96.69 291 GLU A CA 1
ATOM 2221 C C . GLU A 1 291 ? -15.668 16.557 6.720 1.00 96.69 291 GLU A C 1
ATOM 2223 O O . GLU A 1 291 ? -15.757 16.812 5.517 1.00 96.69 291 GLU A O 1
ATOM 2228 N N . HIS A 1 292 ? -14.639 16.970 7.459 1.00 97.75 292 HIS A N 1
ATOM 2229 C CA . HIS A 1 292 ? -13.639 17.918 6.981 1.00 97.75 292 HIS A CA 1
ATOM 2230 C C . HIS A 1 292 ? -12.230 17.364 7.153 1.00 97.75 292 HIS A C 1
ATOM 2232 O O . HIS A 1 292 ? -11.915 16.778 8.185 1.00 97.75 292 HIS A O 1
ATOM 2238 N N . ILE A 1 293 ? -11.379 17.588 6.154 1.00 98.31 293 ILE A N 1
ATOM 2239 C CA . ILE A 1 293 ? -9.957 17.240 6.192 1.00 98.31 293 ILE A CA 1
ATOM 2240 C C . ILE A 1 293 ? -9.129 18.500 5.944 1.00 98.31 293 ILE A C 1
ATOM 2242 O O . ILE A 1 293 ? -9.338 19.198 4.949 1.00 98.31 293 ILE A O 1
ATOM 2246 N N . LEU A 1 294 ? -8.178 18.764 6.836 1.00 98.06 294 LEU A N 1
ATOM 2247 C CA . LEU A 1 294 ? -7.113 19.744 6.663 1.00 98.06 294 LEU A CA 1
ATOM 2248 C C . LEU A 1 294 ? -5.801 19.010 6.392 1.00 98.06 294 LEU A C 1
ATOM 2250 O O . LEU A 1 294 ? -5.438 18.089 7.122 1.00 98.06 294 LEU A O 1
ATOM 2254 N N . ILE A 1 295 ? -5.095 19.413 5.339 1.00 97.44 295 ILE A N 1
ATOM 2255 C CA . ILE A 1 295 ? -3.884 18.728 4.874 1.00 97.44 295 ILE A CA 1
ATOM 2256 C C . ILE A 1 295 ? -2.646 19.551 5.230 1.00 97.44 295 ILE A C 1
ATOM 2258 O O . ILE A 1 295 ? -2.588 20.736 4.926 1.00 97.44 295 ILE A O 1
ATOM 2262 N N . SER A 1 296 ? -1.629 18.921 5.808 1.00 96.38 296 SER A N 1
ATOM 2263 C CA . SER A 1 296 ? -0.268 19.455 5.871 1.00 96.38 296 SER A CA 1
ATOM 2264 C C . SER A 1 296 ? 0.643 18.555 5.043 1.00 96.38 296 SER A C 1
ATOM 2266 O O . SER A 1 296 ? 0.751 17.360 5.317 1.00 96.38 296 SER A O 1
ATOM 2268 N N . LEU A 1 297 ? 1.246 19.097 3.986 1.00 95.94 297 LEU A N 1
ATOM 2269 C CA . LEU A 1 297 ? 2.031 18.324 3.024 1.00 95.94 297 LEU A CA 1
ATOM 2270 C C . LEU A 1 297 ? 3.424 18.930 2.843 1.00 95.94 297 LEU A C 1
ATOM 2272 O O . LEU A 1 297 ? 3.565 20.025 2.306 1.00 95.94 297 LEU A O 1
ATOM 2276 N N . ALA A 1 298 ? 4.457 18.190 3.228 1.00 95.06 298 ALA A N 1
ATOM 2277 C CA . ALA A 1 298 ? 5.840 18.545 2.945 1.00 95.06 298 ALA A CA 1
ATOM 2278 C C . ALA A 1 298 ? 6.344 17.737 1.744 1.00 95.06 298 ALA A C 1
ATOM 2280 O O . ALA A 1 298 ? 6.212 16.514 1.741 1.00 95.06 298 ALA A O 1
ATOM 2281 N N . LEU A 1 299 ? 6.893 18.389 0.719 1.00 94.06 299 LEU A N 1
ATOM 2282 C CA . LEU A 1 299 ? 7.400 17.726 -0.489 1.00 94.06 299 LEU A CA 1
ATOM 2283 C C . LEU A 1 299 ? 8.896 17.997 -0.693 1.00 94.06 299 LEU A C 1
ATOM 2285 O O . LEU A 1 299 ? 9.344 19.109 -0.426 1.00 94.06 299 LEU A O 1
ATOM 2289 N N . PRO A 1 300 ? 9.654 17.037 -1.254 1.00 91.62 300 PRO A N 1
ATOM 2290 C CA . PRO A 1 300 ? 11.015 17.279 -1.704 1.00 91.62 300 PRO A CA 1
ATOM 2291 C C . PRO A 1 300 ? 11.081 18.412 -2.720 1.00 91.62 300 PRO A C 1
ATOM 2293 O O . PRO A 1 300 ? 10.300 18.411 -3.684 1.00 91.62 300 PRO A O 1
ATOM 2296 N N . ALA A 1 301 ? 12.047 19.311 -2.520 1.00 90.00 301 ALA A N 1
ATOM 2297 C CA . ALA A 1 301 ? 12.318 20.435 -3.406 1.00 90.00 301 ALA A CA 1
ATOM 2298 C C . ALA A 1 301 ? 12.423 19.985 -4.870 1.00 90.00 301 ALA A C 1
ATOM 2300 O O . ALA A 1 301 ? 13.053 18.973 -5.202 1.00 90.00 301 ALA A O 1
ATOM 2301 N N . ALA A 1 302 ? 11.755 20.719 -5.754 1.00 91.50 302 ALA A N 1
ATOM 2302 C CA . ALA A 1 302 ? 11.752 20.490 -7.192 1.00 91.50 302 ALA A CA 1
ATOM 2303 C C . ALA A 1 302 ? 11.264 21.753 -7.910 1.00 91.50 302 ALA A C 1
ATOM 2305 O O . ALA A 1 302 ? 10.784 22.685 -7.281 1.00 91.50 302 ALA A O 1
ATOM 2306 N N . ASN A 1 303 ? 11.338 21.777 -9.241 1.00 92.56 303 ASN A N 1
ATOM 2307 C CA . ASN A 1 303 ? 10.705 22.856 -9.998 1.00 92.56 303 ASN A CA 1
ATOM 2308 C C . ASN A 1 303 ? 9.166 22.822 -9.882 1.00 92.56 303 ASN A C 1
ATOM 2310 O O . ASN A 1 303 ? 8.566 21.771 -9.623 1.00 92.56 303 ASN A O 1
ATOM 2314 N N . ASP A 1 304 ? 8.534 23.958 -10.175 1.00 92.00 304 ASP A N 1
ATOM 2315 C CA . ASP A 1 304 ? 7.086 24.166 -10.050 1.00 92.00 304 ASP A CA 1
ATOM 2316 C C . ASP A 1 304 ? 6.247 23.129 -10.801 1.00 92.00 304 ASP A C 1
ATOM 2318 O O . ASP A 1 304 ? 5.199 22.706 -10.318 1.00 92.00 304 ASP A O 1
ATOM 2322 N N . GLN A 1 305 ? 6.700 22.664 -11.969 1.00 91.31 305 GLN A N 1
ATOM 2323 C CA . GLN A 1 305 ? 5.961 21.666 -12.749 1.00 91.31 305 GLN A CA 1
ATOM 2324 C C . GLN A 1 305 ? 5.912 20.313 -12.034 1.00 91.31 305 GLN A C 1
ATOM 2326 O O . GLN A 1 305 ? 4.871 19.646 -12.004 1.00 91.31 305 GLN A O 1
ATOM 2331 N N . ILE A 1 306 ? 7.037 19.894 -11.451 1.00 90.69 306 ILE A N 1
ATOM 2332 C CA . ILE A 1 306 ? 7.114 18.661 -10.670 1.00 90.69 306 ILE A CA 1
ATOM 2333 C C . ILE A 1 306 ? 6.301 18.818 -9.387 1.00 90.69 306 ILE A C 1
ATOM 2335 O O . ILE A 1 306 ? 5.489 17.936 -9.098 1.00 90.69 306 ILE A O 1
ATOM 2339 N N . LEU A 1 307 ? 6.458 19.928 -8.659 1.00 93.19 307 LEU A N 1
ATOM 2340 C CA . LEU A 1 307 ? 5.708 20.196 -7.429 1.00 93.19 307 LEU A CA 1
ATOM 2341 C C . LEU A 1 307 ? 4.195 20.217 -7.680 1.00 93.19 307 LEU A C 1
ATOM 2343 O O . LEU A 1 307 ? 3.456 19.507 -6.999 1.00 93.19 307 LEU A O 1
ATOM 2347 N N . ALA A 1 308 ? 3.727 20.918 -8.715 1.00 94.12 308 ALA A N 1
ATOM 2348 C CA . ALA A 1 308 ? 2.316 20.963 -9.091 1.00 94.12 308 ALA A CA 1
ATOM 2349 C C . ALA A 1 308 ? 1.761 19.571 -9.430 1.00 94.12 308 ALA A C 1
ATOM 2351 O O . ALA A 1 308 ? 0.658 19.213 -9.008 1.00 94.12 308 ALA A O 1
ATOM 2352 N N . ARG A 1 309 ? 2.528 18.742 -10.155 1.00 94.00 309 ARG A N 1
ATOM 2353 C CA . ARG A 1 309 ? 2.133 17.357 -10.454 1.00 94.00 309 ARG A CA 1
ATOM 2354 C C . ARG A 1 309 ? 2.032 16.515 -9.182 1.00 94.00 309 ARG A C 1
ATOM 2356 O O . ARG A 1 309 ? 1.052 15.787 -9.034 1.00 94.00 309 ARG A O 1
ATOM 2363 N N . ARG A 1 310 ? 3.015 16.609 -8.282 1.00 94.62 310 ARG A N 1
ATOM 2364 C CA . ARG A 1 310 ? 3.026 15.894 -6.994 1.00 94.62 310 ARG A CA 1
ATOM 2365 C C . ARG A 1 310 ? 1.829 16.285 -6.136 1.00 94.62 310 ARG A C 1
ATOM 2367 O O . ARG A 1 310 ? 1.061 15.414 -5.737 1.00 94.62 310 ARG A O 1
ATOM 2374 N N . LEU A 1 311 ? 1.609 17.589 -5.962 1.00 94.88 311 LEU A N 1
ATOM 2375 C CA . LEU A 1 311 ? 0.454 18.148 -5.257 1.00 94.88 311 LEU A CA 1
ATOM 2376 C C . LEU A 1 311 ? -0.859 17.617 -5.831 1.00 94.88 311 LEU A C 1
ATOM 2378 O O . LEU A 1 311 ? -1.682 17.075 -5.097 1.00 94.88 311 LEU A O 1
ATOM 2382 N N . LYS A 1 312 ? -1.037 17.698 -7.154 1.00 95.75 312 LYS A N 1
ATOM 2383 C CA . LYS A 1 312 ? -2.255 17.222 -7.817 1.00 95.75 312 LYS A CA 1
ATOM 2384 C C . LYS A 1 312 ? -2.510 15.737 -7.557 1.00 95.75 312 LYS A C 1
ATOM 2386 O O . LYS A 1 312 ? -3.649 15.367 -7.278 1.00 95.75 312 LYS A O 1
ATOM 2391 N N . ARG A 1 313 ? -1.480 14.887 -7.635 1.00 95.81 313 ARG A N 1
ATOM 2392 C CA . ARG A 1 313 ? -1.603 13.442 -7.370 1.00 95.81 313 ARG A CA 1
ATOM 2393 C C . ARG A 1 313 ? -2.008 13.167 -5.922 1.00 95.81 313 ARG A C 1
ATOM 2395 O O . ARG A 1 313 ? -2.977 12.439 -5.718 1.00 95.81 313 ARG A O 1
ATOM 2402 N N . SER A 1 314 ? -1.333 13.794 -4.957 1.00 95.81 314 SER A N 1
ATOM 2403 C CA . SER A 1 314 ? -1.646 13.649 -3.532 1.00 95.81 314 SER A CA 1
ATOM 2404 C C . SER A 1 314 ? -3.075 14.098 -3.225 1.00 95.81 314 SER A C 1
ATOM 2406 O O . SER A 1 314 ? -3.851 13.333 -2.663 1.00 95.81 314 SER A O 1
ATOM 2408 N N . LEU A 1 315 ? -3.467 15.301 -3.659 1.00 96.50 315 LEU A N 1
ATOM 2409 C CA . LEU A 1 315 ? -4.807 15.845 -3.407 1.00 96.50 315 LEU A CA 1
ATOM 2410 C C . LEU A 1 315 ? -5.911 15.003 -4.055 1.00 96.50 315 LEU A C 1
ATOM 2412 O O . LEU A 1 315 ? -6.951 14.784 -3.438 1.00 96.50 315 LEU A O 1
ATOM 2416 N N . THR A 1 316 ? -5.679 14.488 -5.268 1.00 97.12 316 THR A N 1
ATOM 2417 C CA . THR A 1 316 ? -6.638 13.600 -5.948 1.00 97.12 316 THR A CA 1
ATOM 2418 C C . THR A 1 316 ? -6.865 12.324 -5.137 1.00 97.12 316 THR A C 1
ATOM 2420 O O . THR A 1 316 ? -8.010 11.918 -4.943 1.00 97.12 316 THR A O 1
ATOM 2423 N N . ALA A 1 317 ? -5.793 11.714 -4.626 1.00 96.94 317 ALA A N 1
ATOM 2424 C CA . ALA A 1 317 ? -5.884 10.539 -3.766 1.00 96.94 317 ALA A CA 1
ATOM 2425 C C . ALA A 1 317 ? -6.656 10.830 -2.472 1.00 96.94 317 ALA A C 1
ATOM 2427 O O . ALA A 1 317 ? -7.612 10.114 -2.167 1.00 96.94 317 ALA A O 1
ATOM 2428 N N . VAL A 1 318 ? -6.309 11.913 -1.758 1.00 97.88 318 VAL A N 1
ATOM 2429 C CA . VAL A 1 318 ? -7.019 12.308 -0.527 1.00 97.88 318 VAL A CA 1
ATOM 2430 C C . VAL A 1 318 ? -8.504 12.520 -0.809 1.00 97.88 318 VAL A C 1
ATOM 2432 O O . VAL A 1 318 ? -9.351 11.995 -0.093 1.00 97.88 318 VAL A O 1
ATOM 2435 N N . GLN A 1 319 ? -8.843 13.239 -1.881 1.00 97.31 319 GLN A N 1
ATOM 2436 C CA . GLN A 1 319 ? -10.230 13.519 -2.240 1.00 97.31 319 GLN A CA 1
ATOM 2437 C C . GLN A 1 319 ? -11.021 12.239 -2.543 1.00 97.31 319 GLN A C 1
ATOM 2439 O O . GLN A 1 319 ? -12.169 12.109 -2.113 1.00 97.31 319 GLN A O 1
ATOM 2444 N N . ILE A 1 320 ? -10.422 11.291 -3.271 1.00 96.19 320 ILE A N 1
ATOM 2445 C CA . ILE A 1 320 ? -11.059 10.014 -3.610 1.00 96.19 320 ILE A CA 1
ATOM 2446 C C . ILE A 1 320 ? -11.277 9.160 -2.358 1.00 96.19 320 ILE A C 1
ATOM 2448 O O . ILE A 1 320 ? -12.379 8.640 -2.182 1.00 96.19 320 ILE A O 1
ATOM 2452 N N . GLU A 1 321 ? -10.278 9.021 -1.482 1.00 96.00 321 GLU A N 1
ATOM 2453 C CA . GLU A 1 321 ? -10.431 8.243 -0.246 1.00 96.00 321 GLU A CA 1
ATOM 2454 C C . GLU A 1 321 ? -11.418 8.905 0.727 1.00 96.00 321 GLU A C 1
ATOM 2456 O O . GLU A 1 321 ? -12.307 8.226 1.239 1.00 96.00 321 GLU A O 1
ATOM 2461 N N . ALA A 1 322 ? -11.340 10.225 0.921 1.00 95.94 322 ALA A N 1
ATOM 2462 C CA . ALA A 1 322 ? -12.235 10.977 1.804 1.00 95.94 322 ALA A CA 1
ATOM 2463 C C . ALA A 1 322 ? -13.708 10.850 1.390 1.00 95.94 322 ALA A C 1
ATOM 2465 O O . ALA A 1 322 ? -14.587 10.606 2.225 1.00 95.94 322 ALA A O 1
ATOM 2466 N N . LYS A 1 323 ? -13.980 10.932 0.080 1.00 95.62 323 LYS A N 1
ATOM 2467 C CA . LYS A 1 323 ? -15.337 10.845 -0.470 1.00 95.62 323 LYS A CA 1
ATOM 2468 C C . LYS A 1 323 ? -16.023 9.516 -0.143 1.00 95.62 323 LYS A C 1
ATOM 2470 O O . LYS A 1 323 ? -17.238 9.510 0.044 1.00 95.62 323 LYS A O 1
ATOM 2475 N N . LYS A 1 324 ? -15.278 8.408 -0.019 1.00 93.12 324 LYS A N 1
ATOM 2476 C CA . LYS A 1 324 ? -15.837 7.086 0.342 1.00 93.12 324 LYS A CA 1
ATOM 2477 C C . LYS A 1 324 ? -16.535 7.094 1.705 1.00 93.12 324 LYS A C 1
ATOM 2479 O O . LYS A 1 324 ? -17.487 6.343 1.896 1.00 93.12 324 LYS A O 1
ATOM 2484 N N . TYR A 1 325 ? -16.095 7.964 2.615 1.00 93.44 325 TYR A N 1
ATOM 2485 C CA . TYR A 1 325 ? -16.637 8.096 3.972 1.00 93.44 325 TYR A CA 1
ATOM 2486 C C . TYR A 1 325 ? -17.433 9.393 4.173 1.00 93.44 325 TYR A C 1
ATOM 2488 O O . TYR A 1 325 ? -17.888 9.680 5.277 1.00 93.44 325 TYR A O 1
ATOM 2496 N N . GLY A 1 326 ? -17.657 10.156 3.097 1.00 93.50 326 GLY A N 1
ATOM 2497 C CA . GLY A 1 326 ? -18.448 11.386 3.120 1.00 93.50 326 GLY A CA 1
ATOM 2498 C C . GLY A 1 326 ? -17.709 12.626 3.627 1.00 93.50 326 GLY A C 1
ATOM 2499 O O . GLY A 1 326 ? -18.378 13.607 3.939 1.00 93.50 326 GLY A O 1
ATOM 2500 N N . ALA A 1 327 ? -16.375 12.596 3.685 1.00 96.44 327 ALA A N 1
ATOM 2501 C CA . ALA A 1 327 ? -15.553 13.761 4.001 1.00 96.44 327 ALA A CA 1
ATOM 2502 C C . ALA A 1 327 ? -15.069 14.489 2.740 1.00 96.44 327 ALA A C 1
ATOM 2504 O O . ALA A 1 327 ? -14.993 13.916 1.648 1.00 96.44 327 ALA A O 1
ATOM 2505 N N . SER A 1 328 ? -14.683 15.751 2.912 1.00 97.44 328 SER A N 1
ATOM 2506 C CA . SER A 1 328 ? -14.051 16.572 1.878 1.00 97.44 328 SER A CA 1
ATOM 2507 C C . SER A 1 328 ? -12.835 17.319 2.413 1.00 97.44 328 SER A C 1
ATOM 2509 O O . SER A 1 328 ? -12.748 17.625 3.601 1.00 97.44 328 SER A O 1
ATOM 2511 N N . ILE A 1 329 ? -11.916 17.664 1.512 1.00 97.81 329 ILE A N 1
ATOM 2512 C CA . ILE A 1 329 ? -10.794 18.552 1.819 1.00 97.81 329 ILE A CA 1
ATOM 2513 C C . ILE A 1 329 ? -11.351 19.963 2.031 1.00 97.81 329 ILE A C 1
ATOM 2515 O O . ILE A 1 329 ? -11.952 20.525 1.118 1.00 97.81 329 ILE A O 1
ATOM 2519 N N . SER A 1 330 ? -11.153 20.517 3.224 1.00 96.81 330 SER A N 1
ATOM 2520 C CA . SER A 1 330 ? -11.603 21.867 3.592 1.00 96.81 330 SER A CA 1
ATOM 2521 C C . SER A 1 330 ? -10.487 22.908 3.520 1.00 96.81 330 SER A C 1
ATOM 2523 O O . SER A 1 330 ? -10.764 24.102 3.540 1.00 96.81 330 SER A O 1
ATOM 2525 N N . GLY A 1 331 ? -9.229 22.474 3.449 1.00 94.69 331 GLY A N 1
ATOM 2526 C CA . GLY A 1 331 ? -8.074 23.360 3.387 1.00 94.69 331 GLY A CA 1
ATOM 2527 C C . GLY A 1 331 ? -6.767 22.622 3.644 1.00 94.69 331 GLY A C 1
ATOM 2528 O O . GLY A 1 331 ? -6.734 21.394 3.749 1.00 94.69 331 GLY A O 1
ATOM 2529 N N . GLY A 1 332 ? -5.680 23.379 3.747 1.00 94.56 332 GLY A N 1
ATOM 2530 C CA . GLY A 1 332 ? -4.368 22.834 4.060 1.00 94.56 332 GLY A CA 1
ATOM 2531 C C . GLY A 1 332 ? -3.218 23.782 3.743 1.00 94.56 332 GLY A C 1
ATOM 2532 O O . GLY A 1 332 ? -3.424 24.852 3.176 1.00 94.56 332 GLY A O 1
ATOM 2533 N N . HIS A 1 333 ? -2.008 23.349 4.086 1.00 95.62 333 HIS A N 1
ATOM 2534 C CA . HIS A 1 333 ? -0.752 24.010 3.756 1.00 95.62 333 HIS A CA 1
ATOM 2535 C C . HIS A 1 333 ? 0.236 23.023 3.140 1.00 95.62 333 HIS A C 1
ATOM 2537 O O . HIS A 1 333 ? 0.239 21.830 3.450 1.00 95.62 333 HIS A O 1
ATOM 2543 N N . SER A 1 334 ? 1.096 23.549 2.274 1.00 94.31 334 SER A N 1
ATOM 2544 C CA . SER A 1 334 ? 2.219 22.815 1.711 1.00 94.31 334 SER A CA 1
ATOM 2545 C C . SER A 1 334 ? 3.523 23.561 1.933 1.00 94.31 334 SER A C 1
ATOM 2547 O O . SER A 1 334 ? 3.539 24.791 1.906 1.00 94.31 334 SER A O 1
ATOM 2549 N N . LEU A 1 335 ? 4.605 22.813 2.110 1.00 94.44 335 LEU A N 1
ATOM 2550 C CA . LEU A 1 335 ? 5.957 23.342 2.251 1.00 94.44 335 LEU A CA 1
ATOM 2551 C C . LEU A 1 335 ? 6.972 22.421 1.571 1.00 94.44 335 LEU A C 1
ATOM 2553 O O . LEU A 1 335 ? 6.688 21.251 1.306 1.00 94.44 335 LEU A O 1
ATOM 2557 N N . GLU A 1 336 ? 8.157 22.946 1.289 1.00 93.12 336 GLU A N 1
ATOM 2558 C CA . GLU A 1 336 ? 9.284 22.135 0.833 1.00 93.12 336 GLU A CA 1
ATOM 2559 C C . GLU A 1 336 ? 10.067 21.588 2.030 1.00 93.12 336 GLU A C 1
ATOM 2561 O O . GLU A 1 336 ? 10.300 22.294 3.010 1.00 93.12 336 GLU A O 1
ATOM 2566 N N . ALA A 1 337 ? 10.470 20.323 1.959 1.00 90.88 337 ALA A N 1
ATOM 2567 C CA . ALA A 1 337 ? 11.285 19.659 2.973 1.00 90.88 337 ALA A CA 1
ATOM 2568 C C . ALA A 1 337 ? 12.245 18.660 2.320 1.00 90.88 337 ALA A C 1
ATOM 2570 O O . ALA A 1 337 ? 12.151 18.385 1.129 1.00 90.88 337 ALA A O 1
ATOM 2571 N N . GLN A 1 338 ? 13.174 18.098 3.093 1.00 86.06 338 GLN A N 1
ATOM 2572 C CA . GLN A 1 338 ? 14.055 17.038 2.594 1.00 86.06 338 GLN A CA 1
ATOM 2573 C C . GLN A 1 338 ? 13.273 15.751 2.295 1.00 86.06 338 GLN A C 1
ATOM 2575 O O . GLN A 1 338 ? 13.473 15.122 1.257 1.00 86.06 338 GLN A O 1
ATOM 2580 N N . ASP A 1 339 ? 12.359 15.398 3.196 1.00 84.62 339 ASP A N 1
ATOM 2581 C CA . ASP A 1 339 ? 11.511 14.222 3.076 1.00 84.62 339 ASP A CA 1
ATOM 2582 C C . ASP A 1 339 ? 10.102 14.590 2.636 1.00 84.62 339 ASP A C 1
ATOM 2584 O O . ASP A 1 339 ? 9.576 15.663 2.936 1.00 84.62 339 ASP A O 1
ATOM 2588 N N . TRP A 1 340 ? 9.445 13.633 1.993 1.00 90.12 340 TRP A N 1
ATOM 2589 C CA . TRP A 1 340 ? 8.015 13.716 1.774 1.00 90.12 340 TRP A CA 1
ATOM 2590 C C . TRP A 1 340 ? 7.246 13.279 3.029 1.00 90.12 340 TRP A C 1
ATOM 2592 O O . TRP A 1 340 ? 7.358 12.134 3.475 1.00 90.12 340 TRP A O 1
ATOM 2602 N N . LEU A 1 341 ? 6.435 14.189 3.567 1.00 92.50 341 LEU A N 1
ATOM 2603 C CA . LEU A 1 341 ? 5.554 13.980 4.715 1.00 92.50 341 LEU A CA 1
ATOM 2604 C C . LEU A 1 341 ? 4.130 14.400 4.350 1.00 92.50 341 LEU A C 1
ATOM 2606 O O . LEU A 1 341 ? 3.930 15.454 3.750 1.00 92.50 341 LEU A O 1
ATOM 2610 N N . ILE A 1 342 ? 3.139 13.614 4.758 1.00 94.62 342 ILE A N 1
ATOM 2611 C CA . ILE A 1 342 ? 1.732 14.016 4.715 1.00 94.62 342 ILE A CA 1
ATOM 2612 C C . ILE A 1 342 ? 1.107 13.809 6.092 1.00 94.62 342 ILE A C 1
ATOM 2614 O O . ILE A 1 342 ? 1.225 12.730 6.671 1.00 94.62 342 ILE A O 1
ATOM 2618 N N . SER A 1 343 ? 0.432 14.844 6.583 1.00 95.56 343 SER A N 1
ATOM 2619 C CA . SER A 1 343 ? -0.367 14.819 7.804 1.00 95.56 343 SER A CA 1
ATOM 2620 C C . SER A 1 343 ? -1.768 15.339 7.513 1.00 95.56 343 SER A C 1
ATOM 2622 O O . SER A 1 343 ? -1.954 16.268 6.725 1.00 95.56 343 SER A O 1
ATOM 2624 N N . LEU A 1 344 ? -2.765 14.727 8.136 1.00 97.75 344 LEU A N 1
ATOM 2625 C CA . LEU A 1 344 ? -4.174 14.971 7.881 1.00 97.75 344 LEU A CA 1
ATOM 2626 C C . LEU A 1 344 ? -4.876 15.163 9.217 1.00 97.75 344 LEU A C 1
ATOM 2628 O O . LEU A 1 344 ? -4.965 14.234 10.014 1.00 97.75 344 LEU A O 1
ATOM 2632 N N . ALA A 1 345 ? -5.377 16.373 9.447 1.00 97.56 345 ALA A N 1
ATOM 2633 C CA . ALA A 1 345 ? -6.292 16.642 10.543 1.00 97.56 345 ALA A CA 1
ATOM 2634 C C . ALA A 1 345 ? -7.720 16.429 10.042 1.00 97.56 345 ALA A C 1
ATOM 2636 O O . ALA A 1 345 ? -8.167 17.098 9.107 1.00 97.56 345 ALA A O 1
ATOM 2637 N N . ILE A 1 346 ? -8.431 15.485 10.647 1.00 97.50 346 ILE A N 1
ATOM 2638 C CA . ILE A 1 346 ? -9.788 15.116 10.262 1.00 97.50 346 ILE A CA 1
ATOM 2639 C C . ILE A 1 346 ? -10.737 15.552 11.362 1.00 97.50 346 ILE A C 1
ATOM 2641 O O . ILE A 1 346 ? -10.575 15.185 12.520 1.00 97.50 346 ILE A O 1
ATOM 2645 N N . ILE A 1 347 ? -11.750 16.322 10.981 1.00 96.94 347 ILE A N 1
ATOM 2646 C CA . ILE A 1 347 ? -12.820 16.774 11.862 1.00 96.94 347 ILE A CA 1
ATOM 2647 C C . ILE A 1 347 ? -14.081 16.010 11.471 1.00 96.94 347 ILE A C 1
ATOM 2649 O O . ILE A 1 347 ? -14.510 16.014 10.310 1.00 96.94 347 ILE A O 1
ATOM 2653 N N . GLY A 1 348 ? -14.661 15.333 12.453 1.00 95.50 348 GLY A N 1
ATOM 2654 C CA . GLY A 1 348 ? -15.861 14.528 12.299 1.00 95.50 348 GLY A CA 1
ATOM 2655 C C . GLY A 1 348 ? -16.985 14.987 13.215 1.00 95.50 348 GLY A C 1
ATOM 2656 O O . GLY A 1 348 ? -16.767 15.603 14.259 1.00 95.50 348 GLY A O 1
ATOM 2657 N N . ARG A 1 349 ? -18.211 14.635 12.840 1.00 94.88 349 ARG A N 1
ATOM 2658 C CA . ARG A 1 349 ? -19.400 14.823 13.665 1.00 94.88 349 ARG A CA 1
ATOM 2659 C C . ARG A 1 349 ? -19.517 13.691 14.675 1.00 94.88 349 ARG A C 1
ATOM 2661 O O . ARG A 1 349 ? -19.564 12.521 14.286 1.00 94.88 349 ARG A O 1
ATOM 2668 N N . SER A 1 350 ? -19.619 14.035 15.954 1.00 88.69 350 SER A N 1
ATOM 2669 C CA . SER A 1 350 ? -19.791 13.060 17.033 1.00 88.69 350 SER A CA 1
ATOM 2670 C C . SER A 1 350 ? -21.070 12.239 16.844 1.00 88.69 350 SER A C 1
ATOM 2672 O O . SER A 1 350 ? -22.128 12.781 16.509 1.00 88.69 350 SER A O 1
ATOM 2674 N N . SER A 1 351 ? -20.989 10.934 17.110 1.00 84.31 351 SER A N 1
ATOM 2675 C CA . SER A 1 351 ? -22.175 10.080 17.226 1.00 84.31 351 SER A CA 1
ATOM 2676 C C . SER A 1 351 ? -22.940 10.403 18.517 1.00 84.31 351 SER A C 1
ATOM 2678 O O . SER A 1 351 ? -22.307 10.632 19.549 1.00 84.31 351 SER A O 1
ATOM 2680 N N . PRO A 1 352 ? -24.289 10.367 18.516 1.00 82.69 352 PRO A N 1
ATOM 2681 C CA . PRO A 1 352 ? -25.076 10.379 19.752 1.00 82.69 352 PRO A CA 1
ATOM 2682 C C . PRO A 1 352 ? -24.744 9.209 20.689 1.00 82.69 352 PRO A C 1
ATOM 2684 O O . PRO A 1 352 ? -24.979 9.293 21.890 1.00 82.69 352 PRO A O 1
ATOM 2687 N N . GLN A 1 353 ? -24.221 8.114 20.132 1.00 84.12 353 GLN A N 1
ATOM 2688 C CA . GLN A 1 353 ? -23.708 6.957 20.855 1.00 84.12 353 GLN A CA 1
ATOM 2689 C C . GLN A 1 353 ? -22.231 6.803 20.474 1.00 84.12 353 GLN A C 1
ATOM 2691 O O . GLN A 1 353 ? -21.929 6.058 19.545 1.00 84.12 353 GLN A O 1
ATOM 2696 N N . PRO A 1 354 ? -21.303 7.554 21.089 1.00 88.00 354 PRO A N 1
ATOM 2697 C CA . PRO A 1 354 ? -19.882 7.387 20.803 1.00 88.00 354 PRO A CA 1
ATOM 2698 C C . PRO A 1 354 ? -19.432 5.976 21.191 1.00 88.00 354 PRO A C 1
ATOM 2700 O O . PRO A 1 354 ? -19.971 5.382 22.128 1.00 88.00 354 PRO A O 1
ATOM 2703 N N . ILE A 1 355 ? -18.460 5.442 20.460 1.00 92.19 355 ILE A N 1
ATOM 2704 C CA . ILE A 1 355 ? -17.836 4.164 20.794 1.00 92.19 355 ILE A CA 1
ATOM 2705 C C . ILE A 1 355 ? -16.617 4.482 21.661 1.00 92.19 355 ILE A C 1
ATOM 2707 O O . ILE A 1 355 ? -15.730 5.196 21.194 1.00 92.19 355 ILE A O 1
ATOM 2711 N N . PRO A 1 356 ? -16.573 4.031 22.925 1.00 92.44 356 PRO A N 1
ATOM 2712 C CA . PRO A 1 356 ? -15.416 4.274 23.771 1.00 92.44 356 PRO A CA 1
ATOM 2713 C C . PRO A 1 356 ? -14.248 3.373 23.354 1.00 92.44 356 PRO A C 1
ATOM 2715 O O . PRO A 1 356 ? -14.444 2.295 22.796 1.00 92.44 356 PRO A O 1
ATOM 2718 N N . LYS A 1 357 ? -13.028 3.784 23.694 1.00 93.50 357 LYS A N 1
ATOM 2719 C CA . LYS A 1 357 ? -11.834 2.933 23.574 1.00 93.50 357 LYS A CA 1
ATOM 2720 C C . LYS A 1 357 ? -11.756 1.878 24.680 1.00 93.50 357 LYS A C 1
ATOM 2722 O O . LYS A 1 357 ? -11.282 0.766 24.469 1.00 93.50 357 LYS A O 1
ATOM 2727 N N . GLN A 1 358 ? -12.259 2.227 25.859 1.00 93.56 358 GLN A N 1
ATOM 2728 C CA . GLN A 1 358 ? -12.143 1.429 27.074 1.00 93.56 358 GLN A CA 1
ATOM 2729 C C . GLN A 1 358 ? -13.238 0.367 27.147 1.00 93.56 358 GLN A C 1
ATOM 2731 O O . GLN A 1 358 ? -14.421 0.662 26.968 1.00 93.56 358 GLN A O 1
ATOM 2736 N N . ILE A 1 359 ? -12.835 -0.867 27.435 1.00 93.69 359 ILE A N 1
ATOM 2737 C CA . ILE A 1 359 ? -13.739 -2.003 27.587 1.00 93.69 359 ILE A CA 1
ATOM 2738 C C . ILE A 1 359 ? -14.486 -1.865 28.927 1.00 93.69 359 ILE A C 1
ATOM 2740 O O . ILE A 1 359 ? -13.840 -1.879 29.973 1.00 93.69 359 ILE A O 1
ATOM 2744 N N . PRO A 1 360 ? -15.832 -1.774 28.932 1.00 91.88 360 PRO A N 1
ATOM 2745 C CA . PRO A 1 360 ? -16.612 -1.725 30.172 1.00 91.88 360 PRO A CA 1
ATOM 2746 C C . PRO A 1 360 ? -16.594 -3.082 30.874 1.00 91.88 360 PRO A C 1
ATOM 2748 O O . PRO A 1 360 ? -16.381 -4.087 30.206 1.00 91.88 360 PRO A O 1
ATOM 2751 N N . ASP A 1 361 ? -16.880 -3.140 32.176 1.00 89.38 361 ASP A N 1
ATOM 2752 C CA . ASP A 1 361 ? -16.932 -4.389 32.953 1.00 89.38 361 ASP A CA 1
ATOM 2753 C C . ASP A 1 361 ? -17.906 -5.448 32.405 1.00 89.38 361 ASP A C 1
ATOM 2755 O O . ASP A 1 361 ? -18.929 -5.147 31.782 1.00 89.38 361 ASP A O 1
ATOM 2759 N N . GLY A 1 362 ? -17.575 -6.717 32.671 1.00 90.69 362 GLY A N 1
ATOM 2760 C CA . GLY A 1 362 ? -18.353 -7.893 32.283 1.00 90.69 362 GLY A CA 1
ATOM 2761 C C . GLY A 1 362 ? -17.826 -8.664 31.059 1.00 90.69 362 GLY A C 1
ATOM 2762 O O . GLY A 1 362 ? -16.740 -8.360 30.544 1.00 90.69 362 GLY A O 1
ATOM 2763 N N . PRO A 1 363 ? -18.597 -9.661 30.583 1.00 93.25 363 PRO A N 1
ATOM 2764 C CA . PRO A 1 363 ? -18.143 -10.593 29.556 1.00 93.25 363 PRO A CA 1
ATOM 2765 C C . PRO A 1 363 ? -18.007 -9.930 28.186 1.00 93.25 363 PRO A C 1
ATOM 2767 O O . PRO A 1 363 ? -18.969 -9.341 27.673 1.00 93.25 363 PRO A O 1
ATOM 2770 N N . VAL A 1 364 ? -16.844 -10.079 27.549 1.00 95.31 364 VAL A N 1
ATOM 2771 C CA . VAL A 1 364 ? -16.562 -9.516 26.219 1.00 95.31 364 VAL A CA 1
ATOM 2772 C C . VAL A 1 364 ? -15.753 -10.466 25.341 1.00 95.31 364 VAL A C 1
ATOM 2774 O O . VAL A 1 364 ? -14.909 -11.220 25.817 1.00 95.31 364 VAL A O 1
ATOM 2777 N N . SER A 1 365 ? -15.971 -10.382 24.032 1.00 96.00 365 SER A N 1
ATOM 2778 C CA . SER A 1 365 ? -15.101 -10.962 23.008 1.00 96.00 365 SER A CA 1
ATOM 2779 C C . SER A 1 365 ? -14.465 -9.845 22.193 1.00 96.00 365 SER A C 1
ATOM 2781 O O . SER A 1 365 ? -15.154 -8.910 21.779 1.00 96.00 365 SER A O 1
ATOM 2783 N N . ILE A 1 366 ? -13.163 -9.962 21.948 1.00 96.00 366 ILE A N 1
ATOM 2784 C CA . ILE A 1 366 ? -12.374 -8.985 21.202 1.00 96.00 366 ILE A CA 1
ATOM 2785 C C . ILE A 1 366 ? -12.059 -9.540 19.822 1.00 96.00 366 ILE A C 1
ATOM 2787 O O . ILE A 1 366 ? -11.432 -10.592 19.676 1.00 96.00 366 ILE A O 1
ATOM 2791 N N . ILE A 1 367 ? -12.512 -8.812 18.809 1.00 96.94 367 ILE A N 1
ATOM 2792 C CA . ILE A 1 367 ? -12.358 -9.143 17.401 1.00 96.94 367 ILE A CA 1
ATOM 2793 C C . ILE A 1 367 ? -11.295 -8.240 16.792 1.00 96.94 367 ILE A C 1
ATOM 2795 O O . ILE A 1 367 ? -11.401 -7.022 16.871 1.00 96.94 367 ILE A O 1
ATOM 2799 N N . GLN A 1 368 ? -10.318 -8.844 16.128 1.00 96.50 368 GLN A N 1
ATOM 2800 C CA . GLN A 1 368 ? -9.402 -8.159 15.223 1.00 96.50 368 GLN A CA 1
ATOM 2801 C C . GLN A 1 368 ? -9.989 -8.228 13.814 1.00 96.50 368 GLN A C 1
ATOM 2803 O O . GLN A 1 368 ? -10.338 -9.325 13.380 1.00 96.50 368 GLN A O 1
ATOM 2808 N N . THR A 1 369 ? -10.137 -7.102 13.107 1.00 95.94 369 THR A N 1
ATOM 2809 C CA . THR A 1 369 ? -10.796 -7.080 11.782 1.00 95.94 369 THR A CA 1
ATOM 2810 C C . THR A 1 369 ? -9.873 -7.476 10.630 1.00 95.94 369 THR A C 1
ATOM 2812 O O . THR A 1 369 ? -10.322 -8.077 9.653 1.00 95.94 369 THR A O 1
ATOM 2815 N N . ASP A 1 370 ? -8.585 -7.161 10.734 1.00 95.25 370 ASP A N 1
ATOM 2816 C CA . ASP A 1 370 ? -7.625 -7.235 9.633 1.00 95.25 370 ASP A CA 1
ATOM 2817 C C . ASP A 1 370 ? -6.331 -7.941 10.063 1.00 95.25 370 ASP A C 1
ATOM 2819 O O . ASP A 1 370 ? -6.053 -8.041 11.258 1.00 95.25 370 ASP A O 1
ATOM 2823 N N . PRO A 1 371 ? -5.552 -8.508 9.123 1.00 95.62 371 PRO A N 1
ATOM 2824 C CA . PRO A 1 371 ? -4.347 -9.247 9.473 1.00 95.62 371 PRO A CA 1
ATOM 2825 C C . PRO A 1 371 ? -3.215 -8.325 9.954 1.00 95.62 371 PRO A C 1
ATOM 2827 O O . PRO A 1 371 ? -3.077 -7.218 9.445 1.00 95.62 371 PRO A O 1
ATOM 2830 N N . VAL A 1 372 ? -2.376 -8.820 10.868 1.00 96.00 372 VAL A N 1
ATOM 2831 C CA . VAL A 1 372 ? -1.152 -8.147 11.349 1.00 96.00 372 VAL A CA 1
ATOM 2832 C C . VAL A 1 372 ? 0.100 -8.516 10.547 1.00 96.00 372 VAL A C 1
ATOM 2834 O O . VAL A 1 372 ? 0.078 -9.399 9.686 1.00 96.00 372 VAL A O 1
ATOM 2837 N N . GLY A 1 373 ? 1.212 -7.854 10.870 1.00 95.75 373 GLY A N 1
ATOM 2838 C CA . GLY A 1 373 ? 2.530 -8.067 10.272 1.00 95.75 373 GLY A CA 1
ATOM 2839 C C . GLY A 1 373 ? 2.927 -7.001 9.257 1.00 95.75 373 GLY A C 1
ATOM 2840 O O . GLY A 1 373 ? 3.888 -7.183 8.514 1.00 95.75 373 GLY A O 1
ATOM 2841 N N . VAL A 1 374 ? 2.179 -5.898 9.195 1.00 95.94 374 VAL A N 1
ATOM 2842 C CA . VAL A 1 374 ? 2.423 -4.806 8.251 1.00 95.94 374 VAL A CA 1
ATOM 2843 C C . VAL A 1 374 ? 3.767 -4.133 8.511 1.00 95.94 374 VAL A C 1
ATOM 2845 O O . VAL A 1 374 ? 4.480 -3.841 7.555 1.00 95.94 374 VAL A O 1
ATOM 2848 N N . GLY A 1 375 ? 4.133 -3.907 9.774 1.00 94.38 375 GLY A N 1
ATOM 2849 C CA . GLY A 1 375 ? 5.378 -3.245 10.151 1.00 94.38 375 GLY A CA 1
ATOM 2850 C C . GLY A 1 375 ? 6.599 -4.018 9.671 1.00 94.38 375 GLY A C 1
ATOM 2851 O O . GLY A 1 375 ? 7.468 -3.446 9.017 1.00 94.38 375 GLY A O 1
ATOM 2852 N N . ALA A 1 376 ? 6.627 -5.325 9.922 1.00 94.44 376 ALA A N 1
ATOM 2853 C CA . ALA A 1 376 ? 7.687 -6.218 9.461 1.00 94.44 376 ALA A CA 1
ATOM 2854 C C . ALA A 1 376 ? 7.771 -6.274 7.924 1.00 94.44 376 ALA A C 1
ATOM 2856 O O . ALA A 1 376 ? 8.850 -6.155 7.343 1.00 94.44 376 ALA A O 1
ATOM 2857 N N . MET A 1 377 ? 6.625 -6.378 7.243 1.00 95.31 377 MET A N 1
ATOM 2858 C CA . MET A 1 377 ? 6.567 -6.357 5.776 1.00 95.31 377 MET A CA 1
ATOM 2859 C C . MET A 1 377 ? 7.085 -5.021 5.218 1.00 95.31 377 MET A C 1
ATOM 2861 O O . MET A 1 377 ? 7.885 -5.001 4.285 1.00 95.31 377 MET A O 1
ATOM 2865 N N . MET A 1 378 ? 6.697 -3.889 5.808 1.00 93.50 378 MET A N 1
ATOM 2866 C CA . MET A 1 378 ? 7.211 -2.573 5.419 1.00 93.50 378 MET A CA 1
ATOM 2867 C C . MET A 1 378 ? 8.719 -2.453 5.662 1.00 93.50 378 MET A C 1
ATOM 2869 O O . MET A 1 378 ? 9.427 -1.964 4.784 1.00 93.50 378 MET A O 1
ATOM 2873 N N . ALA A 1 379 ? 9.221 -2.947 6.796 1.00 91.12 379 ALA A N 1
ATOM 2874 C CA . ALA A 1 379 ? 10.649 -2.955 7.109 1.00 91.12 379 ALA A CA 1
ATOM 2875 C C . ALA A 1 379 ? 11.455 -3.746 6.066 1.00 91.12 379 ALA A C 1
ATOM 2877 O O . ALA A 1 379 ? 12.486 -3.267 5.591 1.00 91.12 379 ALA A O 1
ATOM 2878 N N . ALA A 1 380 ? 10.962 -4.918 5.656 1.00 91.50 380 ALA A N 1
ATOM 2879 C CA . ALA A 1 380 ? 11.590 -5.719 4.609 1.00 91.50 380 ALA A CA 1
ATOM 2880 C C . ALA A 1 380 ? 11.499 -5.042 3.231 1.00 91.50 380 ALA A C 1
ATOM 2882 O O . ALA A 1 380 ? 12.476 -5.031 2.483 1.00 91.50 380 ALA A O 1
ATOM 2883 N N . HIS A 1 381 ? 10.360 -4.423 2.896 1.00 90.81 381 HIS A N 1
ATOM 2884 C CA . HIS A 1 381 ? 10.188 -3.683 1.642 1.00 90.81 381 HIS A CA 1
ATOM 2885 C C . HIS A 1 381 ? 11.176 -2.518 1.519 1.00 90.81 381 HIS A C 1
ATOM 2887 O O . HIS A 1 381 ? 11.830 -2.379 0.487 1.00 90.81 381 HIS A O 1
ATOM 2893 N N . MET A 1 382 ? 11.323 -1.716 2.576 1.00 86.38 382 MET A N 1
ATOM 2894 C CA . MET A 1 382 ? 12.244 -0.575 2.602 1.00 86.38 382 MET A CA 1
ATOM 2895 C C . MET A 1 382 ? 13.713 -0.993 2.453 1.00 86.38 382 MET A C 1
ATOM 2897 O O . MET A 1 382 ? 14.531 -0.205 1.987 1.00 86.38 382 MET A O 1
ATOM 2901 N N . GLN A 1 383 ? 14.039 -2.236 2.811 1.00 84.62 383 GLN A N 1
ATOM 2902 C CA . GLN A 1 383 ? 15.361 -2.838 2.624 1.00 84.62 383 GLN A CA 1
ATOM 2903 C C . GLN A 1 383 ? 15.489 -3.617 1.300 1.00 84.62 383 GLN A C 1
ATOM 2905 O O . GLN A 1 383 ? 16.543 -4.177 1.017 1.00 84.62 383 GLN A O 1
ATOM 2910 N N . GLY A 1 384 ? 14.440 -3.653 0.470 1.00 85.19 384 GLY A N 1
ATOM 2911 C CA . GLY A 1 384 ? 14.445 -4.346 -0.821 1.00 85.19 384 GLY A CA 1
ATOM 2912 C C . GLY A 1 384 ? 14.336 -5.874 -0.733 1.00 85.19 384 GLY A C 1
ATOM 2913 O O . GLY A 1 384 ? 14.671 -6.552 -1.699 1.00 85.19 384 GLY A O 1
ATOM 2914 N N . HIS A 1 385 ? 13.869 -6.419 0.394 1.00 87.44 385 HIS A N 1
ATOM 2915 C CA . HIS A 1 385 ? 13.814 -7.864 0.666 1.00 87.44 385 HIS A CA 1
ATOM 2916 C C . HIS A 1 385 ? 12.446 -8.513 0.452 1.00 87.44 385 HIS A C 1
ATOM 2918 O O . HIS A 1 385 ? 12.268 -9.695 0.734 1.00 87.44 385 HIS A O 1
ATOM 2924 N N . LEU A 1 386 ? 11.471 -7.747 -0.024 1.00 88.00 386 LEU A N 1
ATOM 2925 C CA . LEU A 1 386 ? 10.104 -8.214 -0.177 1.00 88.00 386 LEU A CA 1
ATOM 2926 C C . LEU A 1 386 ? 9.833 -8.577 -1.641 1.00 88.00 386 LEU A C 1
ATOM 2928 O O . LEU A 1 386 ? 10.076 -7.764 -2.536 1.00 88.00 386 LEU A O 1
ATOM 2932 N N . ASP A 1 387 ? 9.352 -9.796 -1.892 1.00 85.69 387 ASP A N 1
ATOM 2933 C CA . ASP A 1 387 ? 9.055 -10.245 -3.253 1.00 85.69 387 ASP A CA 1
ATOM 2934 C C . ASP A 1 387 ? 7.772 -9.597 -3.814 1.00 85.69 387 ASP A C 1
ATOM 2936 O O . ASP A 1 387 ? 7.001 -8.948 -3.105 1.00 85.69 387 ASP A O 1
ATOM 2940 N N . ALA A 1 388 ? 7.516 -9.760 -5.115 1.00 85.06 388 ALA A N 1
ATOM 2941 C CA . ALA A 1 388 ? 6.367 -9.127 -5.766 1.00 85.06 388 ALA A CA 1
ATOM 2942 C C . ALA A 1 388 ? 5.003 -9.611 -5.234 1.00 85.06 388 ALA A C 1
ATOM 2944 O O . ALA A 1 388 ? 4.054 -8.830 -5.192 1.00 85.06 388 ALA A O 1
ATOM 2945 N N . VAL A 1 389 ? 4.884 -10.881 -4.830 1.00 86.75 389 VAL A N 1
ATOM 2946 C CA . VAL A 1 389 ? 3.630 -11.439 -4.299 1.00 86.75 389 VAL A CA 1
ATOM 2947 C C . VAL A 1 389 ? 3.371 -10.875 -2.910 1.00 86.75 389 VAL A C 1
ATOM 2949 O O . VAL A 1 389 ? 2.275 -10.391 -2.633 1.00 86.75 389 VAL A O 1
ATOM 2952 N N . GLN A 1 390 ? 4.393 -10.877 -2.060 1.00 92.38 390 GLN A N 1
ATOM 2953 C CA . GLN A 1 390 ? 4.357 -10.256 -0.744 1.00 92.38 390 GLN A CA 1
ATOM 2954 C C . GLN A 1 390 ? 4.040 -8.758 -0.851 1.00 92.38 390 GLN A C 1
ATOM 2956 O O . GLN A 1 390 ? 3.275 -8.235 -0.039 1.00 92.38 390 GLN A O 1
ATOM 2961 N N . TYR A 1 391 ? 4.583 -8.067 -1.862 1.00 91.94 391 TYR A N 1
ATOM 2962 C CA . TYR A 1 391 ? 4.369 -6.631 -2.064 1.00 91.94 391 TYR A CA 1
ATOM 2963 C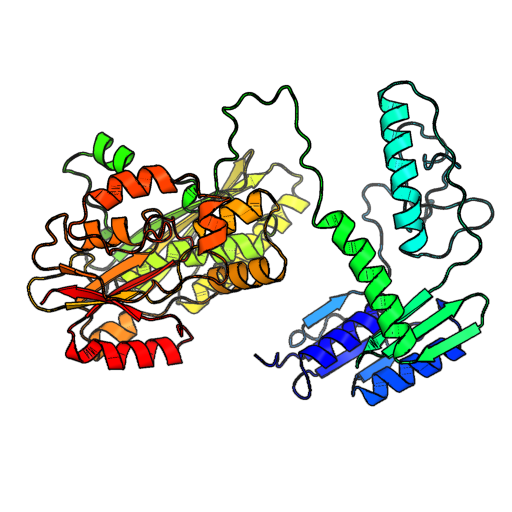 C . TYR A 1 391 ? 2.925 -6.357 -2.454 1.00 91.94 391 TYR A C 1
ATOM 2965 O O . TYR A 1 391 ? 2.281 -5.484 -1.875 1.00 91.94 391 TYR A O 1
ATOM 2973 N N . ASP A 1 392 ? 2.390 -7.151 -3.380 1.00 90.81 392 ASP A N 1
ATOM 2974 C CA . ASP A 1 392 ? 0.988 -7.087 -3.774 1.00 90.81 392 ASP A CA 1
ATOM 2975 C C . ASP A 1 392 ? 0.050 -7.359 -2.584 1.00 90.81 392 ASP A C 1
ATOM 2977 O O . ASP A 1 392 ? -0.973 -6.683 -2.455 1.00 90.81 392 ASP A O 1
ATOM 2981 N N . GLU A 1 393 ? 0.373 -8.315 -1.702 1.00 93.25 393 GLU A N 1
ATOM 2982 C CA . GLU A 1 393 ? -0.401 -8.563 -0.474 1.00 93.25 393 GLU A CA 1
ATOM 2983 C C . GLU A 1 393 ? -0.347 -7.373 0.493 1.00 93.25 393 GLU A C 1
ATOM 2985 O O . GLU A 1 393 ? -1.394 -6.925 0.971 1.00 93.25 393 GLU A O 1
ATOM 2990 N N . LEU A 1 394 ? 0.846 -6.817 0.736 1.00 95.56 394 LEU A N 1
ATOM 2991 C CA . LEU A 1 394 ? 1.036 -5.633 1.574 1.00 95.56 394 LEU A CA 1
ATOM 2992 C C . LEU A 1 394 ? 0.250 -4.435 1.023 1.00 95.56 394 LEU A C 1
ATOM 2994 O O . LEU A 1 394 ? -0.516 -3.806 1.753 1.00 95.56 394 LEU A O 1
ATOM 2998 N N . MET A 1 395 ? 0.379 -4.143 -0.273 1.00 94.94 395 MET A N 1
ATOM 2999 C CA . MET A 1 395 ? -0.342 -3.045 -0.918 1.00 94.94 395 MET A CA 1
ATOM 3000 C C . MET A 1 395 ? -1.851 -3.266 -0.880 1.00 94.94 395 MET A C 1
ATOM 3002 O O . MET A 1 395 ? -2.599 -2.330 -0.605 1.00 94.94 395 MET A O 1
ATOM 3006 N N . ARG A 1 396 ? -2.328 -4.496 -1.101 1.00 93.44 396 ARG A N 1
ATOM 3007 C CA . ARG A 1 396 ? -3.760 -4.811 -1.011 1.00 93.44 396 ARG A CA 1
ATOM 3008 C C . ARG A 1 396 ? -4.303 -4.602 0.396 1.00 93.44 396 ARG A C 1
ATOM 3010 O O . ARG A 1 396 ? -5.440 -4.161 0.527 1.00 93.44 396 ARG A O 1
ATOM 3017 N N . HIS A 1 397 ? -3.520 -4.914 1.426 1.00 95.38 397 HIS A N 1
ATOM 3018 C CA . HIS A 1 397 ? -3.882 -4.628 2.809 1.00 95.38 397 HIS A CA 1
ATOM 3019 C C . HIS A 1 397 ? -3.945 -3.115 3.061 1.00 95.38 397 HIS A C 1
ATOM 3021 O O . HIS A 1 397 ? -5.004 -2.603 3.416 1.00 95.38 397 HIS A O 1
ATOM 3027 N N . LEU A 1 398 ? -2.864 -2.386 2.766 1.00 95.50 398 LEU A N 1
ATOM 3028 C CA . LEU A 1 398 ? -2.782 -0.930 2.951 1.00 95.50 398 LEU A CA 1
ATOM 3029 C C . LEU A 1 398 ? -3.851 -0.164 2.142 1.00 95.50 398 LEU A C 1
ATOM 3031 O O . LEU A 1 398 ? -4.282 0.920 2.540 1.00 95.50 398 LEU A O 1
ATOM 3035 N N . LEU A 1 399 ? -4.315 -0.737 1.022 1.00 94.25 399 LEU A N 1
ATOM 3036 C CA . LEU A 1 399 ? -5.347 -0.197 0.124 1.00 94.25 399 LEU A CA 1
ATOM 3037 C C . LEU A 1 399 ? -6.757 -0.820 0.292 1.00 94.25 399 LEU A C 1
ATOM 3039 O O . LEU A 1 399 ? -7.692 -0.379 -0.388 1.00 94.25 399 LEU A O 1
ATOM 3043 N N . ARG A 1 400 ? -6.976 -1.691 1.293 1.00 92.31 400 ARG A N 1
ATOM 3044 C CA . ARG A 1 400 ? -8.310 -2.167 1.712 1.00 92.31 400 ARG A CA 1
ATOM 3045 C C . ARG A 1 400 ? -9.144 -1.107 2.462 1.00 92.31 400 ARG A C 1
ATOM 3047 O O . ARG A 1 400 ? -8.663 -0.570 3.459 1.00 92.31 400 ARG A O 1
ATOM 3054 N N . PRO A 1 401 ? -10.394 -0.820 2.050 1.00 90.94 401 PRO A N 1
ATOM 3055 C CA . PRO A 1 401 ? -11.298 0.063 2.794 1.00 90.94 401 PRO A CA 1
ATOM 3056 C C . PRO A 1 401 ? -11.506 -0.363 4.257 1.00 90.94 401 PRO A C 1
ATOM 3058 O O . PRO A 1 401 ? -11.516 -1.551 4.557 1.00 90.94 401 PRO A O 1
ATOM 3061 N N . LEU A 1 402 ? -11.706 0.608 5.149 1.00 91.50 402 LEU A N 1
ATOM 3062 C CA . LEU A 1 402 ? -12.046 0.384 6.553 1.00 91.50 402 LEU A CA 1
ATOM 3063 C C . LEU A 1 402 ? -13.546 0.077 6.694 1.00 91.50 402 LEU A C 1
ATOM 3065 O O . LEU A 1 402 ? -14.360 0.656 5.962 1.00 91.50 402 LEU A O 1
ATOM 3069 N N . PRO A 1 403 ? -13.948 -0.780 7.646 1.00 89.69 403 PRO A N 1
ATOM 3070 C CA . PRO A 1 403 ? -15.356 -1.011 7.916 1.00 89.69 403 PRO A CA 1
ATOM 3071 C C . PRO A 1 403 ? -15.965 0.202 8.639 1.00 89.69 403 PRO A C 1
ATOM 3073 O O . PRO A 1 403 ? -15.364 0.804 9.520 1.00 89.69 403 PRO A O 1
ATOM 3076 N N . ASP A 1 404 ? -17.198 0.564 8.295 1.00 85.00 404 ASP A N 1
ATOM 3077 C CA . ASP A 1 404 ? -17.922 1.648 8.969 1.00 85.00 404 ASP A CA 1
ATOM 3078 C C . ASP A 1 404 ? -18.510 1.139 10.298 1.00 85.00 404 ASP A C 1
ATOM 3080 O O . ASP A 1 404 ? -19.607 0.568 10.328 1.00 85.00 404 ASP A O 1
ATOM 3084 N N . ILE A 1 405 ? -17.759 1.297 11.395 1.00 87.75 405 ILE A N 1
ATOM 3085 C CA . ILE A 1 405 ? -18.130 0.752 12.712 1.00 87.75 405 ILE A CA 1
ATOM 3086 C C . ILE A 1 405 ? -19.426 1.377 13.239 1.00 87.75 405 ILE A C 1
ATOM 3088 O O . ILE A 1 405 ? -20.235 0.678 13.853 1.00 87.75 405 ILE A O 1
ATOM 3092 N N . ASN A 1 406 ? -19.693 2.649 12.939 1.00 84.12 406 ASN A N 1
ATOM 3093 C CA . ASN A 1 406 ? -20.924 3.327 13.354 1.00 84.12 406 ASN A CA 1
ATOM 3094 C C . ASN A 1 406 ? -22.176 2.569 12.861 1.00 84.12 406 ASN A C 1
ATOM 3096 O O . ASN A 1 406 ? -23.124 2.335 13.614 1.00 84.12 406 ASN A O 1
ATOM 3100 N N . LYS A 1 407 ? -22.148 2.055 11.624 1.00 85.31 407 LYS A N 1
ATOM 3101 C CA . LYS A 1 407 ? -23.240 1.219 11.085 1.00 85.31 407 LYS A CA 1
ATOM 3102 C C . LYS A 1 407 ? -23.373 -0.141 11.775 1.00 85.31 407 LYS A C 1
ATOM 3104 O O . LYS A 1 407 ? -24.454 -0.734 11.755 1.00 85.31 407 LYS A O 1
ATOM 3109 N N . LEU A 1 408 ? -22.298 -0.652 12.368 1.00 90.00 408 LEU A N 1
ATOM 3110 C CA . LEU A 1 408 ? -22.271 -1.937 13.070 1.00 90.00 408 LEU A CA 1
ATOM 3111 C C . LEU A 1 408 ? -22.679 -1.800 14.545 1.00 90.00 408 LEU A C 1
ATOM 3113 O O . LEU A 1 408 ? -23.265 -2.729 15.104 1.00 90.00 408 LEU A O 1
ATOM 3117 N N . GLN A 1 409 ? -22.434 -0.640 15.158 1.00 87.19 409 GLN A N 1
ATOM 3118 C CA . GLN A 1 409 ? -22.561 -0.413 16.597 1.00 87.19 409 GLN A CA 1
ATOM 3119 C C . GLN A 1 409 ? -23.901 -0.881 17.175 1.00 87.19 409 GLN A C 1
ATOM 3121 O O . GLN A 1 409 ? -23.918 -1.681 18.111 1.00 87.19 409 GLN A O 1
ATOM 3126 N N . LYS A 1 410 ? -25.024 -0.431 16.595 1.00 83.44 410 LYS A N 1
ATOM 3127 C CA . LYS A 1 410 ? -26.370 -0.767 17.092 1.00 83.44 410 LYS A CA 1
ATOM 3128 C C . LYS A 1 410 ? -26.701 -2.252 16.948 1.00 83.44 410 LYS A C 1
ATOM 3130 O O . LYS A 1 410 ? -27.232 -2.848 17.878 1.00 83.44 410 LYS A O 1
ATOM 3135 N N . SER A 1 411 ? -26.372 -2.844 15.801 1.00 90.25 411 SER A N 1
ATOM 3136 C CA . SER A 1 411 ? -26.752 -4.226 15.469 1.00 90.25 411 SER A CA 1
ATOM 3137 C C . SER A 1 411 ? -25.961 -5.262 16.265 1.00 90.25 411 SER A C 1
ATOM 3139 O O . SER A 1 411 ? -26.474 -6.338 16.552 1.00 90.25 411 SER A O 1
ATOM 3141 N N . PHE A 1 412 ? -24.718 -4.938 16.629 1.00 93.75 412 PHE A N 1
ATOM 3142 C CA . PHE A 1 412 ? -23.803 -5.881 17.275 1.00 93.75 412 PHE A CA 1
ATOM 3143 C C . PHE A 1 412 ? -23.413 -5.477 18.695 1.00 93.75 412 PHE A C 1
ATOM 3145 O O . PHE A 1 412 ? -22.591 -6.154 19.303 1.00 93.75 412 PHE A O 1
ATOM 3152 N N . SER A 1 413 ? -24.006 -4.416 19.252 1.00 91.38 413 SER A N 1
ATOM 3153 C CA . SER A 1 413 ? -23.691 -3.911 20.597 1.00 91.38 413 SER A CA 1
ATOM 3154 C C . SER A 1 413 ? -22.182 -3.766 20.803 1.00 91.38 413 SER A C 1
ATOM 3156 O O . SER A 1 413 ? -21.603 -4.421 21.670 1.00 91.38 413 SER A O 1
ATOM 3158 N N . ILE A 1 414 ? -21.539 -2.972 19.947 1.00 95.31 414 ILE A N 1
ATOM 3159 C CA . ILE A 1 414 ? -20.109 -2.682 20.088 1.00 95.31 414 ILE A CA 1
ATOM 3160 C C . ILE A 1 414 ? -19.914 -1.909 21.390 1.00 95.31 414 ILE A C 1
ATOM 3162 O O . ILE A 1 414 ? -20.523 -0.858 21.586 1.00 95.31 414 ILE A O 1
ATOM 3166 N N . LEU A 1 415 ? -19.123 -2.493 22.287 1.00 95.12 415 LEU A N 1
ATOM 3167 C CA . LEU A 1 415 ? -18.902 -2.004 23.644 1.00 95.12 415 LEU A CA 1
ATOM 3168 C C . LEU A 1 415 ? -17.697 -1.079 23.709 1.00 95.12 415 LEU A C 1
ATOM 3170 O O . LEU A 1 415 ? -17.752 -0.085 24.418 1.00 95.12 415 LEU A O 1
ATOM 3174 N N . ALA A 1 416 ? -16.646 -1.414 22.965 1.00 95.69 416 ALA A N 1
ATOM 3175 C CA . ALA A 1 416 ? -15.466 -0.589 22.799 1.00 95.69 416 ALA A CA 1
ATOM 3176 C C . ALA A 1 416 ? -14.793 -0.890 21.458 1.00 95.69 416 ALA A C 1
ATOM 3178 O O . ALA A 1 416 ? -14.966 -1.986 20.915 1.00 95.69 416 ALA A O 1
ATOM 3179 N N . ALA A 1 417 ? -14.030 0.057 20.927 1.00 96.31 417 ALA A N 1
ATOM 3180 C CA . ALA A 1 417 ? -13.196 -0.169 19.757 1.00 96.31 417 ALA A CA 1
ATOM 3181 C C . ALA A 1 417 ? -11.992 0.776 19.743 1.00 96.31 417 ALA A C 1
ATOM 3183 O O . ALA A 1 417 ? -12.065 1.875 20.283 1.00 96.31 417 ALA A O 1
ATOM 3184 N N . THR A 1 418 ? -10.912 0.344 19.099 1.00 95.88 418 THR A N 1
ATOM 3185 C CA . THR A 1 418 ? -9.744 1.183 18.798 1.00 95.88 418 THR A CA 1
ATOM 3186 C C . THR A 1 418 ? -9.126 0.764 17.474 1.00 95.88 418 THR A C 1
ATOM 3188 O O . THR A 1 418 ? -9.368 -0.354 16.993 1.00 95.88 418 THR A O 1
ATOM 3191 N N . ASP A 1 419 ? -8.400 1.670 16.832 1.00 94.75 419 ASP A N 1
ATOM 3192 C CA . ASP A 1 419 ? -7.723 1.385 15.584 1.00 94.75 419 ASP A CA 1
ATOM 3193 C C . ASP A 1 419 ? -6.352 0.755 15.813 1.00 94.75 419 ASP A C 1
ATOM 3195 O O . ASP A 1 419 ? -5.577 1.109 16.695 1.00 94.75 419 ASP A O 1
ATOM 3199 N N . LEU A 1 420 ? -6.065 -0.287 15.037 1.00 93.94 420 LEU A N 1
ATOM 3200 C CA . LEU A 1 420 ? -4.863 -1.072 15.241 1.00 93.94 420 LEU A CA 1
ATOM 3201 C C . LEU A 1 420 ? -3.695 -0.399 14.519 1.00 93.94 420 LEU A C 1
ATOM 3203 O O . LEU A 1 420 ? -3.565 -0.502 13.296 1.00 93.94 420 LEU A O 1
ATOM 3207 N N . THR A 1 421 ? -2.856 0.292 15.296 1.00 91.88 421 THR A N 1
ATOM 3208 C CA . THR A 1 421 ? -1.789 1.161 14.772 1.00 91.88 421 THR A CA 1
ATOM 3209 C C . THR A 1 421 ? -0.391 0.886 15.349 1.00 91.88 421 THR A C 1
ATOM 3211 O O . THR A 1 421 ? 0.077 -0.254 15.371 1.00 91.88 421 THR A O 1
ATOM 3214 N N . GLY A 1 422 ? 0.325 1.929 15.785 1.00 89.00 422 GLY A N 1
ATOM 3215 C CA . GLY A 1 422 ? 1.762 1.915 16.066 1.00 89.00 422 GLY A CA 1
ATOM 3216 C C . GLY A 1 422 ? 2.195 1.059 17.255 1.00 89.00 422 GLY A C 1
ATOM 3217 O O . GLY A 1 422 ? 3.338 0.621 17.270 1.00 89.00 422 GLY A O 1
ATOM 3218 N N . PHE A 1 423 ? 1.311 0.767 18.210 1.00 88.00 423 PHE A N 1
ATOM 3219 C CA . PHE A 1 423 ? 1.651 -0.022 19.406 1.00 88.00 423 PHE A CA 1
ATOM 3220 C C . PHE A 1 423 ? 1.455 -1.536 19.238 1.00 88.00 423 PHE A C 1
ATOM 3222 O O . PHE A 1 423 ? 1.751 -2.310 20.151 1.00 88.00 423 PHE A O 1
ATOM 3229 N N . GLY A 1 424 ? 0.971 -1.971 18.071 1.00 92.19 424 GLY A N 1
ATOM 3230 C CA . GLY A 1 424 ? 0.628 -3.368 17.826 1.00 92.19 424 GLY A CA 1
ATOM 3231 C C . GLY A 1 424 ? -0.568 -3.843 18.657 1.00 92.19 424 GLY A C 1
ATOM 3232 O O . GLY A 1 424 ? -1.182 -3.086 19.409 1.00 92.19 424 GLY A O 1
ATOM 3233 N N . VAL A 1 425 ? -0.923 -5.119 18.510 1.00 94.25 425 VAL A N 1
ATOM 3234 C CA . VAL A 1 425 ? -2.117 -5.702 19.148 1.00 94.25 425 VAL A CA 1
ATOM 3235 C C . VAL A 1 425 ? -2.008 -5.667 20.668 1.00 94.25 425 VAL A C 1
ATOM 3237 O O . VAL A 1 425 ? -2.965 -5.295 21.339 1.00 94.25 425 VAL A O 1
ATOM 3240 N N . ALA A 1 426 ? -0.853 -6.044 21.220 1.00 91.50 426 ALA A N 1
ATOM 3241 C CA . ALA A 1 426 ? -0.672 -6.114 22.667 1.00 91.50 426 ALA A CA 1
ATOM 3242 C C . ALA A 1 426 ? -0.771 -4.733 23.332 1.00 91.50 426 ALA A C 1
ATOM 3244 O O . ALA A 1 426 ? -1.444 -4.604 24.351 1.00 91.50 426 ALA A O 1
ATOM 3245 N N . GLY A 1 427 ? -0.150 -3.705 22.740 1.00 90.44 427 GLY A N 1
ATOM 3246 C CA . GLY A 1 427 ? -0.215 -2.340 23.261 1.00 90.44 427 GLY A CA 1
ATOM 3247 C C . GLY A 1 427 ? -1.627 -1.758 23.195 1.00 90.44 427 GLY A C 1
ATOM 3248 O O . GLY A 1 427 ? -2.114 -1.212 24.178 1.00 90.44 427 GLY A O 1
ATOM 3249 N N . HIS A 1 428 ? -2.336 -1.962 22.084 1.00 92.69 428 HIS A N 1
ATOM 3250 C CA . HIS A 1 428 ? -3.721 -1.496 21.955 1.00 92.69 428 HIS A CA 1
ATOM 3251 C C . HIS A 1 428 ? -4.685 -2.217 22.903 1.00 92.69 428 HIS A C 1
ATOM 3253 O O . HIS A 1 428 ? -5.536 -1.582 23.521 1.00 92.69 428 HIS A O 1
ATOM 3259 N N . LEU A 1 429 ? -4.528 -3.530 23.105 1.00 92.31 429 LEU A N 1
ATOM 3260 C CA . LEU A 1 429 ? -5.302 -4.253 24.120 1.00 92.31 429 LEU A CA 1
ATOM 3261 C C . LEU A 1 429 ? -5.032 -3.731 25.534 1.00 92.31 429 LEU A C 1
ATOM 3263 O O . LEU A 1 429 ? -5.966 -3.606 26.324 1.00 92.31 429 LEU A O 1
ATOM 3267 N N . LEU A 1 430 ? -3.777 -3.411 25.851 1.00 88.81 430 LEU A N 1
ATOM 3268 C CA . LEU A 1 430 ? -3.405 -2.839 27.142 1.00 88.81 430 LEU A CA 1
ATOM 3269 C C . LEU A 1 430 ? -4.147 -1.522 27.408 1.00 88.81 430 LEU A C 1
ATOM 3271 O O . LEU A 1 430 ? -4.717 -1.356 28.490 1.00 88.81 430 LEU A O 1
ATOM 3275 N N . GLU A 1 431 ? -4.209 -0.633 26.413 1.00 89.31 431 GLU A N 1
ATOM 3276 C CA . GLU A 1 431 ? -4.969 0.620 26.491 1.00 89.31 431 GLU A CA 1
ATOM 3277 C C . GLU A 1 431 ? -6.479 0.375 26.624 1.00 89.31 431 GLU A C 1
ATOM 3279 O O . GLU A 1 431 ? -7.132 0.983 27.475 1.00 89.31 431 GLU A O 1
ATOM 3284 N N . MET A 1 432 ? -7.039 -0.554 25.840 1.00 92.62 432 MET A N 1
ATOM 3285 C CA . MET A 1 432 ? -8.462 -0.912 25.908 1.00 92.62 432 MET A CA 1
ATOM 3286 C C . MET A 1 432 ? -8.872 -1.446 27.288 1.00 92.62 432 MET A C 1
ATOM 3288 O O . MET A 1 432 ? -9.992 -1.198 27.736 1.00 92.62 432 MET A O 1
ATOM 3292 N N . PHE A 1 433 ? -7.975 -2.155 27.976 1.00 89.50 433 PHE A N 1
ATOM 3293 C CA . PHE A 1 433 ? -8.181 -2.636 29.344 1.00 89.50 433 PHE A CA 1
ATOM 3294 C C . PHE A 1 433 ? -7.739 -1.647 30.428 1.00 89.50 433 PHE A C 1
ATOM 3296 O O . PHE A 1 433 ? -7.736 -2.013 31.602 1.00 89.50 433 PHE A O 1
ATOM 3303 N N . GLN A 1 434 ? -7.341 -0.423 30.070 1.00 84.69 434 GLN A N 1
ATOM 3304 C CA . GLN A 1 434 ? -6.843 0.588 31.009 1.00 84.69 434 GLN A CA 1
ATOM 3305 C C . GLN A 1 434 ? -5.733 0.069 31.933 1.00 84.69 434 GLN A C 1
ATOM 3307 O O . GLN A 1 434 ? -5.688 0.425 33.109 1.00 84.69 434 GLN A O 1
ATOM 3312 N N . TYR A 1 435 ? -4.846 -0.797 31.434 1.00 79.50 435 TYR A N 1
ATOM 3313 C CA . TYR A 1 435 ? -3.792 -1.417 32.248 1.00 79.50 435 TYR A CA 1
ATOM 3314 C C . TYR A 1 435 ? -4.323 -2.269 33.428 1.00 79.50 435 TYR A C 1
ATOM 3316 O O . TYR A 1 435 ? -3.575 -2.609 34.343 1.00 79.50 435 TYR A O 1
ATOM 3324 N N . GLN A 1 436 ? -5.608 -2.646 33.407 1.00 74.06 436 GLN A N 1
ATOM 3325 C CA . GLN A 1 436 ? -6.307 -3.404 34.454 1.00 74.06 436 GLN A CA 1
ATOM 3326 C C . GLN A 1 436 ? -6.938 -4.700 33.917 1.00 74.06 436 GLN A C 1
ATOM 3328 O O . GLN A 1 436 ? -8.021 -5.098 34.343 1.00 74.06 436 GLN A O 1
ATOM 3333 N N . ALA A 1 437 ? -6.271 -5.386 32.984 1.00 69.12 437 ALA A N 1
ATOM 3334 C CA . ALA A 1 437 ? -6.779 -6.601 32.337 1.00 69.12 437 ALA A CA 1
ATOM 3335 C C . ALA A 1 437 ? -6.839 -7.824 33.286 1.00 69.12 437 ALA A C 1
ATOM 3337 O O . ALA A 1 437 ? -6.080 -8.781 33.146 1.00 69.12 437 ALA A O 1
ATOM 3338 N N . LYS A 1 438 ? -7.741 -7.810 34.271 1.00 72.31 438 LYS A N 1
ATOM 3339 C CA . LYS A 1 438 ? -8.062 -8.974 35.109 1.00 72.31 438 LYS A CA 1
ATOM 3340 C C . LYS A 1 438 ? -8.993 -9.918 34.337 1.00 72.31 438 LYS A C 1
ATOM 3342 O O . LYS A 1 438 ? -9.840 -9.463 33.568 1.00 72.31 438 LYS A O 1
ATOM 3347 N N . ASP A 1 439 ? -8.805 -11.225 34.518 1.00 79.56 439 ASP A N 1
ATOM 3348 C CA . ASP A 1 439 ? -9.676 -12.292 33.986 1.00 79.56 439 ASP A CA 1
ATOM 3349 C C . ASP A 1 439 ? -9.797 -12.351 32.449 1.00 79.56 439 ASP A C 1
ATOM 3351 O O . ASP A 1 439 ? -10.747 -12.895 31.878 1.00 79.56 439 ASP A O 1
ATOM 3355 N N . PHE A 1 440 ? -8.798 -11.796 31.763 1.00 85.75 440 PHE A N 1
ATOM 3356 C CA . PHE A 1 440 ? -8.647 -11.826 30.315 1.00 85.75 440 PHE A CA 1
ATOM 3357 C C . PHE A 1 440 ? -7.888 -13.078 29.849 1.00 85.75 440 PHE A C 1
ATOM 3359 O O . PHE A 1 440 ? -6.935 -13.525 30.486 1.00 85.75 440 PHE A O 1
ATOM 3366 N N . SER A 1 441 ? -8.277 -13.622 28.694 1.00 87.94 441 SER A N 1
ATOM 3367 C CA . SER A 1 441 ? -7.579 -14.726 28.034 1.00 87.94 441 SER A CA 1
ATOM 3368 C C . SER A 1 441 ? -7.470 -14.501 26.529 1.00 87.94 441 SER A C 1
ATOM 3370 O O . SER A 1 441 ? -8.430 -14.097 25.866 1.00 87.94 441 SER A O 1
ATOM 3372 N N . TRP A 1 442 ? -6.303 -14.812 25.970 1.00 88.56 442 TRP A N 1
ATOM 3373 C CA . TRP A 1 442 ? -6.145 -14.916 24.524 1.00 88.56 442 TRP A CA 1
ATOM 3374 C C . TRP A 1 442 ? -6.881 -16.145 24.004 1.00 88.56 442 TRP A C 1
ATOM 3376 O O . TRP A 1 442 ? -6.906 -17.199 24.645 1.00 88.56 442 TRP A O 1
ATOM 3386 N N . ALA A 1 443 ? -7.451 -16.027 22.811 1.00 84.88 443 ALA A N 1
ATOM 3387 C CA . ALA A 1 443 ? -7.975 -17.179 22.106 1.00 84.88 443 ALA A CA 1
ATOM 3388 C C . ALA A 1 443 ? -6.817 -18.125 21.747 1.00 84.88 443 ALA A C 1
ATOM 3390 O O . ALA A 1 443 ? -5.731 -17.681 21.376 1.00 84.88 443 ALA A O 1
ATOM 3391 N N . ASN A 1 444 ? -7.049 -19.437 21.825 1.00 81.62 444 ASN A N 1
ATOM 3392 C CA . ASN A 1 444 ? -6.052 -20.450 21.467 1.00 81.62 444 ASN A CA 1
ATOM 3393 C C . ASN A 1 444 ? -5.951 -20.623 19.938 1.00 81.62 444 ASN A C 1
ATOM 3395 O O . ASN A 1 444 ? -6.188 -21.703 19.397 1.00 81.62 444 ASN A O 1
ATOM 3399 N N . ILE A 1 445 ? -5.680 -19.523 19.238 1.00 75.56 445 ILE A N 1
ATOM 3400 C CA . ILE A 1 445 ? -5.512 -19.451 17.790 1.00 75.56 445 ILE A CA 1
ATOM 3401 C C . ILE A 1 445 ? -4.317 -18.555 17.465 1.00 75.56 445 ILE A C 1
ATOM 3403 O O . ILE A 1 445 ? -4.028 -17.606 18.190 1.00 75.56 445 ILE A O 1
ATOM 3407 N N . ALA A 1 446 ? -3.659 -18.813 16.336 1.00 80.44 446 ALA A N 1
ATOM 3408 C CA . ALA A 1 446 ? -2.704 -17.858 15.788 1.00 80.44 446 ALA A CA 1
ATOM 3409 C C . ALA A 1 446 ? -3.430 -16.564 15.385 1.00 80.44 446 ALA A C 1
ATOM 3411 O O . ALA A 1 446 ? -4.541 -16.611 14.831 1.00 80.44 446 ALA A O 1
ATOM 3412 N N . LEU A 1 447 ? -2.786 -15.419 15.629 1.00 88.50 447 LEU A N 1
ATOM 3413 C CA . LEU A 1 447 ? -3.288 -14.134 15.153 1.00 88.50 447 LEU A CA 1
ATOM 3414 C C . LEU A 1 447 ? -3.459 -14.168 13.629 1.00 88.50 447 LEU A C 1
ATOM 3416 O O . LEU A 1 447 ? -2.604 -14.715 12.930 1.00 88.50 447 LEU A O 1
ATOM 3420 N N . PRO A 1 448 ? -4.537 -13.587 13.077 1.00 92.00 448 PRO A N 1
ATOM 3421 C CA . PRO A 1 448 ? -4.620 -13.431 11.637 1.00 92.00 448 PRO A CA 1
ATOM 3422 C C . PRO A 1 448 ? -3.498 -12.492 11.188 1.00 92.00 448 PRO A C 1
ATOM 3424 O O . PRO A 1 448 ? -3.390 -11.376 11.690 1.00 92.00 448 PRO A O 1
ATOM 3427 N N . HIS A 1 449 ? -2.664 -12.941 10.255 1.00 94.69 449 HIS A N 1
ATOM 3428 C CA . HIS A 1 449 ? -1.489 -12.208 9.787 1.00 94.69 449 HIS A CA 1
ATOM 3429 C C . HIS A 1 449 ? -1.336 -12.294 8.266 1.00 94.69 449 HIS A C 1
ATOM 3431 O O . HIS A 1 449 ? -1.935 -13.154 7.614 1.00 94.69 449 HIS A O 1
ATOM 3437 N N . LEU A 1 450 ? -0.540 -11.391 7.691 1.00 95.44 450 LEU A N 1
ATOM 3438 C CA . LEU A 1 450 ? -0.211 -11.427 6.268 1.00 95.44 450 LEU A CA 1
ATOM 3439 C C . LEU A 1 450 ? 0.612 -12.689 5.934 1.00 95.44 450 LEU A C 1
ATOM 3441 O O . LEU A 1 450 ? 1.387 -13.162 6.776 1.00 95.44 450 LEU A O 1
ATOM 3445 N N . PRO A 1 451 ? 0.466 -13.263 4.725 1.00 93.69 451 PRO A N 1
ATOM 3446 C CA . PRO A 1 451 ? 1.273 -14.407 4.308 1.00 93.69 451 PRO A CA 1
ATOM 3447 C C . PRO A 1 451 ? 2.776 -14.101 4.395 1.00 93.69 451 PRO A C 1
ATOM 3449 O O . PRO A 1 451 ? 3.232 -13.088 3.874 1.00 93.69 451 PRO A O 1
ATOM 3452 N N . GLY A 1 452 ? 3.541 -14.972 5.062 1.00 92.50 452 GLY A N 1
ATOM 3453 C CA . GLY A 1 452 ? 4.992 -14.817 5.249 1.00 92.50 452 GLY A CA 1
ATOM 3454 C C . GLY A 1 452 ? 5.423 -13.828 6.342 1.00 92.50 452 GLY A C 1
ATOM 3455 O O . GLY A 1 452 ? 6.613 -13.748 6.637 1.00 92.50 452 GLY A O 1
ATOM 3456 N N . ALA A 1 453 ? 4.491 -13.112 6.983 1.00 95.06 453 ALA A N 1
ATOM 3457 C CA . ALA A 1 453 ? 4.830 -12.079 7.964 1.00 95.06 453 ALA A CA 1
ATOM 3458 C C . ALA A 1 453 ? 5.571 -12.614 9.199 1.00 95.06 453 ALA A C 1
ATOM 3460 O O . ALA A 1 453 ? 6.452 -11.939 9.714 1.00 95.06 453 ALA A O 1
ATOM 3461 N N . GLU A 1 454 ? 5.243 -13.822 9.661 1.00 94.19 454 GLU A N 1
ATOM 3462 C CA . GLU A 1 454 ? 5.916 -14.479 10.791 1.00 94.19 454 GLU A CA 1
ATOM 3463 C C . GLU A 1 454 ? 7.421 -14.658 10.553 1.00 94.19 454 GLU A C 1
ATOM 3465 O O . GLU A 1 454 ? 8.237 -14.336 11.416 1.00 94.19 454 GLU A O 1
ATOM 3470 N N . ASP A 1 455 ? 7.795 -15.149 9.373 1.00 93.75 455 ASP A N 1
ATOM 3471 C CA . ASP A 1 455 ? 9.195 -15.382 9.022 1.00 93.75 455 ASP A CA 1
ATOM 3472 C C . ASP A 1 455 ? 9.910 -14.060 8.751 1.00 93.75 455 ASP A C 1
ATOM 3474 O O . ASP A 1 455 ? 11.024 -13.843 9.230 1.00 93.75 455 ASP A O 1
ATOM 3478 N N . ILE A 1 456 ? 9.233 -13.132 8.064 1.00 93.56 456 ILE A N 1
ATOM 3479 C CA . ILE A 1 456 ? 9.760 -11.789 7.819 1.00 93.56 456 ILE A CA 1
ATOM 3480 C C . ILE A 1 456 ? 10.017 -11.053 9.133 1.00 93.56 456 ILE A C 1
ATOM 3482 O O . ILE A 1 456 ? 11.079 -10.463 9.273 1.00 93.56 456 ILE A O 1
ATOM 3486 N N . ALA A 1 457 ? 9.125 -11.120 10.121 1.00 92.75 457 ALA A N 1
ATOM 3487 C CA . ALA A 1 457 ? 9.311 -10.432 11.399 1.00 92.75 457 ALA A CA 1
ATOM 3488 C C . ALA A 1 457 ? 10.512 -10.947 12.204 1.00 92.75 457 ALA A C 1
ATOM 3490 O O . ALA A 1 457 ? 11.081 -10.191 12.990 1.00 92.75 457 ALA A O 1
ATOM 3491 N N . ARG A 1 458 ? 10.921 -12.209 12.008 1.00 91.56 458 ARG A N 1
ATOM 3492 C CA . ARG A 1 458 ? 12.138 -12.759 12.628 1.00 91.56 458 ARG A CA 1
ATOM 3493 C C . ARG A 1 458 ? 13.418 -12.234 11.976 1.00 91.56 458 ARG A C 1
ATOM 3495 O O . ARG A 1 458 ? 14.419 -12.087 12.668 1.00 91.56 458 ARG A O 1
ATOM 3502 N N . ILE A 1 459 ? 13.398 -11.986 10.666 1.00 91.19 459 ILE A N 1
ATOM 3503 C CA . ILE A 1 459 ? 14.588 -11.609 9.881 1.00 91.19 459 ILE A CA 1
ATOM 3504 C C . ILE A 1 459 ? 14.709 -10.083 9.752 1.00 91.19 459 ILE A C 1
ATOM 3506 O O . ILE A 1 459 ? 15.796 -9.525 9.879 1.00 91.19 459 ILE A O 1
ATOM 3510 N N . PHE A 1 460 ? 13.584 -9.409 9.531 1.00 90.38 460 PHE A N 1
ATOM 3511 C CA . PHE A 1 460 ? 13.450 -7.973 9.301 1.00 90.38 460 PHE A CA 1
ATOM 3512 C C . PHE A 1 460 ? 12.451 -7.364 10.301 1.00 90.38 460 PHE A C 1
ATOM 3514 O O . PHE A 1 460 ? 11.371 -6.912 9.906 1.00 90.38 460 PHE A O 1
ATOM 3521 N N . PRO A 1 461 ? 12.768 -7.368 11.609 1.00 90.81 461 PRO A N 1
ATOM 3522 C CA . PRO A 1 461 ? 11.904 -6.754 12.606 1.00 90.81 461 PRO A CA 1
ATOM 3523 C C . PRO A 1 461 ? 11.758 -5.250 12.342 1.00 90.81 461 PRO A C 1
ATOM 3525 O O . PRO A 1 461 ? 12.704 -4.568 11.943 1.00 90.81 461 PRO A O 1
ATOM 3528 N N . SER A 1 462 ? 10.561 -4.723 12.588 1.00 90.31 462 SER A N 1
ATOM 3529 C CA . SER A 1 462 ? 10.293 -3.288 12.523 1.00 90.31 462 SER A CA 1
ATOM 3530 C C . SER A 1 462 ? 10.995 -2.532 13.658 1.00 90.31 462 SER A C 1
ATOM 3532 O O . SER A 1 462 ? 11.216 -3.067 14.745 1.00 90.31 462 SER A O 1
ATOM 3534 N N . SER A 1 463 ? 11.313 -1.252 13.436 1.00 88.00 463 SER A N 1
ATOM 3535 C CA . SER A 1 463 ? 12.065 -0.433 14.404 1.00 88.00 463 SER A CA 1
ATOM 3536 C C . SER A 1 463 ? 11.352 -0.225 15.745 1.00 88.00 463 SER A C 1
ATOM 3538 O O . SER A 1 463 ? 12.019 -0.018 16.754 1.00 88.00 463 SER A O 1
ATOM 3540 N N . LEU A 1 464 ? 10.015 -0.300 15.78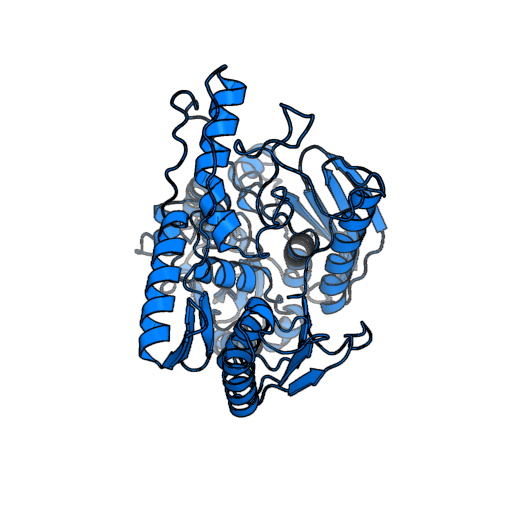8 1.00 87.44 464 LEU A N 1
ATOM 3541 C CA . LEU A 1 464 ? 9.252 -0.202 17.041 1.00 87.44 464 LEU A CA 1
ATOM 3542 C C . LEU A 1 464 ? 9.053 -1.539 17.754 1.00 87.44 464 LEU A C 1
ATOM 3544 O O . LEU A 1 464 ? 8.562 -1.529 18.881 1.00 87.44 464 LEU A O 1
ATOM 3548 N N . LEU A 1 465 ? 9.432 -2.672 17.153 1.00 90.06 465 LEU A N 1
ATOM 3549 C CA . LEU A 1 465 ? 9.121 -3.989 17.707 1.00 90.06 465 LEU A CA 1
ATOM 3550 C C . LEU A 1 465 ? 9.615 -4.133 19.151 1.00 90.06 465 LEU A C 1
ATOM 3552 O O . LEU A 1 465 ? 8.841 -4.511 20.025 1.00 90.06 465 LEU A O 1
ATOM 3556 N N . GLN A 1 466 ? 10.874 -3.779 19.417 1.00 89.31 466 GLN A N 1
ATOM 3557 C CA . GLN A 1 466 ? 11.469 -3.911 20.749 1.00 89.31 466 GLN A CA 1
ATOM 3558 C C . GLN A 1 466 ? 10.787 -3.006 21.785 1.00 89.31 466 GLN A C 1
ATOM 3560 O O . GLN A 1 466 ? 10.491 -3.440 22.899 1.00 89.31 466 GLN A O 1
ATOM 3565 N N . ALA A 1 467 ? 10.501 -1.753 21.421 1.00 87.62 467 ALA A N 1
ATOM 3566 C CA . ALA A 1 467 ? 9.812 -0.820 22.309 1.00 87.62 467 ALA A CA 1
ATOM 3567 C C . ALA A 1 467 ? 8.373 -1.283 22.602 1.00 87.62 467 ALA A C 1
ATOM 3569 O O . ALA A 1 467 ? 7.926 -1.242 23.748 1.00 87.62 467 ALA A O 1
ATOM 3570 N N . ASN A 1 468 ? 7.673 -1.789 21.585 1.00 90.94 468 ASN A N 1
ATOM 3571 C CA . ASN A 1 468 ? 6.326 -2.332 21.722 1.00 90.94 468 ASN A CA 1
ATOM 3572 C C . ASN A 1 468 ? 6.300 -3.648 22.501 1.00 90.94 468 ASN A C 1
ATOM 3574 O O . ASN A 1 468 ? 5.321 -3.912 23.187 1.00 90.94 468 ASN A O 1
ATOM 3578 N N . GLN A 1 469 ? 7.354 -4.465 22.436 1.00 90.44 469 GLN A N 1
ATOM 3579 C CA . GLN A 1 469 ? 7.497 -5.648 23.286 1.00 90.44 469 GLN A CA 1
ATOM 3580 C C . GLN A 1 469 ? 7.576 -5.261 24.759 1.00 90.44 469 GLN A C 1
ATOM 3582 O O . GLN A 1 469 ? 6.830 -5.809 25.563 1.00 90.44 469 GLN A O 1
ATOM 3587 N N . ALA A 1 470 ? 8.431 -4.295 25.107 1.00 87.44 470 ALA A N 1
ATOM 3588 C CA . ALA A 1 470 ? 8.551 -3.817 26.483 1.00 87.44 470 ALA A CA 1
ATOM 3589 C C . ALA A 1 470 ? 7.234 -3.209 26.993 1.00 87.44 470 ALA A C 1
ATOM 3591 O O . ALA A 1 470 ? 6.811 -3.497 28.108 1.00 87.44 470 ALA A O 1
ATOM 3592 N N . TYR A 1 471 ? 6.561 -2.417 26.155 1.00 83.50 471 TYR A N 1
ATOM 3593 C CA . TYR A 1 471 ? 5.276 -1.807 26.490 1.00 83.50 471 TYR A CA 1
ATOM 3594 C C . TYR A 1 471 ? 4.145 -2.844 26.601 1.00 83.50 471 TYR A C 1
ATOM 3596 O O . TYR A 1 471 ? 3.420 -2.890 27.590 1.00 83.50 471 TYR A O 1
ATOM 3604 N N . GLY A 1 472 ? 4.022 -3.735 25.618 1.00 83.31 472 GLY A N 1
ATOM 3605 C CA . GLY A 1 472 ? 2.998 -4.776 25.580 1.00 83.31 472 GLY A CA 1
ATOM 3606 C C . GLY A 1 472 ? 3.202 -5.885 26.614 1.00 83.31 472 GLY A C 1
ATOM 3607 O O . GLY A 1 472 ? 2.231 -6.558 26.948 1.00 83.31 472 GLY A O 1
ATOM 3608 N N . ALA A 1 473 ? 4.416 -6.060 27.151 1.00 81.88 473 ALA A N 1
ATOM 3609 C CA . ALA A 1 473 ? 4.707 -6.987 28.250 1.00 81.88 473 ALA A CA 1
ATOM 3610 C C . ALA A 1 473 ? 3.969 -6.642 29.558 1.00 81.88 473 ALA A C 1
ATOM 3612 O O . ALA A 1 473 ? 3.877 -7.477 30.455 1.00 81.88 473 ALA A O 1
ATOM 3613 N N . LEU A 1 474 ? 3.430 -5.423 29.670 1.00 80.06 474 LEU A N 1
ATOM 3614 C CA . LEU A 1 474 ? 2.575 -5.009 30.785 1.00 80.06 474 LEU A CA 1
ATOM 3615 C C . LEU A 1 474 ? 1.185 -5.666 30.742 1.00 80.06 474 LEU A C 1
ATOM 3617 O O . LEU A 1 474 ? 0.467 -5.646 31.741 1.00 80.06 474 LEU A O 1
ATOM 3621 N N . LEU A 1 475 ? 0.785 -6.237 29.600 1.00 80.38 475 LEU A N 1
ATOM 3622 C CA . LEU A 1 475 ? -0.479 -6.950 29.474 1.00 80.38 475 LEU A CA 1
ATOM 3623 C C . LEU A 1 475 ? -0.349 -8.349 30.109 1.00 80.38 475 LEU A C 1
ATOM 3625 O O . LEU A 1 475 ? 0.504 -9.134 29.694 1.00 80.38 475 LEU A O 1
ATOM 3629 N N . PRO A 1 476 ? -1.192 -8.711 31.091 1.00 71.00 476 PRO A N 1
ATOM 3630 C CA . PRO A 1 476 ? -1.127 -10.022 31.720 1.00 71.00 476 PRO A CA 1
ATOM 3631 C C . PRO A 1 476 ? -1.487 -11.153 30.742 1.00 71.00 476 PRO A C 1
ATOM 3633 O O . PRO A 1 476 ? -2.196 -10.963 29.753 1.00 71.00 476 PRO A O 1
ATOM 3636 N N . ALA A 1 477 ? -1.022 -12.361 31.076 1.00 67.69 477 ALA A N 1
ATOM 3637 C CA . ALA A 1 477 ? -1.377 -13.616 30.412 1.00 67.69 477 ALA A CA 1
ATOM 3638 C C . ALA A 1 477 ? -1.043 -13.671 28.909 1.00 67.69 477 ALA A C 1
ATOM 3640 O O . ALA A 1 477 ? -1.929 -13.850 28.086 1.00 67.69 477 ALA A O 1
ATOM 3641 N N . HIS A 1 478 ? 0.232 -13.575 28.521 1.00 71.44 478 HIS A N 1
ATOM 3642 C CA . HIS A 1 478 ? 0.624 -13.775 27.120 1.00 71.44 478 HIS A CA 1
ATOM 3643 C C . HIS A 1 478 ? 0.311 -15.194 26.603 1.00 71.44 478 HIS A C 1
ATOM 3645 O O . HIS A 1 478 ? 0.429 -16.165 27.360 1.00 71.44 478 HIS A O 1
ATOM 3651 N N . PRO A 1 479 ? -0.047 -15.348 25.312 1.00 71.94 479 PRO A N 1
ATOM 3652 C CA . PRO A 1 479 ? -0.208 -16.668 24.724 1.00 71.94 479 PRO A CA 1
ATOM 3653 C C . PRO A 1 479 ? 1.138 -17.403 24.675 1.00 71.94 479 PRO A C 1
ATOM 3655 O O . PRO A 1 479 ? 2.204 -16.790 24.678 1.00 71.94 479 PRO A O 1
ATOM 3658 N N . LYS A 1 480 ? 1.085 -18.740 24.629 1.00 70.00 480 LYS A N 1
ATOM 3659 C CA . LYS A 1 480 ? 2.286 -19.595 24.621 1.00 70.00 480 LYS A CA 1
ATOM 3660 C C . LYS A 1 480 ? 3.109 -19.499 23.332 1.00 70.00 480 LYS A C 1
ATOM 3662 O O . LYS A 1 480 ? 4.258 -19.932 23.322 1.00 70.00 480 LYS A O 1
ATOM 3667 N N . ASP A 1 481 ? 2.523 -19.017 22.238 1.00 75.06 481 ASP A N 1
ATOM 3668 C CA . ASP A 1 481 ? 3.247 -18.853 20.980 1.00 75.06 481 ASP A CA 1
ATOM 3669 C C . ASP A 1 481 ? 4.279 -17.716 21.104 1.00 75.06 481 ASP A C 1
ATOM 3671 O O . ASP A 1 481 ? 4.098 -16.750 21.838 1.00 75.06 481 ASP A O 1
ATOM 3675 N N . GLN A 1 482 ? 5.392 -17.810 20.383 1.00 79.12 482 GLN A N 1
ATOM 3676 C CA . GLN A 1 482 ? 6.447 -16.786 20.412 1.00 79.12 482 GLN A CA 1
ATOM 3677 C C . GLN A 1 482 ? 6.297 -15.779 19.262 1.00 79.12 482 GLN A C 1
ATOM 3679 O O . GLN A 1 482 ? 7.285 -15.242 18.763 1.00 79.12 482 GLN A O 1
ATOM 3684 N N . SER A 1 483 ? 5.065 -15.554 18.792 1.00 89.12 483 SER A N 1
ATOM 3685 C CA . SER A 1 483 ? 4.812 -14.648 17.671 1.00 89.12 483 SER A CA 1
ATOM 3686 C C . SER A 1 483 ? 5.187 -13.213 18.045 1.00 89.12 483 SER A C 1
ATOM 3688 O O . SER A 1 483 ? 4.651 -12.626 18.990 1.00 89.12 483 SER A O 1
ATOM 3690 N N . LEU A 1 484 ? 6.095 -12.635 17.258 1.00 91.19 484 LEU A N 1
ATOM 3691 C CA . LEU A 1 484 ? 6.501 -11.233 17.366 1.00 91.19 484 LEU A CA 1
ATOM 3692 C C . LEU A 1 484 ? 5.404 -10.284 16.861 1.00 91.19 484 LEU A C 1
ATOM 3694 O O . LEU A 1 484 ? 5.369 -9.117 17.246 1.00 91.19 484 LEU A O 1
ATOM 3698 N N . LEU A 1 485 ? 4.469 -10.787 16.047 1.00 93.88 485 LEU A N 1
ATOM 3699 C CA . LEU A 1 485 ? 3.471 -9.971 15.352 1.00 93.88 485 LEU A CA 1
ATOM 3700 C C . LEU A 1 485 ? 2.484 -9.271 16.292 1.00 93.88 485 LEU A C 1
ATOM 3702 O O . LEU A 1 485 ? 1.894 -8.262 15.918 1.00 93.88 485 LEU A O 1
ATOM 3706 N N . ARG A 1 486 ? 2.342 -9.748 17.535 1.00 92.38 486 ARG A N 1
ATOM 3707 C CA . ARG A 1 486 ? 1.576 -9.057 18.588 1.00 92.38 486 ARG A CA 1
ATOM 3708 C C . ARG A 1 486 ? 2.088 -7.657 18.899 1.00 92.38 486 ARG A C 1
ATOM 3710 O O . ARG A 1 486 ? 1.306 -6.816 19.336 1.00 92.38 486 ARG A O 1
ATOM 3717 N N . PHE A 1 487 ? 3.383 -7.439 18.719 1.00 93.38 487 PHE A N 1
ATOM 3718 C CA . PHE A 1 487 ? 4.075 -6.202 19.065 1.00 93.38 487 PHE A CA 1
ATOM 3719 C C . PHE A 1 487 ? 4.474 -5.404 17.820 1.00 93.38 487 PHE A C 1
ATOM 3721 O O . PHE A 1 487 ? 4.940 -4.273 17.925 1.00 93.38 487 PHE A O 1
ATOM 3728 N N . ASP A 1 488 ? 4.292 -5.977 16.632 1.00 94.94 488 ASP A N 1
ATOM 3729 C CA . ASP A 1 488 ? 4.593 -5.300 15.381 1.00 94.94 488 ASP A CA 1
ATOM 3730 C C . ASP A 1 488 ? 3.644 -4.088 15.195 1.00 94.94 488 ASP A C 1
ATOM 3732 O O . ASP A 1 488 ? 2.431 -4.235 15.383 1.00 94.94 488 ASP A O 1
ATOM 3736 N N . PRO A 1 489 ? 4.145 -2.885 14.853 1.00 94.25 489 PRO A N 1
ATOM 3737 C CA . PRO A 1 489 ? 3.328 -1.729 14.505 1.00 94.25 489 PRO A CA 1
ATOM 3738 C C . PRO A 1 489 ? 2.543 -1.985 13.215 1.00 94.25 489 PRO A C 1
ATOM 3740 O O . PRO A 1 489 ? 3.060 -2.553 12.256 1.00 94.25 489 PRO A O 1
ATOM 3743 N N . GLN A 1 490 ? 1.301 -1.515 13.157 1.00 95.12 490 GLN A N 1
ATOM 3744 C CA . GLN A 1 490 ? 0.408 -1.753 12.027 1.00 95.12 490 GLN A CA 1
ATOM 3745 C C . GLN A 1 490 ? 0.054 -0.440 11.321 1.00 95.12 490 GLN A C 1
ATOM 3747 O O . GLN A 1 490 ? -0.616 0.422 11.873 1.00 95.12 490 GLN A O 1
ATOM 3752 N N . THR A 1 491 ? 0.486 -0.253 10.074 1.00 94.69 491 THR A N 1
ATOM 3753 C CA . THR A 1 491 ? -0.022 0.851 9.242 1.00 94.69 491 THR A CA 1
ATOM 3754 C C . THR A 1 491 ? -1.318 0.416 8.571 1.00 94.69 491 THR A C 1
ATOM 3756 O O . THR A 1 491 ? -1.344 -0.603 7.897 1.00 94.69 491 THR A O 1
ATOM 3759 N N . CYS A 1 492 ? -2.398 1.183 8.756 1.00 94.31 492 CYS A N 1
ATOM 3760 C CA . CYS A 1 492 ? -3.750 0.796 8.321 1.00 94.31 492 CYS A CA 1
ATOM 3761 C C . CYS A 1 492 ? -4.212 -0.584 8.850 1.00 94.31 492 CYS A C 1
ATOM 3763 O O . CYS A 1 492 ? -4.883 -1.313 8.125 1.00 94.31 492 CYS A O 1
ATOM 3765 N N . GLY A 1 493 ? -3.893 -0.938 10.102 1.00 92.50 493 GLY A N 1
ATOM 3766 C CA . GLY A 1 493 ? -4.099 -2.288 10.652 1.00 92.50 493 GLY A CA 1
ATOM 3767 C C . GLY A 1 493 ? -5.547 -2.726 10.903 1.00 92.50 493 GLY A C 1
ATOM 3768 O O . GLY A 1 493 ? -5.760 -3.805 11.450 1.00 92.50 493 GLY A O 1
ATOM 3769 N N . GLY A 1 494 ? -6.543 -1.922 10.527 1.00 94.75 494 GLY A N 1
ATOM 3770 C CA . GLY A 1 494 ? -7.954 -2.172 10.822 1.00 94.75 494 GLY A CA 1
ATOM 3771 C C . GLY A 1 494 ? -8.316 -1.793 12.256 1.00 94.75 494 GLY A C 1
ATOM 3772 O O . GLY A 1 494 ? -7.813 -0.802 12.780 1.00 94.75 494 GLY A O 1
ATOM 3773 N N . PHE A 1 495 ? -9.201 -2.565 12.886 1.00 96.50 495 PHE A N 1
ATOM 3774 C CA . PHE A 1 495 ? -9.739 -2.264 14.212 1.00 96.50 495 PHE A CA 1
ATOM 3775 C C . PHE A 1 495 ? -9.671 -3.464 15.159 1.00 96.50 495 PHE A C 1
ATOM 3777 O O . PHE A 1 495 ? -9.782 -4.624 14.746 1.00 96.50 495 PHE A O 1
ATOM 3784 N N . LEU A 1 496 ? -9.567 -3.160 16.452 1.00 96.88 496 LEU A N 1
ATOM 3785 C CA . LEU A 1 496 ? -9.939 -4.055 17.540 1.00 96.88 496 LEU A CA 1
ATOM 3786 C C . LEU A 1 496 ? -11.331 -3.660 18.033 1.00 96.88 496 LEU A C 1
ATOM 3788 O O . LEU A 1 496 ? -11.581 -2.498 18.337 1.00 96.88 496 LEU A O 1
ATOM 3792 N N . ILE A 1 497 ? -12.249 -4.622 18.098 1.00 97.44 497 ILE A N 1
ATOM 3793 C CA . ILE A 1 497 ? -13.652 -4.394 18.454 1.00 97.44 497 ILE A CA 1
ATOM 3794 C C . ILE A 1 497 ? -14.028 -5.311 19.614 1.00 97.44 497 ILE A C 1
ATOM 3796 O O . ILE A 1 497 ? -14.022 -6.532 19.469 1.00 97.44 497 ILE A O 1
ATOM 3800 N N . ALA A 1 498 ? -14.421 -4.730 20.745 1.00 96.81 498 ALA A N 1
ATOM 3801 C CA . ALA A 1 498 ? -15.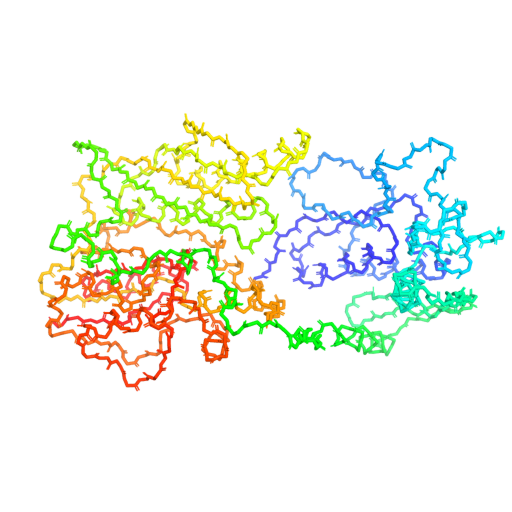013 -5.454 21.860 1.00 96.81 498 ALA A CA 1
ATOM 3802 C C . ALA A 1 498 ? -16.539 -5.504 21.709 1.00 96.81 498 ALA A C 1
ATOM 3804 O O . ALA A 1 498 ? -17.217 -4.480 21.583 1.00 96.81 498 ALA A O 1
ATOM 3805 N N . THR A 1 499 ? -17.102 -6.707 21.742 1.00 97.00 499 THR A N 1
ATOM 3806 C CA . THR A 1 499 ? -18.549 -6.945 21.690 1.00 97.00 499 THR A CA 1
ATOM 3807 C C . THR A 1 499 ? -18.962 -7.983 22.728 1.00 97.00 499 THR A C 1
ATOM 3809 O O . THR A 1 499 ? -18.128 -8.681 23.305 1.00 97.00 499 THR A O 1
ATOM 3812 N N . ARG A 1 500 ? -20.267 -8.117 22.968 1.00 95.94 500 ARG A N 1
ATOM 3813 C CA . ARG A 1 500 ? -20.800 -9.198 23.803 1.00 95.94 500 ARG A CA 1
ATOM 3814 C C . ARG A 1 500 ? -20.519 -10.555 23.137 1.00 95.94 500 ARG A C 1
ATOM 3816 O O . ARG A 1 500 ? -20.783 -10.673 21.938 1.00 95.94 500 ARG A O 1
ATOM 3823 N N . PRO A 1 501 ? -20.120 -11.607 23.880 1.00 95.56 501 PRO A N 1
ATOM 3824 C CA . PRO A 1 501 ? -19.757 -12.902 23.292 1.00 95.56 501 PRO A CA 1
ATOM 3825 C C . PRO A 1 501 ? -20.817 -13.496 22.357 1.00 95.56 501 PRO A C 1
ATOM 3827 O O . PRO A 1 501 ? -20.504 -13.969 21.267 1.00 95.56 501 PRO A O 1
ATOM 3830 N N . LYS A 1 502 ? -22.100 -13.363 22.716 1.00 96.31 502 LYS A N 1
ATOM 3831 C CA . LYS A 1 502 ? -23.233 -13.822 21.893 1.00 96.31 502 LYS A CA 1
ATOM 3832 C C . LYS A 1 502 ? -23.327 -13.165 20.505 1.00 96.31 502 LYS A C 1
ATOM 3834 O O . LYS A 1 502 ? -23.903 -13.755 19.599 1.00 96.31 502 LYS A O 1
ATOM 3839 N N . ASN A 1 503 ? -22.786 -11.956 20.335 1.00 96.94 503 ASN A N 1
ATOM 3840 C CA . ASN A 1 503 ? -22.839 -11.206 19.077 1.00 96.94 503 ASN A CA 1
ATOM 3841 C C . ASN A 1 503 ? -21.616 -11.470 18.188 1.00 96.94 503 ASN A C 1
ATOM 3843 O O . ASN A 1 503 ? -21.663 -11.189 16.988 1.00 96.94 503 ASN A O 1
ATOM 3847 N N . ALA A 1 504 ? -20.527 -12.002 18.753 1.00 96.19 504 ALA A N 1
ATOM 3848 C CA . ALA A 1 504 ? -19.252 -12.132 18.059 1.00 96.19 504 ALA A CA 1
ATOM 3849 C C . ALA A 1 504 ? -19.335 -12.974 16.767 1.00 96.19 504 ALA A C 1
ATOM 3851 O O . ALA A 1 504 ? -18.855 -12.491 15.739 1.00 96.19 504 ALA A O 1
ATOM 3852 N N . PRO A 1 505 ? -20.007 -14.148 16.727 1.00 96.69 505 PRO A N 1
ATOM 3853 C CA . PRO A 1 505 ? -20.115 -14.933 15.492 1.00 96.69 505 PRO A CA 1
ATOM 3854 C C . PRO A 1 505 ? -20.828 -14.185 14.355 1.00 96.69 505 PRO A C 1
ATOM 3856 O O . PRO A 1 505 ? -20.384 -14.214 13.207 1.00 96.69 505 PRO A O 1
ATOM 3859 N N . ALA A 1 506 ? -21.909 -13.467 14.672 1.00 97.06 506 ALA A N 1
ATOM 3860 C CA . ALA A 1 506 ? -22.670 -12.704 13.685 1.00 97.06 506 ALA A CA 1
ATOM 3861 C C . ALA A 1 506 ? -21.885 -11.483 13.174 1.00 97.06 506 ALA A C 1
ATOM 3863 O O . ALA A 1 506 ? -21.935 -11.165 11.983 1.00 97.06 506 ALA A O 1
ATOM 3864 N N . LEU A 1 507 ? -21.124 -10.824 14.055 1.00 97.25 507 LEU A N 1
ATOM 3865 C CA . LEU A 1 507 ? -20.247 -9.717 13.679 1.00 97.25 507 LEU A CA 1
ATOM 3866 C C . LEU A 1 507 ? -19.114 -10.187 12.752 1.00 97.25 507 LEU A C 1
ATOM 3868 O O . LEU A 1 507 ? -18.870 -9.544 11.732 1.00 97.25 507 LEU A O 1
ATOM 3872 N N . LEU A 1 508 ? -18.483 -11.332 13.034 1.00 96.69 508 LEU A N 1
ATOM 3873 C CA . LEU A 1 508 ? -17.473 -11.927 12.148 1.00 96.69 508 LEU A CA 1
ATOM 3874 C C . LEU A 1 508 ? -18.028 -12.202 10.745 1.00 96.69 508 LEU A C 1
ATOM 3876 O O . LEU A 1 508 ? -17.407 -11.825 9.752 1.00 96.69 508 LEU A O 1
ATOM 3880 N N . ALA A 1 509 ? -19.222 -12.796 10.649 1.00 96.56 509 ALA A N 1
ATOM 3881 C CA . ALA A 1 509 ? -19.870 -13.044 9.362 1.00 96.56 509 ALA A CA 1
ATOM 3882 C C . ALA A 1 509 ? -20.146 -11.735 8.599 1.00 96.56 509 ALA A C 1
ATOM 3884 O O . ALA A 1 509 ? -19.919 -11.646 7.390 1.00 96.56 509 ALA A O 1
ATOM 3885 N N . LYS A 1 510 ? -20.591 -10.686 9.305 1.00 96.25 510 LYS A N 1
ATOM 3886 C CA . LYS A 1 510 ? -20.840 -9.373 8.700 1.00 96.25 510 LYS A CA 1
ATOM 3887 C C . LYS A 1 510 ? -19.556 -8.716 8.189 1.00 96.25 510 LYS A C 1
ATOM 3889 O O . LYS A 1 510 ? -19.564 -8.204 7.071 1.00 96.25 510 LYS A O 1
ATOM 3894 N N . LEU A 1 511 ? -18.478 -8.756 8.972 1.00 95.69 511 LEU A N 1
ATOM 3895 C CA . LEU A 1 511 ? -17.155 -8.260 8.583 1.00 95.69 511 LEU A CA 1
ATOM 3896 C C . LEU A 1 511 ? -16.613 -9.020 7.364 1.00 95.69 511 LEU A C 1
ATOM 3898 O O . LEU A 1 511 ? -16.156 -8.394 6.408 1.00 95.69 511 LEU A O 1
ATOM 3902 N N . GLY A 1 512 ? -16.765 -10.347 7.338 1.00 94.50 512 GLY A N 1
ATOM 3903 C CA . GLY A 1 512 ? -16.428 -11.175 6.180 1.00 94.50 512 GLY A CA 1
ATOM 3904 C C . GLY A 1 512 ? -17.158 -10.735 4.909 1.00 94.50 512 GLY A C 1
ATOM 3905 O O . GLY A 1 512 ? -16.525 -10.535 3.877 1.00 94.50 512 GLY A O 1
ATOM 3906 N N . ASN A 1 513 ? -18.465 -10.472 4.986 1.00 92.69 513 ASN A N 1
ATOM 3907 C CA . ASN A 1 513 ? -19.249 -9.967 3.848 1.00 92.69 513 ASN A CA 1
ATOM 3908 C C . ASN A 1 513 ? -18.843 -8.553 3.392 1.00 92.69 513 ASN A C 1
ATOM 3910 O O . ASN A 1 513 ? -19.151 -8.158 2.271 1.00 92.69 513 ASN A O 1
ATOM 3914 N N . MET A 1 514 ? -18.165 -7.787 4.249 1.00 90.94 514 MET A N 1
ATOM 3915 C CA . MET A 1 514 ? -17.595 -6.476 3.922 1.00 90.94 514 MET A CA 1
ATOM 3916 C C . MET A 1 514 ? -16.160 -6.571 3.373 1.00 90.94 514 MET A C 1
ATOM 3918 O O . MET A 1 514 ? -15.550 -5.542 3.100 1.00 90.94 514 MET A O 1
ATOM 3922 N N . GLY A 1 515 ? -15.618 -7.782 3.194 1.00 90.56 515 GLY A N 1
ATOM 3923 C CA . GLY A 1 515 ? -14.265 -8.022 2.679 1.00 90.56 515 GLY A CA 1
ATOM 3924 C C . GLY A 1 515 ? -13.193 -8.229 3.757 1.00 90.56 515 GLY A C 1
ATOM 3925 O O . GLY A 1 515 ? -12.031 -8.472 3.425 1.00 90.56 515 GLY A O 1
ATOM 3926 N N . HIS A 1 516 ? -13.562 -8.201 5.042 1.00 93.62 516 HIS A N 1
ATOM 3927 C CA . HIS A 1 516 ? -12.660 -8.444 6.176 1.00 93.62 516 HIS A CA 1
ATOM 3928 C C . HIS A 1 516 ? -12.652 -9.932 6.556 1.00 93.62 516 HIS A C 1
ATOM 3930 O O . HIS A 1 516 ? -12.982 -10.325 7.671 1.00 93.62 516 HIS A O 1
ATOM 3936 N N . HIS A 1 517 ? -12.281 -10.793 5.605 1.00 92.12 517 HIS A N 1
ATOM 3937 C CA . HIS A 1 517 ? -12.285 -12.257 5.777 1.00 92.12 517 HIS A CA 1
ATOM 3938 C C . HIS A 1 517 ? -11.277 -12.777 6.816 1.00 92.12 517 HIS A C 1
ATOM 3940 O O . HIS A 1 517 ? -11.358 -13.928 7.233 1.00 92.12 517 HIS A O 1
ATOM 3946 N N . HIS A 1 518 ? -10.324 -11.937 7.222 1.00 92.06 518 HIS A N 1
ATOM 3947 C CA . HIS A 1 518 ? -9.338 -12.252 8.254 1.00 92.06 518 HIS A CA 1
ATOM 3948 C C . HIS A 1 518 ? -9.852 -11.959 9.663 1.00 92.06 518 HIS A C 1
ATOM 3950 O O . HIS A 1 518 ? -9.122 -12.212 10.619 1.00 92.06 518 HIS A O 1
ATOM 3956 N N . ALA A 1 519 ? -11.074 -11.429 9.798 1.00 95.50 519 ALA A N 1
ATOM 3957 C CA . ALA A 1 519 ? -11.613 -11.080 11.094 1.00 95.50 519 ALA A CA 1
ATOM 3958 C C . ALA A 1 519 ? -11.687 -12.317 11.999 1.00 95.50 519 ALA A C 1
ATOM 3960 O O . ALA A 1 519 ? -12.218 -13.356 11.596 1.00 95.50 519 ALA A O 1
ATOM 3961 N N . LYS A 1 520 ? -11.162 -12.216 13.224 1.00 96.06 520 LYS A N 1
ATOM 3962 C CA . LYS A 1 520 ? -11.182 -13.308 14.212 1.00 96.06 520 LYS A CA 1
ATOM 3963 C C . LYS A 1 520 ? -11.342 -12.786 15.630 1.00 96.06 520 LYS A C 1
ATOM 3965 O O . LYS A 1 520 ? -10.887 -11.690 15.943 1.00 96.06 520 LYS A O 1
ATOM 3970 N N . ILE A 1 521 ? -11.939 -13.608 16.493 1.00 96.19 521 ILE A N 1
ATOM 3971 C CA . ILE A 1 521 ? -11.897 -13.403 17.945 1.00 96.19 521 ILE A CA 1
ATOM 3972 C C . ILE A 1 521 ? -10.488 -13.761 18.408 1.00 96.19 521 ILE A C 1
ATOM 3974 O O . ILE A 1 521 ? -10.102 -14.925 18.339 1.00 96.19 521 ILE A O 1
ATOM 3978 N N . ILE A 1 522 ? -9.723 -12.766 18.844 1.00 93.62 522 ILE A N 1
ATOM 3979 C CA . ILE A 1 522 ? -8.334 -12.954 19.281 1.00 93.62 522 ILE A CA 1
ATOM 3980 C C . ILE A 1 522 ? -8.221 -13.094 20.794 1.00 93.62 522 ILE A C 1
ATOM 3982 O O . ILE A 1 522 ? -7.223 -13.616 21.287 1.00 93.62 522 ILE A O 1
ATOM 3986 N N . ALA A 1 523 ? -9.237 -12.642 21.530 1.00 92.06 523 ALA A N 1
ATOM 3987 C CA . ALA A 1 523 ? -9.241 -12.698 22.978 1.00 92.06 523 ALA A CA 1
ATOM 3988 C C . ALA A 1 523 ? -10.633 -12.475 23.585 1.00 92.06 523 ALA A C 1
ATOM 3990 O O . ALA A 1 523 ? -11.574 -12.083 22.890 1.00 92.06 523 ALA A O 1
ATOM 3991 N N . GLN A 1 524 ? -10.766 -12.732 24.884 1.00 92.50 524 GLN A N 1
ATOM 3992 C CA . GLN A 1 524 ? -12.028 -12.646 25.617 1.00 92.50 524 GLN A CA 1
ATOM 3993 C C . GLN A 1 524 ? -11.810 -12.392 27.115 1.00 92.50 524 GLN A C 1
ATOM 3995 O O . GLN A 1 524 ? -10.781 -12.776 27.670 1.00 92.50 524 GLN A O 1
ATOM 4000 N N . ARG A 1 525 ? -12.806 -11.791 27.770 1.00 90.94 525 ARG A N 1
ATOM 4001 C CA . ARG A 1 525 ? -12.932 -11.729 29.234 1.00 90.94 525 ARG A CA 1
ATOM 4002 C C . ARG A 1 525 ? -14.249 -12.393 29.623 1.00 90.94 525 ARG A C 1
ATOM 4004 O O . ARG A 1 525 ? -15.257 -12.141 28.954 1.00 90.94 525 ARG A O 1
ATOM 4011 N N . ALA A 1 526 ? -14.188 -13.272 30.622 1.00 86.00 526 ALA A N 1
ATOM 4012 C CA . ALA A 1 526 ? -15.313 -14.100 31.056 1.00 86.00 526 ALA A CA 1
ATOM 4013 C C . ALA A 1 526 ? -16.454 -13.292 31.680 1.00 86.00 526 ALA A C 1
ATOM 4015 O O . ALA A 1 526 ? -16.193 -12.198 32.235 1.00 86.00 526 ALA A O 1
#